Protein AF-A0A1X6MIW6-F1 (afdb_monomer_lite)

pLDDT: mean 73.53, std 21.73, range [23.45, 98.75]

InterPro domains:
  IPR008758 Peptidase S28 [PF05577] (69-134)
  IPR029058 Alpha/Beta hydrolase fold [G3DSA:3.40.50.1820] (57-145)
  IPR029058 Alpha/Beta hydrolase fold [G3DSA:3.40.50.1820] (152-365)
  IPR042269 Serine carboxypeptidase S28, SKS domain [G3DSA:1.20.120.980] (171-355)

Sequence (401 aa):
MAHLWRISGLLLILQFTSVADHANGATLAGQWPMPVVPKRALTFDSPVVDRNGSEIPPYNTTYYFEQLIDHNNPSLGTFSQRYWTTWEFYEPGLEIFLTNQTIVGQIAQQQNGATVMLEHRFYGFSNPYQNFKLWFRYTMGLTLNQASTSSQPDAFWAGYSSSGVVEGIINFWQYFDIPRQYMPQNCSADVQAVIAYIDETFVNGTTEEIDAIETTFGMNLTHLDDFSYALTNPLAAWQNLQPDGGSDQPFFQFCDALEVKDGVNASAEGWGLDYALQAWGSWWQDVYIPGYCGDVDVEWVAYPPSCFGTYDPTNPVWTNITVNNSQRSWGWIVCNYMGFFQGGAPKGDPTIVSRLVDPAYYEVCLPLHAPHAMGLRDSPVPSVGAHTISPRHSRQQLRQT

Structure (mmCIF, N/CA/C/O backbone):
data_AF-A0A1X6MIW6-F1
#
_entry.id   AF-A0A1X6MIW6-F1
#
loop_
_atom_site.group_PDB
_atom_site.id
_atom_site.type_symbol
_atom_site.label_atom_id
_atom_site.label_alt_id
_atom_site.label_comp_id
_atom_site.label_asym_id
_atom_site.label_entity_id
_atom_site.label_seq_id
_atom_site.pdbx_PDB_ins_code
_atom_site.Cartn_x
_atom_site.Cartn_y
_atom_site.Cartn_z
_atom_site.occupancy
_atom_site.B_iso_or_equiv
_atom_site.auth_seq_id
_atom_site.auth_comp_id
_atom_site.auth_asym_id
_atom_site.auth_atom_id
_atom_site.pdbx_PDB_model_num
ATOM 1 N N . MET A 1 1 ? 10.530 0.500 -58.291 1.00 31.20 1 MET A N 1
ATOM 2 C CA . MET A 1 1 ? 9.932 -0.327 -57.224 1.00 31.20 1 MET A CA 1
ATOM 3 C C . MET A 1 1 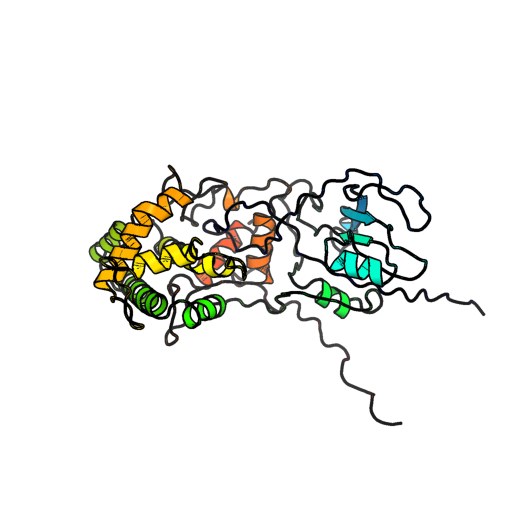? 10.924 -0.360 -56.078 1.00 31.20 1 MET A C 1
ATOM 5 O O . MET A 1 1 ? 12.002 -0.904 -56.264 1.00 31.20 1 MET A O 1
ATOM 9 N N . ALA A 1 2 ? 10.622 0.300 -54.960 1.00 27.19 2 ALA A N 1
ATOM 10 C CA . ALA A 1 2 ? 11.448 0.227 -53.758 1.00 27.19 2 ALA A CA 1
ATOM 11 C C . ALA A 1 2 ? 10.830 -0.823 -52.830 1.00 27.19 2 ALA A C 1
ATOM 13 O O . ALA A 1 2 ? 9.674 -0.681 -52.433 1.00 27.19 2 ALA A O 1
ATOM 14 N N . HIS A 1 3 ? 11.570 -1.888 -52.526 1.00 26.11 3 HIS A N 1
ATOM 15 C CA . HIS A 1 3 ? 11.125 -2.887 -51.561 1.00 26.11 3 HIS A CA 1
ATOM 16 C C . HIS A 1 3 ? 11.291 -2.318 -50.149 1.00 26.11 3 HIS A C 1
ATOM 18 O O . HIS A 1 3 ? 12.394 -2.319 -49.606 1.00 26.11 3 HIS A O 1
ATOM 24 N N . LEU A 1 4 ? 10.194 -1.832 -49.555 1.00 25.75 4 LEU A N 1
ATOM 25 C CA . LEU A 1 4 ? 10.144 -1.644 -48.109 1.00 25.75 4 LEU A CA 1
ATOM 26 C C . LEU A 1 4 ? 10.188 -3.024 -47.451 1.00 25.75 4 LEU A C 1
ATOM 28 O O . LEU A 1 4 ? 9.205 -3.765 -47.483 1.00 25.75 4 LEU A O 1
ATOM 32 N N . TRP A 1 5 ? 11.315 -3.340 -46.822 1.00 25.22 5 TRP A N 1
ATOM 33 C CA . TRP A 1 5 ? 11.387 -4.411 -45.840 1.00 25.22 5 TRP A CA 1
ATOM 34 C C . TRP A 1 5 ? 10.602 -3.976 -44.601 1.00 25.22 5 TRP A C 1
ATOM 36 O O . TRP A 1 5 ? 11.117 -3.263 -43.743 1.00 25.22 5 TRP A O 1
ATOM 46 N N . ARG A 1 6 ? 9.332 -4.385 -44.518 1.00 27.56 6 ARG A N 1
ATOM 47 C CA . ARG A 1 6 ? 8.600 -4.372 -43.250 1.00 27.56 6 ARG A CA 1
ATOM 48 C C . ARG A 1 6 ? 9.174 -5.490 -42.385 1.00 27.56 6 ARG A C 1
ATOM 50 O O . ARG A 1 6 ? 8.862 -6.656 -42.607 1.00 27.56 6 ARG A O 1
ATOM 57 N N . ILE A 1 7 ? 10.031 -5.129 -41.434 1.00 33.62 7 ILE A N 1
ATOM 58 C CA . ILE A 1 7 ? 10.443 -6.032 -40.360 1.00 33.62 7 ILE A CA 1
ATOM 59 C C . ILE A 1 7 ? 9.243 -6.146 -39.418 1.00 33.62 7 ILE A C 1
ATOM 61 O O . ILE A 1 7 ? 8.971 -5.242 -38.634 1.00 33.62 7 ILE A O 1
ATOM 65 N N . SER A 1 8 ? 8.478 -7.225 -39.557 1.00 32.34 8 SER A N 1
ATOM 66 C CA . SER A 1 8 ? 7.380 -7.558 -38.648 1.00 32.34 8 SER A CA 1
ATOM 67 C C . SER A 1 8 ? 7.937 -8.309 -37.439 1.00 32.34 8 SER A C 1
ATOM 69 O O . SER A 1 8 ? 7.852 -9.533 -37.384 1.00 32.34 8 SER A O 1
ATOM 71 N N . GLY A 1 9 ? 8.551 -7.561 -36.518 1.00 40.19 9 GLY A N 1
ATOM 72 C CA . GLY A 1 9 ? 8.994 -8.055 -35.213 1.00 40.19 9 GLY A CA 1
ATOM 73 C C . GLY A 1 9 ? 7.830 -8.184 -34.228 1.00 40.19 9 GLY A C 1
ATOM 74 O O . GLY A 1 9 ? 6.841 -7.450 -34.309 1.00 40.19 9 GLY A O 1
ATOM 75 N N . LEU A 1 10 ? 7.928 -9.155 -33.323 1.00 38.19 10 LEU A N 1
ATOM 76 C CA . LEU A 1 10 ? 6.907 -9.449 -32.321 1.00 38.19 10 LEU A CA 1
ATOM 77 C C . LEU A 1 10 ? 7.293 -8.823 -30.979 1.00 38.19 10 LEU A C 1
ATOM 79 O O . LEU A 1 10 ? 7.744 -9.517 -30.071 1.00 38.19 10 LEU A O 1
ATOM 83 N N . LEU A 1 11 ? 7.107 -7.513 -30.838 1.00 38.72 11 LEU A N 1
ATOM 84 C CA . LEU A 1 11 ? 7.451 -6.828 -29.597 1.00 38.72 11 LEU A CA 1
ATOM 85 C C 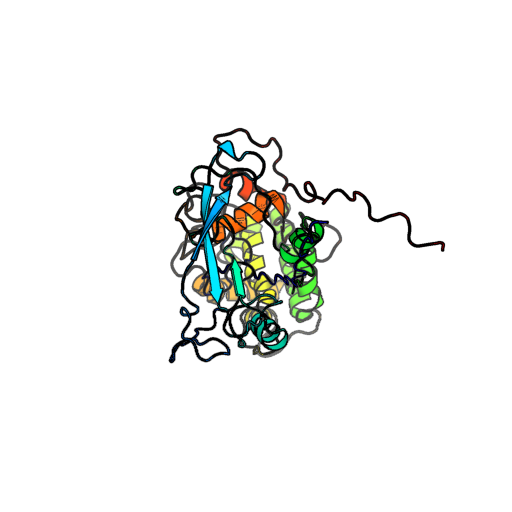. LEU A 1 11 ? 6.403 -7.100 -28.503 1.00 38.72 11 LEU A C 1
ATOM 87 O O . LEU A 1 11 ? 5.382 -6.412 -28.412 1.00 38.72 11 LEU A O 1
ATOM 91 N N . LEU A 1 12 ? 6.659 -8.121 -27.677 1.00 35.41 12 LEU A N 1
ATOM 92 C CA . LEU A 1 12 ? 5.864 -8.455 -26.494 1.00 35.41 12 LEU A CA 1
ATOM 93 C C . LEU A 1 12 ? 6.441 -7.750 -25.259 1.00 35.41 12 LEU A C 1
ATOM 95 O O . LEU A 1 12 ? 7.354 -8.265 -24.612 1.00 35.41 12 LEU A O 1
ATOM 99 N N . ILE A 1 13 ? 5.900 -6.580 -24.905 1.00 39.12 13 ILE A N 1
ATOM 100 C CA . ILE A 1 13 ? 6.301 -5.898 -23.667 1.00 39.12 13 ILE A CA 1
ATOM 101 C C . ILE A 1 13 ? 5.565 -6.484 -22.456 1.00 39.12 13 ILE A C 1
ATOM 103 O O . ILE A 1 13 ? 4.336 -6.582 -22.414 1.00 39.12 13 ILE A O 1
ATOM 107 N N . LEU A 1 14 ? 6.369 -6.835 -21.454 1.00 36.34 14 LEU A N 1
ATOM 108 C CA . LEU A 1 14 ? 5.988 -7.415 -20.174 1.00 36.34 14 LEU A CA 1
ATOM 109 C C . LEU A 1 14 ? 6.638 -6.584 -19.050 1.00 36.34 14 LEU A C 1
ATOM 111 O O . LEU A 1 14 ? 7.507 -7.041 -18.310 1.00 36.34 14 LEU A O 1
ATOM 115 N N . GLN A 1 15 ? 6.247 -5.310 -18.947 1.00 39.09 15 GLN A N 1
ATOM 116 C CA . GLN A 1 15 ? 6.663 -4.476 -17.821 1.00 39.09 15 GLN A CA 1
ATOM 117 C C . GLN A 1 15 ? 6.008 -4.975 -16.534 1.00 39.09 15 GLN A C 1
ATOM 119 O O . GLN A 1 15 ? 4.784 -5.092 -16.454 1.00 39.09 15 GLN A O 1
ATOM 124 N N . PHE A 1 16 ? 6.854 -5.216 -15.537 1.00 36.38 16 PHE A N 1
ATOM 125 C CA . PHE A 1 16 ? 6.495 -5.197 -14.126 1.00 36.38 16 PHE A CA 1
ATOM 126 C C . PHE A 1 16 ? 6.877 -3.827 -13.560 1.00 36.38 16 PHE A C 1
ATOM 128 O O . PHE A 1 16 ? 7.808 -3.183 -14.051 1.00 36.38 16 PHE A O 1
ATOM 135 N N . THR A 1 17 ? 6.153 -3.366 -12.544 1.00 33.34 17 THR A N 1
ATOM 136 C CA . THR A 1 17 ? 6.408 -2.076 -11.898 1.00 33.34 17 THR A CA 1
ATOM 137 C C . THR A 1 17 ? 7.811 -2.010 -11.300 1.00 33.34 17 THR A C 1
ATOM 139 O O . THR A 1 17 ? 8.289 -2.956 -10.674 1.00 33.34 17 THR A O 1
ATOM 142 N N . SER A 1 18 ? 8.479 -0.870 -11.487 1.00 29.44 18 SER A N 1
ATOM 143 C CA . SER A 1 18 ? 9.799 -0.608 -10.914 1.00 29.44 18 SER A CA 1
ATOM 144 C C . SER A 1 18 ? 9.761 -0.654 -9.385 1.00 29.44 18 SER A C 1
ATOM 146 O O . SER A 1 18 ? 8.897 -0.055 -8.750 1.00 29.44 18 SER A O 1
ATOM 148 N N . VAL A 1 19 ? 10.722 -1.382 -8.821 1.00 36.91 19 VAL A N 1
ATOM 149 C CA . VAL A 1 19 ? 10.724 -1.850 -7.430 1.00 36.91 19 VAL A CA 1
ATOM 150 C C . VAL A 1 19 ? 11.077 -0.738 -6.438 1.00 36.91 19 VAL A C 1
ATOM 152 O O . VAL A 1 19 ? 11.934 0.100 -6.712 1.00 36.91 19 VAL A O 1
ATOM 155 N N . ALA A 1 20 ? 10.502 -0.810 -5.239 1.00 32.34 20 ALA A N 1
ATOM 156 C CA . ALA A 1 20 ? 11.019 -0.161 -4.040 1.00 32.34 20 ALA A CA 1
ATOM 157 C C . ALA A 1 20 ? 11.592 -1.212 -3.079 1.00 32.34 20 ALA A C 1
ATOM 159 O O . ALA A 1 20 ? 10.995 -2.276 -2.919 1.00 32.34 20 ALA A O 1
ATOM 160 N N . ASP A 1 21 ? 12.699 -0.911 -2.397 1.00 28.34 21 ASP A N 1
ATOM 161 C CA . ASP A 1 21 ? 13.015 -1.623 -1.154 1.00 28.34 21 ASP A CA 1
ATOM 162 C C . ASP A 1 21 ? 12.155 -1.037 -0.039 1.00 28.34 21 ASP A C 1
ATOM 164 O O . ASP A 1 21 ? 12.481 0.018 0.498 1.00 28.34 21 ASP A O 1
ATOM 168 N N . HIS A 1 22 ? 11.062 -1.714 0.304 1.00 32.22 22 HIS A N 1
ATOM 169 C CA . HIS A 1 22 ? 10.533 -1.708 1.666 1.00 32.22 22 HIS A CA 1
ATOM 170 C C . HIS A 1 22 ? 10.577 -3.153 2.150 1.00 32.22 22 HIS A C 1
ATOM 172 O O . HIS A 1 22 ? 9.798 -4.000 1.712 1.00 32.22 22 HIS A O 1
ATOM 178 N N . ALA A 1 23 ? 11.552 -3.444 3.010 1.00 25.80 23 ALA A N 1
ATOM 179 C CA . ALA A 1 23 ? 11.447 -4.603 3.876 1.00 25.80 23 ALA A CA 1
ATOM 180 C C . ALA A 1 23 ? 10.318 -4.305 4.869 1.00 25.80 23 ALA A C 1
ATOM 182 O O . ALA A 1 23 ? 10.318 -3.235 5.473 1.00 25.80 23 ALA A O 1
ATOM 183 N N . ASN A 1 24 ? 9.400 -5.260 5.017 1.00 31.05 24 ASN A N 1
ATOM 184 C CA . ASN A 1 24 ? 8.139 -5.164 5.758 1.00 31.05 24 ASN A CA 1
ATOM 185 C C . ASN A 1 24 ? 7.063 -4.370 4.992 1.00 31.05 24 ASN A C 1
ATOM 187 O O . ASN A 1 24 ? 7.243 -3.203 4.657 1.00 31.05 24 ASN A O 1
ATOM 191 N N . GLY A 1 25 ? 5.913 -5.010 4.749 1.00 32.88 25 GLY A N 1
ATOM 192 C CA . GLY A 1 25 ? 4.733 -4.425 4.093 1.00 32.88 25 GLY A CA 1
ATOM 193 C C . GLY A 1 25 ? 3.954 -3.442 4.975 1.00 32.88 25 GLY A C 1
ATOM 194 O O . GLY A 1 25 ? 2.729 -3.429 4.937 1.00 32.88 25 GLY A O 1
ATOM 195 N N . ALA A 1 26 ? 4.671 -2.671 5.791 1.00 33.78 26 ALA A N 1
ATOM 196 C CA . ALA A 1 26 ? 4.157 -1.555 6.561 1.00 33.78 26 ALA A CA 1
ATOM 197 C C . ALA A 1 26 ? 3.995 -0.347 5.627 1.00 33.78 26 ALA A C 1
ATOM 199 O O . ALA A 1 26 ? 4.976 0.278 5.217 1.00 33.78 26 ALA A O 1
ATOM 200 N N . THR A 1 27 ? 2.754 -0.024 5.273 1.00 42.53 27 THR A N 1
ATOM 201 C CA . THR A 1 27 ? 2.405 1.289 4.730 1.00 42.53 27 THR A CA 1
ATOM 202 C C . THR A 1 27 ? 2.543 2.319 5.833 1.00 42.53 27 THR A C 1
ATOM 204 O O . THR A 1 27 ? 1.735 2.307 6.754 1.00 42.53 27 THR A O 1
ATOM 207 N N . LEU A 1 28 ? 3.533 3.215 5.738 1.00 45.22 28 LEU A N 1
ATOM 208 C CA . LEU A 1 28 ? 3.582 4.378 6.628 1.00 45.22 28 LEU A CA 1
ATOM 209 C C . LEU A 1 28 ? 2.276 5.176 6.520 1.00 45.22 28 LEU A C 1
ATOM 211 O O . LEU A 1 28 ? 1.619 5.151 5.475 1.00 45.22 28 LEU A O 1
ATOM 215 N N . ALA A 1 29 ? 1.910 5.926 7.558 1.00 40.88 29 ALA A N 1
ATOM 216 C CA . ALA A 1 29 ? 0.794 6.853 7.434 1.00 40.88 29 ALA A CA 1
ATOM 217 C C . ALA A 1 29 ? 1.058 7.851 6.292 1.00 40.88 29 ALA A C 1
ATOM 219 O O . ALA A 1 29 ? 2.166 8.369 6.133 1.00 40.88 29 ALA A O 1
ATOM 220 N N . GLY A 1 30 ? 0.066 8.027 5.416 1.00 40.84 30 GLY A N 1
ATOM 221 C CA . GLY A 1 30 ? 0.222 8.792 4.176 1.00 40.84 30 GLY A CA 1
ATOM 222 C C . GLY A 1 30 ? 1.031 8.111 3.054 1.00 40.84 30 GLY A C 1
ATOM 223 O O . GLY A 1 30 ? 1.173 8.698 1.979 1.00 40.84 30 GLY A O 1
ATOM 224 N N . GLN A 1 31 ? 1.543 6.886 3.242 1.00 51.09 31 GLN A N 1
ATOM 225 C CA . GLN A 1 31 ? 2.142 6.083 2.171 1.00 51.09 31 GLN A CA 1
ATOM 226 C C . GLN A 1 31 ? 1.172 5.049 1.605 1.00 51.09 31 GLN A C 1
ATOM 228 O O . GLN A 1 31 ? 0.518 4.283 2.307 1.00 51.09 31 GLN A O 1
ATOM 233 N N . TRP A 1 32 ? 1.160 4.994 0.280 1.00 55.62 32 TRP A N 1
ATOM 234 C CA . TRP A 1 32 ? 0.296 4.131 -0.506 1.00 55.62 32 TRP A CA 1
ATOM 235 C C . TRP A 1 32 ? 0.895 2.729 -0.652 1.00 55.62 32 TRP A C 1
ATOM 237 O O . TRP A 1 32 ? 2.093 2.635 -0.941 1.00 55.62 32 TRP A O 1
ATOM 247 N N . PRO A 1 33 ? 0.096 1.645 -0.563 1.00 56.09 33 PRO A N 1
ATOM 248 C CA . PRO A 1 33 ? 0.572 0.300 -0.870 1.00 56.09 33 PRO A CA 1
ATOM 249 C C . PRO A 1 33 ? 1.231 0.274 -2.253 1.00 56.09 33 PRO A C 1
ATOM 251 O O . PRO A 1 33 ? 0.591 0.579 -3.263 1.00 56.09 33 PRO A O 1
ATOM 254 N N . MET A 1 34 ? 2.525 -0.043 -2.310 1.00 56.53 34 MET A N 1
ATOM 255 C CA . MET A 1 34 ? 3.236 -0.224 -3.575 1.00 56.53 34 MET A CA 1
ATOM 256 C C . MET A 1 34 ? 3.157 -1.684 -4.018 1.00 56.53 34 MET A C 1
ATOM 258 O O . MET A 1 34 ? 3.364 -2.576 -3.195 1.00 56.53 34 MET A O 1
ATOM 262 N N . PRO A 1 35 ? 2.991 -1.959 -5.323 1.00 52.16 35 PRO A N 1
ATOM 263 C CA . PRO A 1 35 ? 3.229 -3.290 -5.864 1.00 52.16 35 PRO A CA 1
ATOM 264 C C . PRO A 1 35 ? 4.728 -3.630 -5.777 1.00 52.16 35 PRO A C 1
ATOM 266 O O . PRO A 1 35 ? 5.527 -3.241 -6.635 1.00 52.16 35 PRO A O 1
ATOM 269 N N . VAL A 1 36 ? 5.116 -4.356 -4.725 1.00 48.19 36 VAL A N 1
ATOM 270 C CA . VAL A 1 36 ? 6.480 -4.865 -4.527 1.00 48.19 36 VAL A CA 1
ATOM 271 C C . VAL A 1 36 ? 6.636 -6.206 -5.245 1.00 48.19 36 VAL A C 1
ATOM 273 O O . VAL A 1 36 ? 5.871 -7.139 -5.021 1.00 48.19 36 VAL A O 1
ATOM 276 N N . VAL A 1 37 ? 7.666 -6.325 -6.085 1.00 45.78 37 VAL A N 1
ATOM 277 C CA . VAL A 1 37 ? 8.077 -7.606 -6.678 1.00 45.78 37 VAL A CA 1
ATOM 278 C C . VAL A 1 37 ? 9.273 -8.149 -5.887 1.00 45.78 37 VAL A C 1
ATOM 280 O O . VAL A 1 37 ? 10.266 -7.425 -5.754 1.00 45.78 37 VAL A O 1
ATOM 283 N N . PRO A 1 38 ? 9.238 -9.401 -5.386 1.00 43.81 38 PRO A N 1
ATOM 284 C CA . PRO A 1 38 ? 10.366 -9.997 -4.678 1.00 43.81 38 PRO A CA 1
ATOM 285 C C . PRO A 1 38 ? 11.654 -9.984 -5.512 1.00 43.81 38 PRO A C 1
ATOM 287 O O . PRO A 1 38 ? 11.737 -10.587 -6.585 1.00 43.81 38 PRO A O 1
ATOM 290 N N . LYS A 1 39 ? 12.696 -9.320 -5.001 1.00 45.28 39 LYS A N 1
ATOM 291 C CA . LYS A 1 39 ? 14.025 -9.312 -5.624 1.00 45.28 39 LYS A CA 1
ATOM 292 C C . LYS A 1 39 ? 14.720 -10.652 -5.384 1.00 45.28 39 LYS A C 1
ATOM 294 O O . LYS A 1 39 ? 15.322 -10.866 -4.334 1.00 45.28 39 LYS A O 1
ATOM 299 N N . ARG A 1 40 ? 14.694 -11.553 -6.368 1.00 48.62 40 ARG A N 1
ATOM 300 C CA . ARG A 1 40 ? 15.571 -12.732 -6.356 1.00 48.62 40 ARG A CA 1
ATOM 301 C C . ARG A 1 40 ? 17.007 -12.286 -6.638 1.00 48.62 40 ARG A C 1
ATOM 303 O O . ARG A 1 40 ? 17.284 -11.739 -7.703 1.00 48.62 40 ARG A O 1
ATOM 310 N N . ALA A 1 41 ? 17.916 -12.532 -5.696 1.00 50.16 41 ALA A N 1
ATOM 311 C CA . ALA A 1 41 ? 19.344 -12.362 -5.935 1.00 50.16 41 ALA A CA 1
ATOM 312 C C . ALA A 1 41 ? 19.790 -13.337 -7.037 1.00 50.16 41 ALA A C 1
ATOM 314 O O . ALA A 1 41 ? 19.637 -14.551 -6.896 1.00 50.16 41 ALA A O 1
ATOM 315 N N . LEU A 1 42 ? 20.313 -12.798 -8.136 1.00 55.38 42 LEU A N 1
ATOM 316 C CA . LEU A 1 42 ? 20.909 -13.573 -9.218 1.00 55.38 42 LEU A CA 1
ATOM 317 C C . LEU A 1 42 ? 22.425 -13.589 -9.014 1.00 55.38 42 LEU A C 1
ATOM 319 O O . LEU A 1 42 ? 23.052 -12.528 -9.017 1.00 55.38 42 LEU A O 1
ATOM 323 N N . THR A 1 43 ? 23.013 -14.773 -8.837 1.00 56.06 43 THR A N 1
ATOM 324 C CA . THR A 1 43 ? 24.465 -14.945 -8.939 1.00 56.06 43 THR A CA 1
ATOM 325 C C . THR A 1 43 ? 24.827 -15.192 -10.400 1.00 56.06 43 THR A C 1
ATOM 327 O O . THR A 1 43 ? 24.187 -15.981 -11.097 1.00 56.06 43 THR A O 1
ATOM 330 N N . PHE A 1 44 ? 25.828 -14.464 -10.890 1.00 63.78 44 PHE A N 1
ATOM 331 C CA . PHE A 1 44 ? 26.314 -14.564 -12.265 1.00 63.78 44 PHE A CA 1
ATOM 332 C C . PHE A 1 44 ? 27.695 -15.214 -12.244 1.00 63.78 44 PHE A C 1
ATOM 334 O O . PHE A 1 44 ? 28.713 -14.575 -12.493 1.00 63.78 44 PHE A O 1
ATOM 341 N N . ASP A 1 45 ? 27.718 -16.499 -11.892 1.00 63.97 45 ASP A N 1
ATOM 342 C CA . ASP A 1 45 ? 28.946 -17.273 -11.660 1.00 63.97 45 ASP A CA 1
ATOM 343 C C . ASP A 1 45 ? 29.648 -17.704 -12.969 1.00 63.97 45 ASP A C 1
ATOM 345 O O . ASP A 1 45 ? 30.571 -18.519 -12.966 1.00 63.97 45 ASP A O 1
ATOM 349 N N . SER A 1 46 ? 29.198 -17.197 -14.121 1.00 73.38 46 SER A N 1
ATOM 350 C CA . SER A 1 46 ? 29.758 -17.454 -15.453 1.00 73.38 46 SER A CA 1
ATOM 351 C C . SER A 1 46 ? 29.430 -16.304 -16.420 1.00 73.38 46 SER A C 1
ATOM 353 O O . SER A 1 46 ? 28.417 -15.626 -16.219 1.00 73.38 46 SER A O 1
ATOM 355 N N . PRO A 1 47 ? 30.248 -16.077 -17.469 1.00 82.50 47 PRO A N 1
ATOM 356 C CA . PRO A 1 47 ? 29.943 -15.105 -18.517 1.00 82.50 47 PRO A CA 1
ATOM 357 C C . PRO A 1 47 ? 28.618 -15.416 -19.217 1.00 82.50 47 PRO A C 1
ATOM 359 O O . PRO A 1 47 ? 28.273 -16.581 -19.421 1.00 82.50 47 PRO A O 1
ATOM 362 N N . VAL A 1 48 ? 27.894 -14.370 -19.614 1.00 84.19 48 VAL A N 1
ATOM 363 C CA . VAL A 1 48 ? 26.688 -14.511 -20.437 1.00 84.19 48 VAL A CA 1
ATOM 364 C C . VAL A 1 48 ? 27.123 -14.717 -21.885 1.00 84.19 48 VAL A C 1
ATOM 366 O O . VAL A 1 48 ? 28.024 -14.025 -22.357 1.00 84.19 48 VAL A O 1
ATOM 369 N N . VAL A 1 49 ? 26.497 -15.654 -22.595 1.00 87.81 49 VAL A N 1
ATOM 370 C CA . VAL A 1 49 ? 26.823 -15.963 -23.996 1.00 87.81 49 VAL A CA 1
ATOM 371 C C . VAL A 1 49 ? 25.578 -15.934 -24.876 1.00 87.81 49 VAL A C 1
ATOM 373 O O . VAL A 1 49 ? 24.488 -16.260 -24.417 1.00 87.81 49 VAL A O 1
ATOM 376 N N . ASP A 1 50 ? 25.724 -15.549 -26.142 1.00 87.56 50 ASP A N 1
ATOM 377 C CA . ASP A 1 50 ? 24.664 -15.722 -27.140 1.00 87.56 50 ASP A CA 1
ATOM 378 C C . ASP A 1 50 ? 24.550 -17.187 -27.607 1.00 87.56 50 ASP A C 1
ATOM 380 O O . ASP A 1 50 ? 25.392 -18.037 -27.300 1.00 87.56 50 ASP A O 1
ATOM 384 N N . ARG A 1 51 ? 23.527 -17.494 -28.417 1.00 83.62 51 ARG A N 1
ATOM 385 C CA . ARG A 1 51 ? 23.338 -18.831 -29.020 1.00 83.62 51 ARG A CA 1
ATOM 386 C C . ARG A 1 51 ? 24.524 -19.319 -29.865 1.00 83.62 51 ARG A C 1
ATOM 388 O O . ARG A 1 51 ? 24.619 -20.517 -30.122 1.00 83.62 51 ARG A O 1
ATOM 395 N N . ASN A 1 52 ? 25.408 -18.423 -30.312 1.00 87.12 52 ASN A N 1
ATOM 396 C CA . ASN A 1 52 ? 26.610 -18.759 -31.079 1.00 87.12 52 ASN A CA 1
ATOM 397 C C . ASN A 1 52 ? 27.827 -19.042 -30.175 1.00 87.12 52 ASN A C 1
ATOM 399 O O . ASN A 1 52 ? 28.891 -19.394 -30.685 1.00 87.12 52 ASN A O 1
ATOM 403 N N . GLY A 1 53 ? 27.688 -18.895 -28.852 1.00 86.56 53 GLY A N 1
ATOM 404 C CA . GLY A 1 53 ? 28.777 -19.011 -27.882 1.00 86.56 53 GLY A CA 1
ATOM 405 C C . GLY A 1 53 ? 29.656 -17.759 -27.779 1.00 86.56 53 GLY A C 1
ATOM 406 O O . GLY A 1 53 ? 30.744 -17.831 -27.209 1.00 86.56 53 GLY A O 1
ATOM 407 N N . SER A 1 54 ? 29.216 -16.625 -28.328 1.00 91.31 54 SER A N 1
ATOM 408 C CA . SER A 1 54 ? 29.902 -15.336 -28.199 1.00 91.31 54 SER A CA 1
ATOM 409 C C . SER A 1 54 ? 29.610 -14.745 -26.826 1.00 91.31 54 SER A C 1
ATOM 411 O O . SER A 1 54 ? 28.449 -14.684 -26.432 1.00 91.31 54 SER A O 1
ATOM 413 N N . GLU A 1 55 ? 30.626 -14.269 -26.110 1.00 91.62 55 GLU A N 1
ATOM 414 C CA . GLU A 1 55 ? 30.423 -13.554 -24.845 1.00 91.62 55 GLU A CA 1
ATOM 415 C C . GLU A 1 55 ? 29.678 -12.230 -25.080 1.00 91.62 55 GLU A C 1
ATOM 417 O O . GLU A 1 55 ? 30.014 -11.463 -25.988 1.00 91.62 55 GLU A O 1
ATOM 422 N N . ILE A 1 56 ? 28.656 -11.970 -24.263 1.00 90.12 56 ILE A N 1
ATOM 423 C CA . ILE A 1 56 ? 27.819 -10.767 -24.311 1.00 90.12 56 ILE A CA 1
ATOM 424 C C . ILE A 1 56 ? 27.805 -10.072 -22.940 1.00 90.12 56 ILE A C 1
ATOM 426 O O . ILE A 1 56 ? 28.146 -10.694 -21.930 1.00 90.12 56 ILE A O 1
ATOM 430 N N . PRO A 1 57 ? 27.442 -8.777 -22.863 1.00 90.12 57 PRO A N 1
ATOM 431 C CA . PRO A 1 57 ? 27.503 -8.037 -21.607 1.00 90.12 57 PRO A CA 1
ATOM 432 C C . PRO A 1 57 ? 26.657 -8.681 -20.490 1.00 90.12 57 PRO A C 1
ATOM 434 O O . PRO A 1 57 ? 25.546 -9.143 -20.760 1.00 90.12 57 PRO A O 1
ATOM 437 N N . PRO A 1 58 ? 27.129 -8.678 -19.227 1.00 84.25 58 PRO A N 1
ATOM 438 C CA . PRO A 1 58 ? 26.384 -9.228 -18.095 1.00 84.25 58 PRO A CA 1
ATOM 439 C C . PRO A 1 58 ? 24.992 -8.608 -17.924 1.00 84.25 58 PRO A C 1
ATOM 441 O O . PRO A 1 58 ? 24.799 -7.426 -18.205 1.00 84.25 58 PRO A O 1
ATOM 444 N N . TYR A 1 59 ? 24.036 -9.354 -17.361 1.00 77.94 59 TYR A N 1
ATOM 445 C CA . TYR A 1 59 ? 22.645 -8.896 -17.187 1.00 77.94 59 TYR A CA 1
ATOM 446 C C . TYR A 1 59 ? 22.476 -7.627 -16.330 1.00 77.94 59 TYR A C 1
ATOM 448 O O . TYR A 1 59 ? 21.450 -6.956 -16.421 1.00 77.94 59 TYR A O 1
ATOM 456 N N . ASN A 1 60 ? 23.463 -7.283 -15.494 1.00 76.12 60 ASN A N 1
ATOM 457 C CA . ASN A 1 60 ? 23.475 -6.046 -14.704 1.00 76.12 60 ASN A CA 1
ATOM 458 C C . ASN A 1 60 ? 24.067 -4.832 -15.458 1.00 76.12 60 ASN A C 1
ATOM 460 O O . ASN A 1 60 ? 24.103 -3.727 -14.906 1.00 76.12 60 ASN A O 1
ATOM 464 N N . THR A 1 61 ? 24.495 -5.005 -16.716 1.00 84.06 61 THR A N 1
ATOM 465 C CA . THR A 1 61 ? 24.972 -3.916 -17.580 1.00 84.06 61 THR A CA 1
ATOM 466 C C . THR A 1 61 ? 23.857 -2.896 -17.771 1.00 84.06 61 THR A C 1
ATOM 468 O O . THR A 1 61 ? 22.796 -3.201 -18.312 1.00 84.06 61 THR A O 1
ATOM 471 N N . THR A 1 62 ? 24.098 -1.675 -17.301 1.00 84.81 62 THR A N 1
ATOM 472 C CA . THR A 1 62 ? 23.124 -0.585 -17.357 1.00 84.81 62 THR A CA 1
ATOM 473 C C . THR A 1 62 ? 23.374 0.254 -18.602 1.00 84.81 62 THR A C 1
ATOM 475 O O . THR A 1 62 ? 24.451 0.831 -18.754 1.00 84.81 62 THR A O 1
ATOM 478 N N . TYR A 1 63 ? 22.369 0.338 -19.465 1.00 90.25 63 TYR A N 1
ATOM 479 C CA . TYR A 1 63 ? 22.388 1.124 -20.691 1.00 90.25 63 TYR A CA 1
ATOM 480 C C . TYR A 1 63 ? 21.532 2.383 -20.535 1.00 90.25 63 TYR A C 1
ATOM 482 O O . TYR A 1 63 ? 20.691 2.479 -19.639 1.00 90.25 63 TYR A O 1
ATOM 490 N N . TYR A 1 64 ? 21.751 3.351 -21.423 1.00 92.62 64 TYR A N 1
ATOM 491 C CA . TYR A 1 64 ? 21.113 4.665 -21.391 1.00 92.62 64 TYR A CA 1
ATOM 492 C C . TYR A 1 64 ? 20.643 5.061 -22.789 1.00 92.62 64 TYR A C 1
ATOM 494 O O . TYR A 1 64 ? 21.295 4.731 -23.782 1.00 92.62 64 TYR A O 1
ATOM 502 N N . PHE A 1 65 ? 19.534 5.789 -22.867 1.00 92.25 65 PHE A N 1
ATOM 503 C CA . PHE A 1 65 ? 19.126 6.519 -24.065 1.00 92.25 65 PHE A CA 1
ATOM 504 C C . PHE A 1 65 ? 18.531 7.874 -23.682 1.00 92.25 65 PHE A C 1
ATOM 506 O O . PHE A 1 65 ? 17.994 8.046 -22.588 1.00 92.25 65 PHE A O 1
ATOM 513 N N . GLU A 1 66 ? 18.619 8.833 -24.598 1.00 95.00 66 GLU A N 1
ATOM 514 C CA . GLU A 1 66 ? 18.078 10.173 -24.392 1.00 95.00 66 GLU A CA 1
ATOM 515 C C . GLU A 1 66 ? 16.578 10.195 -24.699 1.00 95.00 66 GLU A C 1
ATOM 517 O O . GLU A 1 66 ? 16.151 10.081 -25.848 1.00 95.00 66 GLU A O 1
ATOM 522 N N . GLN A 1 67 ? 15.777 10.330 -23.645 1.00 88.88 67 GLN A N 1
ATOM 523 C CA . GLN A 1 67 ? 14.323 10.399 -23.687 1.00 88.88 67 GLN A CA 1
ATOM 524 C C . GLN A 1 67 ? 13.855 11.856 -23.641 1.00 88.88 67 GLN A C 1
ATOM 526 O O . GLN A 1 67 ? 14.409 12.658 -22.893 1.00 88.88 67 GLN A O 1
ATOM 531 N N . LEU A 1 68 ? 12.785 12.203 -24.365 1.00 85.69 68 LEU A N 1
ATOM 532 C CA . LEU A 1 68 ? 12.163 13.525 -24.240 1.00 85.69 68 LEU A CA 1
ATOM 533 C C . LEU A 1 68 ? 11.591 13.734 -22.832 1.00 85.69 68 LEU A C 1
ATOM 535 O O . LEU A 1 68 ? 10.819 12.909 -22.325 1.00 85.69 68 LEU A O 1
ATOM 539 N N . ILE A 1 69 ? 11.917 14.882 -22.234 1.00 82.50 69 ILE A N 1
ATOM 540 C CA . ILE A 1 69 ? 11.327 15.320 -20.966 1.00 82.50 69 ILE A CA 1
ATOM 541 C C . ILE A 1 69 ? 9.803 15.423 -21.132 1.00 82.50 69 ILE A C 1
ATOM 543 O O . ILE A 1 69 ? 9.069 14.723 -20.432 1.00 82.50 69 ILE A O 1
ATOM 547 N N . ASP A 1 70 ? 9.350 16.187 -22.131 1.00 78.44 70 ASP A N 1
ATOM 548 C CA . ASP A 1 70 ? 7.950 16.271 -22.559 1.00 78.44 70 ASP A CA 1
ATOM 549 C C . ASP A 1 70 ? 7.805 15.817 -24.019 1.00 78.44 70 ASP A C 1
ATOM 551 O O . ASP A 1 70 ? 8.411 16.388 -24.928 1.00 78.44 70 ASP A O 1
ATOM 555 N N . HIS A 1 71 ? 6.961 14.812 -24.256 1.00 81.56 71 HIS A N 1
ATOM 556 C CA . HIS A 1 71 ? 6.637 14.338 -25.604 1.00 81.56 71 HIS A CA 1
ATOM 557 C C . HIS A 1 71 ? 5.792 15.344 -26.406 1.00 81.56 71 HIS A C 1
ATOM 559 O O . HIS A 1 71 ? 5.841 15.331 -27.633 1.00 81.56 71 HIS A O 1
ATOM 565 N N . ASN A 1 72 ? 5.043 16.225 -25.734 1.00 81.81 72 ASN A N 1
ATOM 566 C CA . ASN A 1 72 ? 4.238 17.274 -26.368 1.00 81.81 72 ASN A CA 1
ATOM 567 C C . ASN A 1 72 ? 5.018 18.583 -26.560 1.00 81.81 72 ASN A C 1
ATOM 569 O O . ASN A 1 72 ? 4.605 19.429 -27.353 1.00 81.81 72 ASN A O 1
ATOM 573 N N . ASN A 1 73 ? 6.145 18.755 -25.861 1.00 81.38 73 ASN A N 1
ATOM 574 C CA . ASN A 1 73 ? 7.007 19.928 -25.981 1.00 81.38 73 ASN A CA 1
ATOM 575 C C . ASN A 1 73 ? 8.506 19.554 -26.020 1.00 81.38 73 ASN A C 1
ATOM 577 O O . ASN A 1 73 ? 9.227 19.750 -25.036 1.00 81.38 73 ASN A O 1
ATOM 581 N N . PRO A 1 74 ? 9.019 19.098 -27.182 1.00 88.31 74 PRO A N 1
ATOM 582 C CA . PRO A 1 74 ? 10.422 18.703 -27.331 1.00 88.31 74 PRO A CA 1
ATOM 583 C C . PRO A 1 74 ? 11.444 19.819 -27.052 1.00 88.31 74 PRO A C 1
ATOM 585 O O . PRO A 1 74 ? 12.618 19.525 -26.841 1.00 88.31 74 PRO A O 1
ATOM 588 N N . SER A 1 75 ? 11.029 21.095 -27.022 1.00 88.56 75 SER A N 1
ATOM 589 C CA . SER A 1 75 ? 11.927 22.220 -26.706 1.00 88.56 75 SER A CA 1
ATOM 590 C C . SER A 1 75 ? 12.434 22.223 -25.258 1.00 88.56 75 SER A C 1
ATOM 592 O O . SER A 1 75 ? 13.412 22.907 -24.963 1.00 88.56 75 SER A O 1
ATOM 594 N N . LEU A 1 76 ? 11.815 21.435 -24.368 1.00 84.12 76 LEU A N 1
ATOM 595 C CA . LEU A 1 76 ? 12.282 21.242 -22.993 1.00 84.12 76 LEU A CA 1
ATOM 596 C C . LEU A 1 76 ? 13.523 20.335 -22.891 1.00 84.12 76 LEU A C 1
ATOM 598 O O . LEU A 1 76 ? 14.148 20.302 -21.835 1.00 84.12 76 LEU A O 1
ATOM 602 N N . GLY A 1 77 ? 13.906 19.646 -23.973 1.00 89.12 77 GLY A N 1
ATOM 603 C CA . GLY A 1 77 ? 15.116 18.823 -24.049 1.00 89.12 77 GLY A CA 1
ATOM 604 C C . GLY A 1 77 ? 14.928 17.360 -23.632 1.00 89.12 77 GLY A C 1
ATOM 605 O O . GLY A 1 77 ? 13.807 16.841 -23.570 1.00 89.12 77 GLY A O 1
ATOM 606 N N . THR A 1 78 ? 16.052 16.683 -23.384 1.00 90.88 78 THR A N 1
ATOM 607 C CA . THR A 1 78 ? 16.114 15.249 -23.056 1.00 90.88 78 THR A CA 1
ATOM 608 C C . THR A 1 78 ? 16.667 14.976 -21.664 1.00 90.88 78 THR A C 1
ATOM 610 O O . THR A 1 78 ? 17.297 15.831 -21.042 1.00 90.88 78 THR A O 1
ATOM 613 N N . PHE A 1 79 ? 16.426 13.759 -21.186 1.00 90.12 79 PHE A N 1
ATOM 614 C CA . PHE A 1 79 ? 17.089 13.181 -20.027 1.00 90.12 79 PHE A CA 1
ATOM 615 C C . PHE A 1 79 ? 17.532 11.749 -20.330 1.00 90.12 79 PHE A C 1
ATOM 617 O O . PHE A 1 79 ? 16.893 11.040 -21.110 1.00 90.12 79 PHE A O 1
ATOM 624 N N . SER A 1 80 ? 18.595 11.308 -19.663 1.00 93.06 80 SER A N 1
ATOM 625 C CA . SER A 1 80 ? 19.094 9.942 -19.800 1.00 93.06 80 SER A CA 1
ATOM 626 C C . SER A 1 80 ? 18.204 8.964 -19.030 1.00 93.06 80 SER A C 1
ATOM 628 O O . SER A 1 80 ? 18.144 8.995 -17.799 1.00 93.06 80 SER A O 1
ATOM 630 N N . GLN A 1 81 ? 17.500 8.095 -19.757 1.00 88.31 81 GLN A N 1
ATOM 631 C CA . GLN A 1 81 ? 16.640 7.048 -19.209 1.00 88.31 81 GLN A CA 1
ATOM 632 C C . GLN A 1 81 ? 17.365 5.696 -19.260 1.00 88.31 81 GLN A C 1
ATOM 634 O O . GLN A 1 81 ? 17.967 5.338 -20.276 1.00 88.31 81 GLN A O 1
ATOM 639 N N . ARG A 1 82 ? 17.321 4.945 -18.154 1.00 86.69 82 ARG A N 1
ATOM 640 C CA . ARG A 1 82 ? 18.021 3.664 -18.006 1.00 86.69 82 ARG A CA 1
ATOM 641 C C . ARG A 1 82 ? 17.230 2.505 -18.600 1.00 86.69 82 ARG A C 1
ATOM 643 O O . ARG A 1 82 ? 16.005 2.451 -18.496 1.00 86.69 82 ARG A O 1
ATOM 650 N N . TYR A 1 83 ? 17.948 1.537 -19.153 1.00 83.50 83 TYR A N 1
ATOM 651 C CA . TYR A 1 83 ? 17.402 0.236 -19.522 1.00 83.50 83 TYR A CA 1
ATOM 652 C C . TYR A 1 83 ? 18.453 -0.870 -19.375 1.00 83.50 83 TYR A C 1
ATOM 654 O O . TYR A 1 83 ? 19.655 -0.610 -19.296 1.00 83.50 83 TYR A O 1
ATOM 662 N N . TRP A 1 84 ? 17.988 -2.116 -19.354 1.00 83.38 84 TRP A N 1
ATOM 663 C CA . TRP A 1 84 ? 18.817 -3.321 -19.329 1.00 83.38 84 TRP A CA 1
ATOM 664 C C . TRP A 1 84 ? 18.449 -4.212 -20.511 1.00 83.38 84 TRP A C 1
ATOM 666 O O . TRP A 1 84 ? 17.273 -4.349 -20.843 1.00 83.38 84 TRP A O 1
ATOM 676 N N . THR A 1 85 ? 19.446 -4.812 -21.156 1.00 85.00 85 THR A N 1
ATOM 677 C CA . THR A 1 85 ? 19.270 -5.661 -22.341 1.00 85.00 85 THR A CA 1
ATOM 678 C C . THR A 1 85 ? 20.208 -6.869 -22.292 1.00 85.00 85 THR A C 1
ATOM 680 O O . THR A 1 85 ? 21.272 -6.815 -21.682 1.00 85.00 85 THR A O 1
ATOM 683 N N . THR A 1 86 ? 19.788 -7.958 -22.930 1.00 81.62 86 THR A N 1
ATOM 684 C CA . THR A 1 86 ? 20.587 -9.134 -23.299 1.00 81.62 86 THR A CA 1
ATOM 685 C C . THR A 1 86 ? 20.083 -9.638 -24.653 1.00 81.62 86 THR A C 1
ATOM 687 O O . THR A 1 86 ? 18.994 -9.274 -25.093 1.00 81.62 86 THR A O 1
ATOM 690 N N . TRP A 1 87 ? 20.842 -10.485 -25.330 1.00 85.31 87 TRP A N 1
ATOM 691 C CA . TRP A 1 87 ? 20.391 -11.193 -26.530 1.00 85.31 87 TRP A CA 1
ATOM 692 C C . TRP A 1 87 ? 20.806 -12.669 -26.511 1.00 85.31 87 TRP A C 1
ATOM 694 O O . TRP A 1 87 ? 20.936 -13.289 -27.562 1.00 85.31 87 TRP A O 1
ATOM 704 N N . GLU A 1 88 ? 20.949 -13.229 -25.302 1.00 83.12 88 GLU A N 1
ATOM 705 C CA . GLU A 1 88 ? 21.267 -14.639 -25.013 1.00 83.12 88 GLU A CA 1
ATOM 706 C C . GLU A 1 88 ? 20.514 -15.616 -25.936 1.00 83.12 88 GLU A C 1
ATOM 708 O O . GLU A 1 88 ? 21.124 -16.470 -26.578 1.00 83.12 88 GLU A O 1
ATOM 713 N N . PHE A 1 89 ? 19.193 -15.446 -26.067 1.00 79.06 89 PHE A N 1
ATOM 714 C CA . PHE A 1 89 ? 18.321 -16.344 -26.831 1.00 79.06 89 PHE A CA 1
ATOM 715 C C . PHE A 1 89 ? 17.974 -15.869 -28.248 1.00 79.06 89 PHE A C 1
ATOM 717 O O . PHE A 1 89 ? 17.182 -16.540 -28.912 1.00 79.06 89 PHE A O 1
ATOM 724 N N . TYR A 1 90 ? 18.538 -14.756 -28.720 1.00 71.88 90 TYR A N 1
ATOM 725 C CA . TYR A 1 90 ? 18.096 -14.092 -29.948 1.00 71.88 90 TYR A CA 1
ATOM 726 C C . TYR A 1 90 ? 18.467 -14.846 -31.232 1.00 71.88 90 TYR A C 1
ATOM 728 O O . TYR A 1 90 ? 19.608 -15.266 -31.423 1.00 71.88 90 TYR A O 1
ATOM 736 N N . GLU A 1 91 ? 17.517 -14.918 -32.162 1.00 61.34 91 GLU A N 1
ATOM 737 C CA . GLU A 1 91 ? 17.755 -15.170 -33.586 1.00 61.34 91 GLU A CA 1
ATOM 738 C C . GLU A 1 91 ? 17.079 -14.050 -34.407 1.00 61.34 91 GLU A C 1
ATOM 740 O O . GLU A 1 91 ? 16.071 -13.505 -33.952 1.00 61.34 91 GLU A O 1
ATOM 745 N N . PRO A 1 92 ? 17.583 -13.678 -35.604 1.00 49.16 92 PRO A N 1
ATOM 746 C CA . PRO A 1 92 ? 17.030 -12.573 -36.393 1.00 49.16 92 PRO A CA 1
ATOM 747 C C . PRO A 1 92 ? 15.515 -12.679 -36.659 1.00 49.16 92 PRO A C 1
ATOM 749 O O . PRO A 1 92 ? 15.089 -13.360 -37.592 1.00 49.16 92 PRO A O 1
ATOM 752 N N . GLY A 1 93 ? 14.709 -11.961 -35.865 1.00 36.91 93 GLY A N 1
ATOM 753 C CA . GLY A 1 93 ? 13.256 -11.874 -36.042 1.00 36.91 93 GLY A CA 1
ATOM 754 C C . GLY A 1 93 ? 12.383 -11.519 -34.822 1.00 36.91 93 GLY A C 1
ATOM 755 O O . GLY A 1 93 ? 11.268 -11.062 -35.065 1.00 36.91 93 GLY A O 1
ATOM 756 N N . LEU A 1 94 ? 12.804 -11.731 -33.557 1.00 36.00 94 LEU A N 1
ATOM 757 C CA . LEU A 1 94 ? 11.881 -11.718 -32.385 1.00 36.00 94 LEU A CA 1
ATOM 758 C C . LEU A 1 94 ? 12.433 -11.131 -31.049 1.00 36.00 94 LEU A C 1
ATOM 760 O O . LEU A 1 94 ? 13.624 -10.835 -30.926 1.00 36.00 94 LEU A O 1
ATOM 764 N N . GLU A 1 95 ? 11.536 -10.913 -30.056 1.00 40.00 95 GLU A N 1
ATOM 765 C CA . GLU A 1 95 ? 11.654 -9.896 -28.974 1.00 40.00 95 GLU A CA 1
ATOM 766 C C . GLU A 1 95 ? 10.840 -10.204 -27.652 1.00 40.00 95 GLU A C 1
ATOM 768 O O . GLU A 1 95 ? 9.793 -10.834 -27.756 1.00 40.00 95 GLU A O 1
ATOM 773 N N . ILE A 1 96 ? 11.136 -9.781 -26.386 1.00 46.88 96 ILE A N 1
ATOM 774 C CA . ILE A 1 96 ? 12.420 -9.396 -25.728 1.00 46.88 96 ILE A CA 1
ATOM 775 C C . ILE A 1 96 ? 12.526 -9.414 -24.116 1.00 46.88 96 ILE A C 1
ATOM 777 O O . ILE A 1 96 ? 12.392 -8.329 -23.558 1.00 46.88 96 ILE A O 1
ATOM 781 N N . PHE A 1 97 ? 12.968 -10.447 -23.315 1.00 57.44 97 PHE A N 1
ATOM 782 C CA . PHE A 1 97 ? 13.288 -10.309 -21.816 1.00 57.44 97 PHE A CA 1
ATOM 783 C C . PHE A 1 97 ? 14.345 -11.220 -21.049 1.00 57.44 97 PHE A C 1
ATOM 785 O O . PHE A 1 97 ? 14.619 -12.348 -21.444 1.00 57.44 97 PHE A O 1
ATOM 792 N N . LEU A 1 98 ? 14.891 -10.725 -19.897 1.00 58.03 98 LEU A N 1
ATOM 793 C CA . LEU A 1 98 ? 16.282 -10.907 -19.349 1.00 58.03 98 LEU A CA 1
ATOM 794 C C . LEU A 1 98 ? 16.842 -12.291 -18.967 1.00 58.03 98 LEU A C 1
ATOM 796 O O . LEU A 1 98 ? 18.007 -12.519 -19.261 1.00 58.03 98 LEU A O 1
ATOM 800 N N . THR A 1 99 ? 16.138 -13.159 -18.238 1.00 63.22 99 THR A N 1
ATOM 801 C CA . THR A 1 99 ? 16.650 -14.509 -17.899 1.00 63.22 99 THR A CA 1
ATOM 802 C C . THR A 1 99 ? 15.497 -15.494 -17.794 1.00 63.22 99 THR A C 1
ATOM 804 O O . THR A 1 99 ? 14.387 -15.127 -17.386 1.00 63.22 99 THR A O 1
ATOM 807 N N . ASN A 1 100 ? 15.751 -16.769 -18.085 1.00 69.06 100 ASN A N 1
ATOM 808 C CA . ASN A 1 100 ? 14.733 -17.817 -17.994 1.00 69.06 100 ASN A CA 1
ATOM 809 C C . ASN A 1 100 ? 14.317 -18.190 -16.550 1.00 69.06 100 ASN A C 1
ATOM 811 O O . ASN A 1 100 ? 13.459 -19.049 -16.366 1.00 69.06 100 ASN A O 1
ATOM 815 N N . GLN A 1 101 ? 14.844 -17.518 -15.517 1.00 70.56 101 GLN A N 1
ATOM 816 C CA . GLN A 1 101 ? 14.259 -17.571 -14.167 1.00 70.56 101 GLN A CA 1
ATOM 817 C C . GLN A 1 101 ? 12.981 -16.724 -14.044 1.00 70.56 101 GLN A C 1
ATOM 819 O O . GLN A 1 101 ? 12.253 -16.835 -13.060 1.00 70.56 101 GLN A O 1
ATOM 824 N N . THR A 1 102 ? 12.696 -15.878 -15.035 1.00 69.88 102 THR A N 1
ATOM 825 C CA . THR A 1 102 ? 11.464 -15.089 -15.125 1.00 69.88 102 THR A CA 1
ATOM 826 C C . THR A 1 102 ? 10.536 -15.681 -16.187 1.00 69.88 102 THR A C 1
ATOM 828 O O . THR A 1 102 ? 11.012 -16.192 -17.202 1.00 69.88 102 THR A O 1
ATOM 831 N N . ILE A 1 103 ? 9.211 -15.539 -16.018 1.00 72.62 103 ILE A N 1
ATOM 832 C CA . ILE A 1 103 ? 8.205 -15.843 -17.069 1.00 72.62 103 ILE A CA 1
ATOM 833 C C . ILE A 1 103 ? 8.618 -15.215 -18.405 1.00 72.62 103 ILE A C 1
ATOM 835 O O . ILE A 1 103 ? 8.433 -15.774 -19.481 1.00 72.62 103 ILE A O 1
ATOM 839 N N . VAL A 1 104 ? 9.207 -14.032 -18.315 1.00 72.50 104 VAL A N 1
ATOM 840 C CA . VAL A 1 104 ? 9.495 -13.179 -19.447 1.00 72.50 104 VAL A CA 1
ATOM 841 C C . VAL A 1 104 ? 10.699 -13.662 -20.256 1.00 72.50 104 VAL A C 1
ATOM 843 O O . VAL A 1 104 ? 10.632 -13.709 -21.481 1.00 72.50 104 VAL A O 1
ATOM 846 N N . GLY A 1 105 ? 11.765 -14.110 -19.590 1.00 76.25 105 GLY A N 1
ATOM 847 C CA . GLY A 1 105 ? 12.881 -14.773 -20.265 1.00 76.25 105 GLY A CA 1
ATOM 848 C C . GLY A 1 105 ? 12.598 -16.226 -20.649 1.00 76.25 105 GLY A C 1
ATOM 849 O O . GLY A 1 105 ? 13.202 -16.713 -21.595 1.00 76.25 105 GLY A O 1
ATOM 850 N N . GLN A 1 106 ? 11.636 -16.907 -20.010 1.00 82.25 106 GLN A N 1
ATOM 851 C CA . GLN A 1 106 ? 11.088 -18.171 -20.532 1.00 82.25 106 GLN A CA 1
ATOM 852 C C . GLN A 1 106 ? 10.413 -17.951 -21.896 1.00 82.25 106 GLN A C 1
ATOM 854 O O . GLN A 1 106 ? 10.660 -18.704 -22.836 1.00 82.25 106 GLN A O 1
ATOM 859 N N . ILE A 1 107 ? 9.625 -16.876 -22.039 1.00 78.25 107 ILE A N 1
ATOM 860 C CA . ILE A 1 107 ? 9.049 -16.481 -23.333 1.00 78.25 107 ILE A CA 1
ATOM 861 C C . ILE A 1 107 ? 10.161 -16.117 -24.327 1.00 78.25 107 ILE A C 1
ATOM 863 O O . ILE A 1 107 ? 10.147 -16.626 -25.444 1.00 78.25 107 ILE A O 1
ATOM 867 N N . ALA A 1 108 ? 11.153 -15.310 -23.937 1.00 76.38 108 ALA A N 1
ATOM 868 C CA . ALA A 1 108 ? 12.273 -14.965 -24.820 1.00 76.38 108 ALA A CA 1
ATOM 869 C C . ALA A 1 108 ? 13.052 -16.210 -25.291 1.00 76.38 108 ALA A C 1
ATOM 871 O O . ALA A 1 108 ? 13.345 -16.334 -26.479 1.00 76.38 108 ALA A O 1
ATOM 872 N N . GLN A 1 109 ? 13.305 -17.173 -24.397 1.00 82.19 109 GLN A N 1
ATOM 873 C CA . GLN A 1 109 ? 13.940 -18.450 -24.724 1.00 82.19 109 GLN A CA 1
ATOM 874 C C . GLN A 1 109 ? 13.102 -19.286 -25.703 1.00 82.19 109 GLN A C 1
ATOM 876 O O . GLN A 1 109 ? 13.652 -19.854 -26.645 1.00 82.19 109 GLN A O 1
ATOM 881 N N . GLN A 1 110 ? 11.781 -19.352 -25.507 1.00 85.69 110 GLN A N 1
ATOM 882 C CA . GLN A 1 110 ? 10.872 -20.105 -26.376 1.00 85.69 110 GLN A CA 1
ATOM 883 C C . GLN A 1 110 ? 10.700 -19.460 -27.762 1.00 85.69 110 GLN A C 1
ATOM 885 O O . GLN A 1 110 ? 10.562 -20.171 -28.754 1.00 85.69 110 GLN A O 1
ATOM 890 N N . GLN A 1 111 ? 10.677 -18.127 -27.824 1.00 82.44 111 GLN A N 1
ATOM 891 C CA . GLN A 1 111 ? 10.398 -17.348 -29.036 1.00 82.44 111 GLN A CA 1
ATOM 892 C C . GLN A 1 111 ? 11.674 -16.837 -29.731 1.00 82.44 111 GLN A C 1
ATOM 894 O O . GLN A 1 111 ? 11.585 -15.984 -30.606 1.00 82.44 111 GLN A O 1
ATOM 899 N N . ASN A 1 112 ? 12.861 -17.322 -29.348 1.00 83.00 112 ASN A N 1
ATOM 900 C CA . ASN A 1 112 ? 14.166 -16.877 -29.858 1.00 83.00 112 ASN A CA 1
ATOM 901 C C . ASN A 1 112 ? 14.360 -15.338 -29.834 1.00 83.00 112 ASN A C 1
ATOM 903 O O . ASN A 1 112 ? 14.869 -14.741 -30.786 1.00 83.00 112 ASN A O 1
ATOM 907 N N . GLY A 1 113 ? 13.921 -14.683 -28.754 1.00 74.06 113 GLY A N 1
ATOM 908 C CA . GLY A 1 113 ? 13.950 -13.227 -28.603 1.00 74.06 113 GLY A CA 1
ATOM 909 C C . GLY A 1 113 ? 15.183 -12.682 -27.873 1.00 74.06 113 GLY A C 1
ATOM 910 O O . GLY A 1 113 ? 15.729 -13.333 -26.984 1.00 74.06 113 GLY A O 1
ATOM 911 N N . ALA A 1 114 ? 15.589 -11.450 -28.213 1.00 78.50 114 ALA A N 1
ATOM 912 C CA . ALA A 1 114 ? 16.549 -10.652 -27.427 1.00 78.50 114 ALA A CA 1
ATOM 913 C C . ALA A 1 114 ? 15.918 -10.138 -26.109 1.00 78.50 114 ALA A C 1
ATOM 915 O O . ALA A 1 114 ? 15.048 -10.797 -25.570 1.00 78.50 114 ALA A O 1
ATOM 916 N N . THR A 1 115 ? 16.318 -9.002 -25.523 1.00 74.25 115 THR A N 1
ATOM 917 C CA . THR A 1 115 ? 15.757 -8.446 -24.265 1.00 74.25 115 THR A CA 1
ATOM 918 C C . THR A 1 115 ? 15.785 -6.927 -24.146 1.00 74.25 115 THR A C 1
ATOM 920 O O . THR A 1 115 ? 16.842 -6.362 -24.380 1.00 74.25 115 THR A O 1
ATOM 923 N N . VAL A 1 116 ? 14.724 -6.279 -23.628 1.00 78.25 116 VAL A N 1
ATOM 924 C CA . VAL A 1 116 ? 14.786 -4.917 -23.048 1.00 78.25 116 VAL A CA 1
ATOM 925 C C . VAL A 1 116 ? 13.871 -4.771 -21.822 1.00 78.25 116 VAL A C 1
ATOM 927 O O . VAL A 1 116 ? 12.653 -4.862 -21.927 1.00 78.25 116 VAL A O 1
ATOM 930 N N . MET A 1 117 ? 14.456 -4.428 -20.672 1.00 74.69 117 MET A N 1
ATOM 931 C CA . MET A 1 117 ? 13.760 -3.931 -19.479 1.00 74.69 117 MET A CA 1
ATOM 932 C C . MET A 1 117 ? 13.984 -2.418 -19.359 1.00 74.69 117 MET A C 1
ATOM 934 O O . MET A 1 117 ? 15.123 -1.981 -19.208 1.00 74.69 117 MET A O 1
ATOM 938 N N . LEU A 1 118 ? 12.917 -1.620 -19.416 1.00 79.38 118 LEU A N 1
ATOM 939 C CA . LEU A 1 118 ? 12.971 -0.154 -19.356 1.00 79.38 118 LEU A CA 1
ATOM 940 C C . LEU A 1 118 ? 12.696 0.347 -17.930 1.00 79.38 118 LEU A C 1
ATOM 942 O O . LEU A 1 118 ? 11.660 0.011 -17.360 1.00 79.38 118 LEU A O 1
ATOM 946 N N . GLU A 1 119 ? 13.571 1.183 -17.363 1.00 78.69 119 GLU A N 1
ATOM 947 C CA . GLU A 1 119 ? 13.275 1.849 -16.089 1.00 78.69 119 GLU A CA 1
ATOM 948 C C . GLU A 1 119 ? 12.204 2.925 -16.283 1.00 78.69 119 GLU A C 1
ATOM 950 O O . GLU A 1 119 ? 12.289 3.745 -17.200 1.00 78.69 119 GLU A O 1
ATOM 955 N N . HIS A 1 120 ? 11.198 2.956 -15.408 1.00 78.88 120 HIS A N 1
ATOM 956 C CA . HIS A 1 120 ? 10.158 3.972 -15.485 1.00 78.88 120 HIS A CA 1
ATOM 957 C C . HIS A 1 120 ? 10.725 5.371 -15.188 1.00 78.88 120 HIS A C 1
ATOM 959 O O . HIS A 1 120 ? 11.491 5.555 -14.242 1.00 78.88 120 HIS A O 1
ATOM 965 N N . ARG A 1 121 ? 10.310 6.388 -15.959 1.00 82.75 121 ARG A N 1
ATOM 966 C CA . ARG A 1 121 ? 10.625 7.794 -15.642 1.00 82.75 121 ARG A CA 1
ATOM 967 C C . ARG A 1 121 ? 10.181 8.127 -14.212 1.00 82.75 121 ARG A C 1
ATOM 969 O O . ARG A 1 121 ? 9.101 7.706 -13.805 1.00 82.75 121 ARG A O 1
ATOM 976 N N . PHE A 1 122 ? 10.991 8.883 -13.476 1.00 79.00 122 PHE A N 1
ATOM 977 C CA . PHE A 1 122 ? 10.794 9.206 -12.052 1.00 79.00 122 PHE A CA 1
ATOM 978 C C . PHE A 1 122 ? 10.979 8.045 -11.053 1.00 79.00 122 PHE A C 1
ATOM 980 O O . PHE A 1 122 ? 10.766 8.237 -9.857 1.00 79.00 122 PHE A O 1
ATOM 987 N N . TYR A 1 123 ? 11.409 6.863 -11.499 1.00 78.56 123 TYR A N 1
ATOM 988 C CA . TYR A 1 123 ? 11.867 5.779 -10.626 1.00 78.56 123 TYR A CA 1
ATOM 989 C C . TYR A 1 123 ? 13.367 5.546 -10.818 1.00 78.56 123 TYR A C 1
ATOM 991 O O . TYR A 1 123 ? 13.931 5.851 -11.873 1.00 78.56 123 TYR A O 1
ATOM 999 N N . GLY A 1 124 ? 14.032 5.009 -9.791 1.00 80.31 124 GLY A N 1
ATOM 1000 C CA . GLY A 1 124 ? 15.464 4.747 -9.867 1.00 80.31 124 GLY A CA 1
ATOM 1001 C C . GLY A 1 124 ? 16.266 6.020 -10.113 1.00 80.31 124 GLY A C 1
ATOM 1002 O O . GLY A 1 124 ? 16.090 7.042 -9.442 1.00 80.31 124 GLY A O 1
ATOM 1003 N N . PHE A 1 125 ? 17.130 5.958 -11.124 1.00 83.50 125 PHE A N 1
ATOM 1004 C CA . PHE A 1 125 ? 17.957 7.086 -11.552 1.00 83.50 125 PHE A CA 1
ATOM 1005 C C . PHE A 1 125 ? 17.464 7.726 -12.865 1.00 83.50 125 PHE A C 1
ATOM 1007 O O . PHE A 1 125 ? 18.012 8.746 -13.277 1.00 83.50 125 PHE A O 1
ATOM 1014 N N . SER A 1 126 ? 16.387 7.211 -13.471 1.00 84.62 126 SER A N 1
ATOM 1015 C CA . SER A 1 126 ? 15.753 7.737 -14.692 1.00 84.62 126 SER A CA 1
ATOM 1016 C C . SER A 1 126 ? 14.880 8.969 -14.426 1.00 84.62 126 SER A C 1
ATOM 1018 O O . SER A 1 126 ? 13.657 8.946 -14.584 1.00 84.62 126 SER A O 1
ATOM 1020 N N . ASN A 1 127 ? 15.508 10.066 -14.006 1.00 82.56 127 ASN A N 1
ATOM 1021 C CA . ASN A 1 127 ? 14.818 11.272 -13.553 1.00 82.56 127 ASN A CA 1
ATOM 1022 C C . ASN A 1 127 ? 15.029 12.445 -14.531 1.00 82.56 127 ASN A C 1
ATOM 1024 O O . ASN A 1 127 ? 16.171 12.865 -14.719 1.00 82.56 127 ASN A O 1
ATOM 1028 N N . PRO A 1 128 ? 13.953 13.028 -15.103 1.00 80.44 128 PRO A N 1
ATOM 1029 C CA . PRO A 1 128 ? 14.026 14.203 -15.980 1.00 80.44 128 PRO A CA 1
ATOM 1030 C C . PRO A 1 128 ? 14.707 15.440 -15.384 1.00 80.44 128 PRO A C 1
ATOM 1032 O O . PRO A 1 128 ? 15.201 16.288 -16.122 1.00 80.44 128 PRO A O 1
ATOM 1035 N N . TYR A 1 129 ? 14.738 15.551 -14.054 1.00 71.38 129 TYR A N 1
ATOM 1036 C CA . TYR A 1 129 ? 15.367 16.651 -13.333 1.00 71.38 129 TYR A CA 1
ATOM 1037 C C . TYR A 1 129 ? 16.270 16.099 -12.234 1.00 71.38 129 TYR A C 1
ATOM 1039 O O . TYR A 1 129 ? 15.864 15.224 -11.473 1.00 71.38 129 TYR A O 1
ATOM 1047 N N . GLN A 1 130 ? 17.478 16.656 -12.112 1.00 58.22 130 GLN A N 1
ATOM 1048 C CA . GLN A 1 130 ? 18.446 16.260 -11.078 1.00 58.22 130 GLN A CA 1
ATOM 1049 C C . GLN A 1 130 ? 17.981 16.613 -9.654 1.00 58.22 130 GLN A C 1
ATOM 1051 O O . GLN A 1 130 ? 18.433 16.003 -8.694 1.00 58.22 130 GLN A O 1
ATOM 1056 N N . ASN A 1 131 ? 17.057 17.573 -9.527 1.00 54.41 131 ASN A N 1
ATOM 1057 C CA . ASN A 1 131 ? 16.435 17.981 -8.271 1.00 54.41 131 ASN A CA 1
ATOM 1058 C C . ASN A 1 131 ? 14.908 17.953 -8.436 1.00 54.41 131 ASN A C 1
ATOM 1060 O O . ASN A 1 131 ? 14.376 18.670 -9.285 1.00 54.41 131 ASN A O 1
ATOM 1064 N N . PHE A 1 132 ? 14.190 17.227 -7.577 1.00 50.78 132 PHE A N 1
ATOM 1065 C CA . PHE A 1 132 ? 12.723 17.076 -7.611 1.00 50.78 132 PHE A CA 1
ATOM 1066 C C . PHE A 1 132 ? 11.915 18.337 -7.215 1.00 50.78 132 PHE A C 1
ATOM 1068 O O . PHE A 1 132 ? 10.791 18.235 -6.727 1.00 50.78 132 PHE A O 1
ATOM 1075 N N . LYS A 1 133 ? 12.460 19.544 -7.421 1.00 44.31 133 LYS A N 1
ATOM 1076 C CA . LYS A 1 133 ? 11.749 20.816 -7.187 1.00 44.31 133 LYS A CA 1
ATOM 1077 C C . LYS A 1 133 ? 10.786 21.195 -8.318 1.00 44.31 133 LYS A C 1
ATOM 1079 O O . LYS A 1 133 ? 9.920 22.037 -8.102 1.00 44.31 133 LYS A O 1
ATOM 1084 N N . LEU A 1 134 ? 10.925 20.594 -9.503 1.00 38.69 134 LEU A N 1
ATOM 1085 C CA . LEU A 1 134 ? 9.970 20.726 -10.604 1.00 38.69 134 LEU A CA 1
ATOM 1086 C C . LEU A 1 134 ? 9.390 19.352 -10.946 1.00 38.69 134 LEU A C 1
ATOM 1088 O O . LEU A 1 134 ? 10.118 18.445 -11.343 1.00 38.69 134 LEU A O 1
ATOM 1092 N N . TRP A 1 135 ? 8.067 19.241 -10.840 1.00 45.28 135 TRP A N 1
ATOM 1093 C CA . TRP A 1 135 ? 7.280 18.137 -11.381 1.00 45.28 135 TRP A CA 1
ATOM 1094 C C . TRP A 1 135 ? 6.271 18.719 -12.363 1.00 45.28 135 TRP A C 1
ATOM 1096 O O . TRP A 1 135 ? 5.530 19.640 -12.020 1.00 45.28 135 TRP A O 1
ATOM 1106 N N . PHE A 1 136 ? 6.256 18.191 -13.584 1.00 37.94 136 PHE A N 1
ATOM 1107 C CA . PHE A 1 136 ? 5.280 18.546 -14.611 1.00 37.94 136 PHE A CA 1
ATOM 1108 C C . PHE A 1 136 ? 4.236 17.434 -14.756 1.00 37.94 136 PHE A C 1
ATOM 1110 O O . PHE A 1 136 ? 4.461 16.292 -14.354 1.00 37.94 136 PHE A O 1
ATOM 1117 N N . ARG A 1 137 ? 3.083 17.785 -15.333 1.00 32.88 137 ARG A N 1
ATOM 1118 C CA . ARG A 1 137 ? 1.953 16.879 -15.574 1.00 32.88 137 ARG A CA 1
ATOM 1119 C C . ARG A 1 137 ? 2.351 15.728 -16.508 1.00 32.88 137 ARG A C 1
ATOM 1121 O O . ARG A 1 137 ? 2.385 15.921 -17.720 1.00 32.88 137 ARG A O 1
ATOM 1128 N N . TYR A 1 138 ? 2.554 14.532 -15.964 1.00 41.59 138 TYR A N 1
ATOM 1129 C CA . TYR A 1 138 ? 2.704 13.302 -16.740 1.00 41.59 138 TYR A CA 1
ATOM 1130 C C . TYR A 1 138 ? 1.842 12.188 -16.162 1.00 41.59 138 TYR A C 1
ATOM 1132 O O . TYR A 1 138 ? 2.008 11.786 -15.013 1.00 41.59 138 TYR A O 1
ATOM 1140 N N . THR A 1 139 ? 0.944 11.668 -16.993 1.00 35.81 139 THR A N 1
ATOM 1141 C CA . THR A 1 139 ? 0.159 10.471 -16.705 1.00 35.81 139 THR A CA 1
ATOM 1142 C C . THR A 1 139 ? 1.100 9.270 -16.602 1.00 35.81 139 THR A C 1
ATOM 1144 O O . THR A 1 139 ? 1.928 9.043 -17.483 1.00 35.81 139 THR A O 1
ATOM 1147 N N . MET A 1 140 ? 0.981 8.501 -15.526 1.00 44.34 140 MET A N 1
ATOM 1148 C CA . MET A 1 140 ? 1.848 7.368 -15.207 1.00 44.34 140 MET A CA 1
ATOM 1149 C C . MET A 1 140 ? 0.956 6.266 -14.629 1.00 44.34 140 MET A C 1
ATOM 1151 O O . MET A 1 140 ? 0.075 6.565 -13.826 1.00 44.34 140 MET A O 1
ATOM 1155 N N . GLY A 1 141 ? 1.094 5.025 -15.109 1.00 40.22 141 GLY A N 1
ATOM 1156 C CA . GLY A 1 141 ? 0.070 3.999 -14.892 1.00 40.22 141 GLY A CA 1
ATOM 1157 C C . GLY A 1 141 ? 0.591 2.587 -14.662 1.00 40.22 141 GLY A C 1
ATOM 1158 O O . GLY A 1 141 ? 1.634 2.210 -15.179 1.00 40.22 141 GLY A O 1
ATOM 1159 N N . LEU A 1 142 ? -0.175 1.788 -13.913 1.00 45.44 142 LEU A N 1
ATOM 1160 C CA . LEU A 1 142 ? 0.142 0.385 -13.610 1.00 45.44 142 LEU A CA 1
ATOM 1161 C C . LEU A 1 142 ? -0.033 -0.566 -14.810 1.00 45.44 142 LEU A C 1
ATOM 1163 O O . LEU A 1 142 ? 0.373 -1.722 -14.757 1.00 45.44 142 LEU A O 1
ATOM 1167 N N . THR A 1 143 ? -0.645 -0.097 -15.899 1.00 51.84 143 THR A N 1
ATOM 1168 C CA . THR A 1 143 ? -1.096 -0.914 -17.039 1.00 51.84 143 THR A CA 1
ATOM 1169 C C . THR A 1 143 ? -0.432 -0.518 -18.352 1.00 51.84 143 THR A C 1
ATOM 1171 O O . THR A 1 143 ? -1.019 -0.609 -19.431 1.00 51.84 143 THR A O 1
ATOM 1174 N N . LEU A 1 144 ? 0.837 -0.109 -18.272 1.00 55.97 144 LEU A N 1
ATOM 1175 C CA . LEU A 1 144 ? 1.628 0.361 -19.411 1.00 55.97 144 LEU A CA 1
ATOM 1176 C C . LEU A 1 144 ? 1.658 -0.619 -20.587 1.00 55.97 144 LEU A C 1
ATOM 1178 O O . LEU A 1 144 ? 1.595 -0.157 -21.720 1.00 55.97 144 LEU A O 1
ATOM 1182 N N . ASN A 1 145 ? 1.672 -1.940 -20.373 1.00 54.28 145 ASN A N 1
ATOM 1183 C CA . ASN A 1 145 ? 1.649 -2.912 -21.482 1.00 54.28 145 ASN A CA 1
ATOM 1184 C C . ASN A 1 145 ? 0.353 -2.800 -22.311 1.00 54.28 145 ASN A C 1
ATOM 1186 O O . ASN A 1 145 ? 0.393 -2.808 -23.541 1.00 54.28 145 ASN A O 1
ATOM 1190 N N . GLN A 1 146 ? -0.797 -2.642 -21.649 1.00 52.81 146 GLN A N 1
ATOM 1191 C CA . GLN A 1 146 ? -2.103 -2.470 -22.293 1.00 52.81 146 GLN A CA 1
ATOM 1192 C C . GLN A 1 146 ? -2.293 -1.050 -22.853 1.00 52.81 146 GLN A C 1
ATOM 1194 O O . GLN A 1 146 ? -2.817 -0.881 -23.955 1.00 52.81 146 GLN A O 1
ATOM 1199 N N . ALA A 1 147 ? -1.838 -0.020 -22.135 1.00 55.66 147 ALA A N 1
ATOM 1200 C CA . ALA A 1 147 ? -1.899 1.366 -22.596 1.00 55.66 147 ALA A CA 1
ATOM 1201 C C . ALA A 1 147 ? -0.984 1.608 -23.811 1.00 55.66 147 ALA A C 1
ATOM 1203 O O . ALA A 1 147 ? -1.386 2.261 -24.771 1.00 55.66 147 ALA A O 1
ATOM 1204 N N . SER A 1 148 ? 0.222 1.038 -23.815 1.00 60.69 148 SER A N 1
ATOM 1205 C CA . SER A 1 148 ? 1.177 1.153 -24.924 1.00 60.69 148 SER A CA 1
ATOM 1206 C C . SER A 1 148 ? 0.682 0.407 -26.159 1.00 60.69 148 SER A C 1
ATOM 1208 O O . SER A 1 148 ? 0.652 0.984 -27.238 1.00 60.69 148 SER A O 1
ATOM 1210 N N . THR A 1 149 ? 0.201 -0.833 -26.022 1.00 58.88 149 THR A N 1
ATOM 1211 C CA . THR A 1 149 ? -0.310 -1.606 -27.175 1.00 58.88 149 THR A CA 1
ATOM 1212 C C . THR A 1 149 ? -1.577 -1.019 -27.792 1.00 58.88 149 THR A C 1
ATOM 1214 O O . THR A 1 149 ? -1.747 -1.082 -29.006 1.00 58.88 149 THR A O 1
ATOM 1217 N N . SER A 1 150 ? -2.438 -0.382 -26.995 1.00 62.72 150 SER A N 1
ATOM 1218 C CA . SER A 1 150 ? -3.618 0.321 -27.516 1.00 62.72 150 SER A CA 1
ATOM 1219 C C . SER A 1 150 ? -3.312 1.703 -28.108 1.00 62.72 150 SER A C 1
ATOM 1221 O O . SER A 1 150 ? -4.017 2.128 -29.021 1.00 62.72 150 SER A O 1
ATOM 1223 N N . SER A 1 151 ? -2.274 2.403 -27.633 1.00 69.19 151 SER A N 1
ATOM 1224 C CA . SER A 1 151 ? -1.899 3.741 -28.130 1.00 69.19 151 SER A CA 1
ATOM 1225 C C . SER A 1 151 ? -0.841 3.744 -29.239 1.00 69.19 151 SER A C 1
ATOM 1227 O O . SER A 1 151 ? -0.767 4.714 -29.989 1.00 69.19 151 SER A O 1
ATOM 1229 N N . GLN A 1 152 ? -0.046 2.679 -29.366 1.00 73.62 152 GLN A N 1
ATOM 1230 C CA . GLN A 1 152 ? 1.031 2.523 -30.350 1.00 73.62 152 GLN A CA 1
ATOM 1231 C C . GLN A 1 152 ? 0.966 1.136 -31.035 1.00 73.62 152 GLN A C 1
ATOM 1233 O O . GLN A 1 152 ? 1.915 0.351 -30.943 1.00 73.62 152 GLN A O 1
ATOM 1238 N N . PRO A 1 153 ? -0.140 0.799 -31.731 1.00 72.44 153 PRO A N 1
ATOM 1239 C CA . PRO A 1 153 ? -0.335 -0.522 -32.343 1.00 72.44 153 PRO A CA 1
ATOM 1240 C C . PRO A 1 153 ? 0.641 -0.825 -33.495 1.00 72.44 153 PRO A C 1
ATOM 1242 O O . PRO A 1 153 ? 0.846 -1.986 -33.833 1.00 72.44 153 PRO A O 1
ATOM 1245 N N . ASP A 1 154 ? 1.266 0.201 -34.085 1.00 74.31 154 ASP A N 1
ATOM 1246 C CA . ASP A 1 154 ? 2.331 0.035 -35.086 1.00 74.31 154 ASP A CA 1
ATOM 1247 C C . ASP A 1 154 ? 3.692 -0.335 -34.456 1.00 74.31 154 ASP A C 1
ATOM 1249 O O . ASP A 1 154 ? 4.587 -0.792 -35.166 1.00 74.31 154 ASP A O 1
ATOM 1253 N N . ALA A 1 155 ? 3.861 -0.133 -33.142 1.00 70.25 155 ALA A N 1
ATOM 1254 C CA . ALA A 1 155 ? 5.091 -0.433 -32.404 1.00 70.25 155 ALA A CA 1
ATOM 1255 C C . ALA A 1 155 ? 4.999 -1.722 -31.572 1.00 70.25 155 ALA A C 1
ATOM 1257 O O . ALA A 1 155 ? 6.015 -2.380 -31.364 1.00 70.25 155 ALA A O 1
ATOM 1258 N N . PHE A 1 156 ? 3.806 -2.096 -31.095 1.00 70.38 156 PHE A N 1
ATOM 1259 C CA . PHE A 1 156 ? 3.612 -3.256 -30.221 1.00 70.38 156 PHE A CA 1
ATOM 1260 C C . PHE A 1 156 ? 2.554 -4.206 -30.776 1.00 70.38 156 PHE A C 1
ATOM 1262 O O . PHE A 1 156 ? 1.402 -3.823 -30.970 1.00 70.38 156 PHE A O 1
ATOM 1269 N N . TRP A 1 157 ? 2.930 -5.471 -30.970 1.00 69.00 157 TRP A N 1
ATOM 1270 C CA . TRP A 1 157 ? 2.031 -6.486 -31.528 1.00 69.00 157 TRP A CA 1
ATOM 1271 C C . TRP A 1 157 ? 1.064 -7.071 -30.491 1.00 69.00 157 TRP A C 1
ATOM 1273 O O . TRP A 1 157 ? -0.084 -7.377 -30.808 1.00 69.00 157 TRP A O 1
ATOM 1283 N N . ALA A 1 158 ? 1.520 -7.227 -29.245 1.00 70.38 158 ALA A N 1
ATOM 1284 C CA . ALA A 1 158 ? 0.721 -7.763 -28.150 1.00 70.38 158 ALA A CA 1
ATOM 1285 C C . ALA A 1 158 ? 1.202 -7.229 -26.795 1.00 70.38 158 ALA A C 1
ATOM 1287 O O . ALA A 1 158 ? 2.377 -6.913 -26.611 1.00 70.38 158 ALA A O 1
ATOM 1288 N N . GLY A 1 159 ? 0.283 -7.160 -25.832 1.00 71.12 159 GLY A N 1
ATOM 1289 C CA . GLY A 1 159 ? 0.567 -6.774 -24.452 1.00 71.12 159 GLY A CA 1
ATOM 1290 C C . GLY A 1 159 ? 0.079 -7.845 -23.498 1.00 71.12 159 GLY A C 1
ATOM 1291 O O . GLY A 1 159 ? -1.071 -8.269 -23.581 1.00 71.12 159 GLY A O 1
ATOM 1292 N N . TYR A 1 160 ? 0.941 -8.257 -22.575 1.00 69.56 160 TYR A N 1
ATOM 1293 C CA . TYR A 1 160 ? 0.567 -9.138 -21.477 1.00 69.56 160 TYR A CA 1
ATOM 1294 C C . TYR A 1 160 ? 0.638 -8.347 -20.170 1.00 69.56 160 TYR A C 1
ATOM 1296 O O . TYR A 1 160 ? 1.659 -7.737 -19.855 1.00 69.56 160 TYR A O 1
ATOM 1304 N N . SER A 1 161 ? -0.456 -8.322 -19.411 1.00 69.50 161 SER A N 1
ATOM 1305 C CA . SER A 1 161 ? -0.563 -7.559 -18.165 1.00 69.50 161 SER A CA 1
ATOM 1306 C C . SER A 1 161 ? -1.038 -8.484 -17.047 1.00 69.50 161 SER A C 1
ATOM 1308 O O . SER A 1 161 ? -2.233 -8.709 -16.874 1.00 69.50 161 SER A O 1
ATOM 1310 N N . SER A 1 162 ? -0.086 -9.062 -16.309 1.00 65.81 162 SER A N 1
ATOM 1311 C CA . SER A 1 162 ? -0.393 -9.825 -15.094 1.00 65.81 162 SER A CA 1
ATOM 1312 C C . SER A 1 162 ? -0.799 -8.858 -13.990 1.00 65.81 162 SER A C 1
ATOM 1314 O O . SER A 1 162 ? -0.055 -7.922 -13.709 1.00 65.81 162 SER A O 1
ATOM 1316 N N . SER A 1 163 ? -1.960 -9.084 -13.373 1.00 70.44 163 SER A N 1
ATOM 1317 C CA . SER A 1 163 ? -2.484 -8.263 -12.267 1.00 70.44 163 SER A CA 1
ATOM 1318 C C . SER A 1 163 ? -2.576 -6.756 -12.575 1.00 70.44 163 SER A C 1
ATOM 1320 O O . SER A 1 163 ? -2.477 -5.920 -11.679 1.00 70.44 163 SER A O 1
ATOM 1322 N N . GLY A 1 164 ? -2.755 -6.392 -13.849 1.00 67.50 164 GLY A N 1
ATOM 1323 C CA . GLY A 1 164 ? -2.831 -5.000 -14.286 1.00 67.50 164 GLY A CA 1
ATOM 1324 C C . GLY A 1 164 ? -4.144 -4.327 -13.886 1.00 67.50 164 GLY A C 1
ATOM 1325 O O . GLY A 1 164 ? -5.174 -4.562 -14.514 1.00 67.50 164 GLY A O 1
ATOM 1326 N N . VAL A 1 165 ? -4.104 -3.445 -12.885 1.00 70.94 165 VAL A N 1
ATOM 1327 C CA . VAL A 1 165 ? -5.266 -2.643 -12.466 1.00 70.94 165 VAL A CA 1
ATOM 1328 C C . VAL A 1 165 ? -5.512 -1.520 -13.482 1.00 70.94 165 VAL A C 1
ATOM 1330 O O . VAL A 1 165 ? -4.809 -0.509 -13.503 1.00 70.94 165 VAL A O 1
ATOM 1333 N N . VAL A 1 166 ? -6.478 -1.734 -14.382 1.00 70.19 166 VAL A N 1
ATOM 1334 C CA . VAL A 1 166 ? -6.803 -0.833 -15.513 1.00 70.19 166 VAL A CA 1
ATOM 1335 C C . VAL A 1 166 ? -7.696 0.348 -15.145 1.00 70.19 166 VAL A C 1
ATOM 1337 O O . VAL A 1 166 ? -7.746 1.326 -15.889 1.00 70.19 166 VAL A O 1
ATOM 1340 N N . GLU A 1 167 ? -8.408 0.251 -14.029 1.00 76.62 167 GLU A N 1
ATOM 1341 C CA . GLU A 1 167 ? -9.402 1.223 -13.590 1.00 76.62 167 GLU A CA 1
ATOM 1342 C C . GLU A 1 167 ? -8.885 1.934 -12.341 1.00 76.62 167 GLU A C 1
ATOM 1344 O O . GLU A 1 167 ? -8.689 1.302 -11.307 1.00 76.62 167 GLU A O 1
ATOM 1349 N N . GLY A 1 168 ? -8.635 3.241 -12.448 1.00 79.81 168 GLY A N 1
ATOM 1350 C CA . GLY A 1 168 ? -8.464 4.097 -11.277 1.00 79.81 168 GLY A CA 1
ATOM 1351 C C . GLY A 1 168 ? -9.822 4.294 -10.611 1.00 79.81 168 GLY A C 1
ATOM 1352 O O . GLY A 1 168 ? -10.798 4.590 -11.298 1.00 79.81 168 GLY A O 1
ATOM 1353 N N . ILE A 1 169 ? -9.893 4.122 -9.296 1.00 82.62 169 ILE A N 1
ATOM 1354 C CA . ILE A 1 169 ? -11.124 4.241 -8.513 1.00 82.62 169 ILE A CA 1
ATOM 1355 C C . ILE A 1 169 ? -10.808 5.182 -7.363 1.00 82.62 169 ILE A C 1
ATOM 1357 O O . ILE A 1 169 ? -9.896 4.883 -6.601 1.00 82.62 169 ILE A O 1
ATOM 1361 N N . ILE A 1 170 ? -11.549 6.295 -7.262 1.00 84.56 170 ILE A N 1
ATOM 1362 C CA . ILE A 1 170 ? -11.363 7.284 -6.191 1.00 84.56 170 ILE A CA 1
ATOM 1363 C C . ILE A 1 170 ? -11.801 6.669 -4.862 1.00 84.56 170 ILE A C 1
ATOM 1365 O O . ILE A 1 170 ? -10.977 6.232 -4.080 1.00 84.56 170 ILE A O 1
ATOM 1369 N N . ASN A 1 171 ? -13.106 6.536 -4.627 1.00 87.50 171 ASN A N 1
ATOM 1370 C CA . ASN A 1 171 ? -13.596 5.831 -3.445 1.00 87.50 171 ASN A CA 1
ATOM 1371 C C . ASN A 1 171 ? -13.514 4.308 -3.666 1.00 87.50 171 ASN A C 1
ATOM 1373 O O . ASN A 1 171 ? -14.450 3.723 -4.215 1.00 87.50 171 ASN A O 1
ATOM 1377 N N . PHE A 1 172 ? -12.392 3.688 -3.283 1.00 90.69 172 PHE A N 1
ATOM 1378 C CA . PHE A 1 172 ? -12.085 2.276 -3.539 1.00 90.69 172 PHE A CA 1
ATOM 1379 C C . PHE A 1 172 ? -12.285 1.379 -2.304 1.00 90.69 172 PHE A C 1
ATOM 1381 O O . PHE A 1 172 ? -11.500 0.469 -2.033 1.00 90.69 172 PHE A O 1
ATOM 1388 N N . TRP A 1 173 ? -13.370 1.600 -1.562 1.00 93.50 173 TRP A N 1
ATOM 1389 C CA . TRP A 1 173 ? -13.750 0.782 -0.402 1.00 93.50 173 TRP A CA 1
ATOM 1390 C C . TRP A 1 173 ? -13.908 -0.717 -0.713 1.00 93.50 173 TRP A C 1
ATOM 1392 O O . TRP A 1 173 ? -13.705 -1.565 0.157 1.00 93.50 173 TRP A O 1
ATOM 1402 N N . GLN A 1 174 ? -14.219 -1.073 -1.967 1.00 92.94 174 GLN A N 1
ATOM 1403 C CA . GLN A 1 174 ? -14.348 -2.467 -2.407 1.00 92.94 174 GLN A CA 1
ATOM 1404 C C . GLN A 1 174 ? -13.039 -3.254 -2.247 1.00 92.94 174 GLN A C 1
ATOM 1406 O O . GLN A 1 174 ? -13.073 -4.481 -2.183 1.00 92.94 174 GLN A O 1
ATOM 1411 N N . TYR A 1 175 ? -11.895 -2.567 -2.147 1.00 90.69 175 TYR A N 1
ATOM 1412 C CA . TYR A 1 175 ? -10.615 -3.186 -1.819 1.00 90.69 175 TYR A CA 1
ATOM 1413 C C . TYR A 1 175 ? -10.667 -3.936 -0.479 1.00 90.69 175 TYR A C 1
ATOM 1415 O O . TYR A 1 175 ? -10.226 -5.081 -0.410 1.00 90.69 175 TYR A O 1
ATOM 1423 N N . PHE A 1 176 ? -11.264 -3.330 0.556 1.00 94.50 176 PHE A N 1
ATOM 1424 C CA . PHE A 1 176 ? -11.420 -3.930 1.887 1.00 94.50 176 PHE A CA 1
ATOM 1425 C C . PHE A 1 176 ? -12.683 -4.791 2.035 1.00 94.50 176 PHE A C 1
ATOM 1427 O O . PHE A 1 176 ? -12.746 -5.647 2.920 1.00 94.50 176 PHE A O 1
ATOM 1434 N N . ASP A 1 177 ? -13.658 -4.651 1.134 1.00 95.56 177 ASP A N 1
ATOM 1435 C CA . ASP A 1 177 ? -14.816 -5.549 1.088 1.00 95.56 177 ASP A CA 1
ATOM 1436 C C . ASP A 1 177 ? -14.432 -7.001 0.741 1.00 95.56 177 ASP A C 1
ATOM 1438 O O . ASP A 1 177 ? -15.059 -7.942 1.226 1.00 95.56 177 ASP A O 1
ATOM 1442 N N . ILE A 1 178 ? -13.358 -7.206 -0.033 1.00 94.19 178 ILE A N 1
ATOM 1443 C CA . ILE A 1 178 ? -12.834 -8.548 -0.328 1.00 94.19 178 ILE A CA 1
ATOM 1444 C C . ILE A 1 178 ? -12.264 -9.227 0.938 1.00 94.19 178 ILE A C 1
ATOM 1446 O O . ILE A 1 178 ? -12.778 -10.290 1.288 1.00 94.19 178 ILE A O 1
ATOM 1450 N N . PRO A 1 179 ? -11.291 -8.659 1.686 1.00 93.94 179 PRO A N 1
ATOM 1451 C CA . PRO A 1 179 ? -10.904 -9.175 2.999 1.00 93.94 179 PRO A CA 1
ATOM 1452 C C . PRO A 1 179 ? -12.104 -9.413 3.922 1.00 93.94 179 PRO A C 1
ATOM 1454 O O . PRO A 1 179 ? -12.239 -10.521 4.428 1.00 93.94 179 PRO A O 1
ATOM 1457 N N . ARG A 1 180 ? -13.039 -8.455 4.052 1.00 96.94 180 ARG A N 1
ATOM 1458 C CA . ARG A 1 180 ? -14.248 -8.605 4.890 1.00 96.94 180 ARG A CA 1
ATOM 1459 C C . ARG A 1 180 ? -15.041 -9.876 4.573 1.00 96.94 180 ARG A C 1
ATOM 1461 O O . ARG A 1 180 ? -15.523 -10.538 5.490 1.00 96.94 180 ARG A O 1
ATOM 1468 N N . GLN A 1 181 ? -15.203 -10.210 3.293 1.00 96.44 181 GLN A N 1
ATOM 1469 C CA . GLN A 1 181 ? -15.946 -11.398 2.869 1.00 96.44 181 GLN A CA 1
ATOM 1470 C C . GLN A 1 181 ? -15.176 -12.711 3.085 1.00 96.44 181 GLN A C 1
ATOM 1472 O O . GLN A 1 181 ? -15.807 -13.725 3.381 1.00 96.44 181 GLN A O 1
ATOM 1477 N N . TYR A 1 182 ? -13.846 -12.713 2.931 1.00 95.38 182 TYR A N 1
ATOM 1478 C CA . TYR A 1 182 ? -13.046 -13.946 2.825 1.00 95.38 182 TYR A CA 1
ATOM 1479 C C . TYR A 1 182 ? -12.076 -14.216 3.989 1.00 95.38 182 TYR A C 1
ATOM 1481 O O . TYR A 1 182 ? -11.529 -15.316 4.067 1.00 95.38 182 TYR A O 1
ATOM 1489 N N . MET A 1 183 ? -11.895 -13.270 4.914 1.00 94.75 183 MET A N 1
ATOM 1490 C CA . MET A 1 183 ? -11.233 -13.498 6.204 1.00 94.75 183 MET A CA 1
ATOM 1491 C C . MET A 1 183 ? -12.055 -14.450 7.101 1.00 94.75 183 MET A C 1
ATOM 1493 O O . MET A 1 183 ? -13.229 -14.719 6.804 1.00 94.75 183 MET A O 1
ATOM 1497 N N . PRO A 1 184 ? -11.483 -14.982 8.203 1.00 95.94 184 PRO A N 1
ATOM 1498 C CA . PRO A 1 184 ? -12.251 -15.731 9.196 1.00 95.94 184 PRO A CA 1
ATOM 1499 C C . PRO A 1 184 ? -13.499 -14.941 9.612 1.00 95.94 184 PRO A C 1
ATOM 1501 O O . PRO A 1 184 ? -13.411 -13.763 9.949 1.00 95.94 184 PRO A O 1
ATOM 1504 N N . GLN A 1 185 ? -14.678 -15.559 9.502 1.00 97.31 185 GLN A N 1
ATOM 1505 C CA . GLN A 1 185 ? -15.956 -14.830 9.580 1.00 97.31 185 GLN A CA 1
ATOM 1506 C C . GLN A 1 185 ? -16.196 -14.207 10.957 1.00 97.31 185 GLN A C 1
ATOM 1508 O O . GLN A 1 185 ? -16.771 -13.130 11.050 1.00 97.31 185 GLN A O 1
A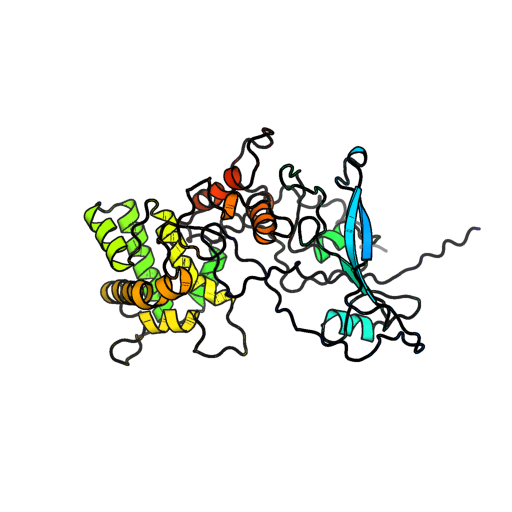TOM 1513 N N . ASN A 1 186 ? -15.671 -14.859 11.989 1.00 97.75 186 ASN A N 1
ATOM 1514 C CA . ASN A 1 186 ? -15.640 -14.394 13.363 1.00 97.75 186 ASN A CA 1
ATOM 1515 C C . ASN A 1 186 ? -14.807 -13.105 13.507 1.00 97.75 186 ASN A C 1
ATOM 1517 O O . ASN A 1 186 ? -15.358 -12.071 13.871 1.00 97.75 186 ASN A O 1
ATOM 1521 N N . CYS A 1 187 ? -13.564 -13.117 13.005 1.00 97.94 187 CYS A N 1
ATOM 1522 C CA . CYS A 1 187 ? -12.709 -11.927 12.902 1.00 97.94 187 CYS A CA 1
ATOM 1523 C C . CYS A 1 187 ? -13.383 -10.808 12.090 1.00 97.94 187 CYS A C 1
ATOM 1525 O O . CYS A 1 187 ? -13.289 -9.632 12.429 1.00 97.94 187 CYS A O 1
ATOM 1527 N N . SER A 1 188 ? -14.110 -11.155 11.022 1.00 98.06 188 SER A N 1
ATOM 1528 C CA . SER A 1 188 ? -14.869 -10.176 10.232 1.00 98.06 188 SER A CA 1
ATOM 1529 C C . SER A 1 188 ? -16.010 -9.552 11.039 1.00 98.06 188 SER A C 1
ATOM 1531 O O . SER A 1 188 ? -16.230 -8.344 10.955 1.00 98.06 188 SER A O 1
ATOM 1533 N N . ALA A 1 189 ? -16.749 -10.347 11.818 1.00 98.38 189 ALA A N 1
ATOM 1534 C CA . ALA A 1 189 ? -17.850 -9.878 12.655 1.00 98.38 189 ALA A CA 1
ATOM 1535 C C . ALA A 1 189 ? -17.360 -8.931 13.762 1.00 98.38 189 ALA A C 1
ATOM 1537 O O . ALA A 1 189 ? -17.897 -7.830 13.902 1.00 98.38 189 ALA A O 1
ATOM 1538 N N . ASP A 1 190 ? -16.297 -9.310 14.471 1.00 98.62 190 ASP A N 1
ATOM 1539 C CA . ASP A 1 190 ? -15.747 -8.529 15.580 1.00 98.62 190 ASP A CA 1
ATOM 1540 C C . ASP A 1 190 ? -15.043 -7.248 15.108 1.00 98.62 190 ASP A C 1
ATOM 1542 O O . ASP A 1 190 ? -15.280 -6.181 15.678 1.00 98.62 190 ASP A O 1
ATOM 1546 N N . VAL A 1 191 ? -14.292 -7.282 13.998 1.00 98.62 191 VAL A N 1
ATOM 1547 C CA . VAL A 1 191 ? -13.737 -6.058 13.386 1.00 98.62 191 VAL A CA 1
ATOM 1548 C C . VAL A 1 191 ? -14.851 -5.112 12.923 1.00 98.62 191 VAL A C 1
ATOM 1550 O O . VAL A 1 191 ? -14.768 -3.912 13.180 1.00 98.62 191 VAL A O 1
ATOM 1553 N N . GLN A 1 192 ? -15.923 -5.618 12.296 1.00 98.56 192 GLN A N 1
ATOM 1554 C CA . GLN A 1 192 ? -17.081 -4.789 11.923 1.00 98.56 192 GLN A CA 1
ATOM 1555 C C . GLN A 1 192 ? -17.755 -4.158 13.154 1.00 98.56 192 GLN A C 1
ATOM 1557 O O . GLN A 1 192 ? -18.161 -2.997 13.090 1.00 98.56 192 GLN A O 1
ATOM 1562 N N . ALA A 1 193 ? -17.865 -4.889 14.268 1.00 98.62 193 ALA A N 1
ATOM 1563 C CA . ALA A 1 193 ? -18.446 -4.378 15.508 1.00 98.62 193 ALA A CA 1
ATOM 1564 C C . ALA A 1 193 ? -17.582 -3.274 16.143 1.00 98.62 193 ALA A C 1
ATOM 1566 O O . ALA A 1 193 ? -18.109 -2.218 16.494 1.00 98.62 193 ALA A O 1
ATOM 1567 N N . VAL A 1 194 ? -16.264 -3.487 16.236 1.00 98.75 194 VAL A N 1
ATOM 1568 C CA . VAL A 1 194 ? -15.306 -2.503 16.770 1.00 98.75 194 VAL A CA 1
ATOM 1569 C C . VAL A 1 194 ? -15.274 -1.238 15.913 1.00 98.75 194 VAL A C 1
ATOM 1571 O O . VAL A 1 194 ? -15.415 -0.140 16.444 1.00 98.75 194 VAL A O 1
ATOM 1574 N N . ILE A 1 195 ? -15.171 -1.371 14.588 1.00 98.56 195 ILE A N 1
ATOM 1575 C CA . ILE A 1 195 ? -15.140 -0.224 13.669 1.00 98.56 195 ILE A CA 1
ATOM 1576 C C . ILE A 1 195 ? -16.457 0.560 13.700 1.00 98.56 195 ILE A C 1
ATOM 1578 O O . ILE A 1 195 ? -16.428 1.787 13.698 1.00 98.56 195 ILE A O 1
ATOM 1582 N N . ALA A 1 196 ? -17.611 -0.111 13.785 1.00 98.12 196 ALA A N 1
ATOM 1583 C CA . ALA A 1 196 ? -18.900 0.571 13.907 1.00 98.12 196 ALA A CA 1
ATOM 1584 C C . ALA A 1 196 ? -19.047 1.343 15.232 1.00 98.12 196 ALA A C 1
ATOM 1586 O O . ALA A 1 196 ? -19.655 2.411 15.242 1.00 98.12 196 ALA A O 1
ATOM 1587 N N . TYR A 1 197 ? -18.492 0.820 16.330 1.00 98.56 197 TYR A N 1
ATOM 1588 C CA . TYR A 1 197 ? -18.456 1.515 17.618 1.00 98.56 197 TYR A CA 1
ATOM 1589 C C . TYR A 1 197 ? -17.540 2.745 17.575 1.00 98.56 197 TYR A C 1
ATOM 1591 O O . TYR A 1 197 ? -17.967 3.827 17.965 1.00 98.56 197 TYR A O 1
ATOM 1599 N N . ILE A 1 198 ? -16.327 2.605 17.028 1.00 98.38 198 ILE A N 1
ATOM 1600 C CA . ILE A 1 198 ? -15.368 3.711 16.884 1.00 98.38 198 ILE A CA 1
ATOM 1601 C C . ILE A 1 198 ? -15.932 4.813 15.971 1.00 98.38 198 ILE A C 1
ATOM 1603 O O . ILE A 1 198 ? -15.925 5.974 16.370 1.00 98.38 198 ILE A O 1
ATOM 1607 N N . ASP A 1 199 ? -16.496 4.461 14.804 1.00 97.75 199 ASP A N 1
ATOM 1608 C CA . ASP A 1 199 ? -17.168 5.405 13.890 1.00 97.75 199 ASP A CA 1
ATOM 1609 C C . ASP A 1 199 ? -18.254 6.225 14.619 1.00 97.75 199 ASP A C 1
ATOM 1611 O O . ASP A 1 199 ? -18.333 7.443 14.459 1.00 97.75 199 ASP A O 1
ATOM 1615 N N . GLU A 1 200 ? -19.113 5.572 15.409 1.00 97.69 200 GLU A N 1
ATOM 1616 C CA . GLU A 1 200 ? -20.216 6.239 16.112 1.00 97.69 200 GLU A CA 1
ATOM 1617 C C . GLU A 1 200 ? -19.705 7.125 17.261 1.00 97.69 200 GLU A C 1
ATOM 1619 O O . GLU A 1 200 ? -20.144 8.271 17.390 1.00 97.69 200 GLU A O 1
ATOM 1624 N N . THR A 1 201 ? -18.743 6.648 18.059 1.00 98.31 201 THR A N 1
ATOM 1625 C CA . THR A 1 201 ? -18.165 7.415 19.175 1.00 98.31 201 THR A CA 1
ATOM 1626 C C . THR A 1 201 ? -17.357 8.617 18.690 1.00 98.31 201 THR A C 1
ATOM 1628 O O . THR A 1 201 ? -17.501 9.701 19.247 1.00 98.31 201 THR A O 1
ATOM 1631 N N . PHE A 1 202 ? -16.559 8.485 17.629 1.00 96.88 202 PHE A N 1
ATOM 1632 C CA . PHE A 1 202 ? -15.758 9.596 17.101 1.00 96.88 202 PHE A CA 1
ATOM 1633 C C . PHE A 1 202 ? -16.609 10.682 16.417 1.00 96.88 202 PHE A C 1
ATOM 1635 O O . PHE A 1 202 ? -16.175 11.829 16.320 1.00 96.88 202 PHE A O 1
ATOM 1642 N N . VAL A 1 203 ? -17.825 10.353 15.960 1.00 95.62 203 VAL A N 1
ATOM 1643 C CA . VAL A 1 203 ? -18.746 11.318 15.332 1.00 95.62 203 VAL A CA 1
ATOM 1644 C C . VAL A 1 203 ? -19.730 11.940 16.332 1.00 95.62 203 VAL A C 1
ATOM 1646 O O . VAL A 1 203 ? -20.046 13.124 16.201 1.00 95.62 203 VAL A O 1
ATOM 1649 N N . ASN A 1 204 ? -20.231 11.172 17.309 1.00 97.31 204 ASN A N 1
ATOM 1650 C CA . ASN A 1 204 ? -21.341 11.580 18.186 1.00 97.31 204 ASN A CA 1
ATOM 1651 C C . ASN A 1 204 ? -21.044 11.519 19.700 1.00 97.31 204 ASN A C 1
ATOM 1653 O O . ASN A 1 204 ? -21.884 11.974 20.482 1.00 97.31 204 ASN A O 1
ATOM 1657 N N . GLY A 1 205 ? -19.914 10.945 20.120 1.00 96.75 205 GLY A N 1
ATOM 1658 C CA . GLY A 1 205 ? -19.563 10.724 21.528 1.00 96.75 205 GLY A CA 1
ATOM 1659 C C . GLY A 1 205 ? -19.015 11.955 22.256 1.00 96.75 205 GLY A C 1
ATOM 1660 O O . GLY A 1 205 ? -18.818 13.026 21.673 1.00 96.75 205 GLY A O 1
ATOM 1661 N N . THR A 1 206 ? -18.773 11.812 23.560 1.00 97.94 206 THR A N 1
ATOM 1662 C CA . THR A 1 206 ? -18.098 12.837 24.374 1.00 97.94 206 THR A CA 1
ATOM 1663 C C . THR A 1 206 ? -16.575 12.702 24.309 1.00 97.94 206 THR A C 1
ATOM 1665 O O . THR A 1 206 ? -16.043 11.665 23.916 1.00 97.94 206 THR A O 1
ATOM 1668 N N . THR A 1 207 ? -15.853 13.742 24.738 1.00 96.38 207 THR A N 1
ATOM 1669 C CA . THR A 1 207 ? -14.386 13.695 24.856 1.00 96.38 207 THR A CA 1
ATOM 1670 C C . THR A 1 207 ? -13.937 12.529 25.734 1.00 96.38 207 THR A C 1
ATOM 1672 O O . THR A 1 207 ? -13.049 11.793 25.344 1.00 96.38 207 THR A O 1
ATOM 1675 N N . GLU A 1 208 ? -14.612 12.271 26.856 1.00 97.75 208 GLU A N 1
ATOM 1676 C CA . GLU A 1 208 ? -14.278 11.157 27.750 1.00 97.75 208 GLU A CA 1
ATOM 1677 C C . GLU A 1 208 ? -14.482 9.770 27.108 1.00 97.75 208 GLU A C 1
ATOM 1679 O O . GLU A 1 208 ? -13.796 8.817 27.476 1.00 97.75 208 GLU A O 1
ATOM 1684 N N . GLU A 1 209 ? -15.418 9.636 26.162 1.00 97.81 209 GLU A N 1
ATOM 1685 C CA . GLU A 1 209 ? -15.641 8.393 25.409 1.00 97.81 209 GLU A CA 1
ATOM 1686 C C . GLU A 1 209 ? -14.576 8.197 24.317 1.00 97.81 209 GLU A C 1
ATOM 1688 O O . GLU A 1 209 ? -14.114 7.076 24.103 1.00 97.81 209 GLU A O 1
ATOM 1693 N N . ILE A 1 210 ? -14.141 9.286 23.674 1.00 97.69 210 ILE A N 1
ATOM 1694 C CA . ILE A 1 210 ? -13.042 9.295 22.697 1.00 97.69 210 ILE A CA 1
ATOM 1695 C C . ILE A 1 210 ? -11.707 8.990 23.398 1.00 97.69 210 ILE A C 1
ATOM 1697 O O . ILE A 1 210 ? -11.035 8.033 23.017 1.00 97.69 210 ILE A O 1
ATOM 1701 N N . ASP A 1 211 ? -11.385 9.701 24.485 1.00 97.06 211 ASP A N 1
ATOM 1702 C CA . ASP A 1 211 ? -10.189 9.495 25.318 1.00 97.06 211 ASP A CA 1
ATOM 1703 C C . ASP A 1 211 ? -10.077 8.034 25.805 1.00 97.06 211 ASP A C 1
ATOM 1705 O O . ASP A 1 211 ? -8.980 7.476 25.920 1.00 97.06 211 ASP A O 1
ATOM 1709 N N . ALA A 1 212 ? -11.210 7.382 26.099 1.00 97.50 212 ALA A N 1
ATOM 1710 C CA . ALA A 1 212 ? -11.256 5.981 26.516 1.00 97.50 212 ALA A CA 1
ATOM 1711 C C . ALA A 1 212 ? -10.912 5.006 25.374 1.00 97.50 212 ALA A C 1
ATOM 1713 O O . ALA A 1 212 ? -10.244 3.994 25.615 1.00 97.50 212 ALA A O 1
ATOM 1714 N N . ILE A 1 213 ? -11.319 5.306 24.135 1.00 98.25 213 ILE A N 1
ATOM 1715 C CA . ILE A 1 213 ? -10.908 4.553 22.942 1.00 98.25 213 ILE A CA 1
ATOM 1716 C C . ILE A 1 213 ? -9.415 4.777 22.679 1.00 98.25 213 ILE A C 1
ATOM 1718 O O . ILE A 1 213 ? -8.670 3.803 22.572 1.00 98.25 213 ILE A O 1
ATOM 1722 N N . GLU A 1 214 ? -8.947 6.026 22.673 1.00 96.25 214 GLU A N 1
ATOM 1723 C CA . GLU A 1 214 ? -7.527 6.357 22.494 1.00 96.25 214 GLU A CA 1
ATOM 1724 C C . GLU A 1 214 ? -6.631 5.653 23.521 1.00 96.25 214 GLU A C 1
ATOM 1726 O O . GLU A 1 214 ? -5.631 5.026 23.163 1.00 96.25 214 GLU A O 1
ATOM 1731 N N . THR A 1 215 ? -7.049 5.644 24.790 1.00 96.88 215 THR A N 1
ATOM 1732 C CA . THR A 1 215 ? -6.380 4.911 25.877 1.00 96.88 215 THR A CA 1
ATOM 1733 C C . THR A 1 215 ? -6.405 3.392 25.663 1.00 96.88 215 THR A C 1
ATOM 1735 O O . THR A 1 215 ? -5.416 2.719 25.951 1.00 96.88 215 THR A O 1
ATOM 1738 N N . THR A 1 216 ? -7.502 2.834 25.138 1.00 97.81 216 THR A N 1
ATOM 1739 C CA . THR A 1 216 ? -7.626 1.389 24.860 1.00 97.81 216 THR A CA 1
ATOM 1740 C C . THR A 1 216 ? -6.637 0.930 23.784 1.00 97.81 216 THR A C 1
ATOM 1742 O O . THR A 1 216 ? -6.119 -0.182 23.869 1.00 97.81 216 THR A O 1
ATOM 1745 N N . PHE A 1 217 ? -6.317 1.785 22.811 1.00 97.06 217 PHE A N 1
ATOM 1746 C CA . PHE A 1 217 ? -5.342 1.487 21.757 1.00 97.06 217 PHE A CA 1
ATOM 1747 C C . PHE A 1 217 ? -3.946 2.078 22.014 1.00 97.06 217 PHE A C 1
ATOM 1749 O O . PHE A 1 217 ? -3.028 1.805 21.251 1.00 97.06 217 PHE A O 1
ATOM 1756 N N . GLY A 1 218 ? -3.740 2.883 23.059 1.00 94.00 218 GLY A N 1
ATOM 1757 C CA . GLY A 1 218 ? -2.473 3.597 23.268 1.00 94.00 218 GLY A CA 1
ATOM 1758 C C . GLY A 1 218 ? -2.137 4.588 22.142 1.00 94.00 218 GLY A C 1
ATOM 1759 O O . GLY A 1 218 ? -0.968 4.881 21.905 1.00 94.00 218 GLY A O 1
ATOM 1760 N N . MET A 1 219 ? -3.156 5.085 21.435 1.00 90.38 219 MET A N 1
ATOM 1761 C CA . MET A 1 219 ? -3.041 6.041 20.334 1.00 90.38 219 MET A CA 1
ATOM 1762 C C . MET A 1 219 ? -3.761 7.329 20.732 1.00 90.38 219 MET A C 1
ATOM 1764 O O . MET A 1 219 ? -4.956 7.443 20.505 1.00 90.38 219 MET A O 1
ATOM 1768 N N . ASN A 1 220 ? -3.030 8.259 21.347 1.00 86.62 220 ASN A N 1
ATOM 1769 C CA . ASN A 1 220 ? -3.472 9.633 21.596 1.00 86.62 220 ASN A CA 1
ATOM 1770 C C . ASN A 1 220 ? -2.987 10.484 20.416 1.00 86.62 220 ASN A C 1
ATOM 1772 O O . ASN A 1 220 ? -1.805 10.830 20.363 1.00 86.62 220 ASN A O 1
ATOM 1776 N N . LEU A 1 221 ? -3.852 10.702 19.427 1.00 86.00 221 LEU A N 1
ATOM 1777 C CA . LEU A 1 221 ? -3.518 11.356 18.163 1.00 86.00 221 LEU A CA 1
ATOM 1778 C C . LEU A 1 221 ? -4.367 12.618 18.012 1.00 86.00 221 LEU A C 1
ATOM 1780 O O . LEU A 1 221 ? -5.580 12.586 18.189 1.00 86.00 221 LEU A O 1
ATOM 1784 N N . THR A 1 222 ? -3.766 13.732 17.581 1.00 87.06 222 THR A N 1
ATOM 1785 C CA . THR A 1 222 ? -4.510 14.996 17.391 1.00 87.06 222 THR A CA 1
ATOM 1786 C C . THR A 1 222 ? -5.649 14.859 16.363 1.00 87.06 222 THR A C 1
ATOM 1788 O O . THR A 1 222 ? -6.584 15.664 16.339 1.00 87.06 222 THR A O 1
ATOM 1791 N N . HIS A 1 223 ? -5.565 13.842 15.503 1.00 87.25 223 HIS A N 1
ATOM 1792 C CA . HIS A 1 223 ? -6.409 13.615 14.341 1.00 87.25 223 HIS A CA 1
ATOM 1793 C C . HIS A 1 223 ? -7.039 12.208 14.387 1.00 87.25 223 HIS A C 1
ATOM 1795 O O . HIS A 1 223 ? -6.372 11.190 14.199 1.00 87.25 223 HIS A O 1
ATOM 1801 N N . LEU A 1 224 ? -8.352 12.145 14.642 1.00 92.19 224 LEU A N 1
ATOM 1802 C CA . LEU A 1 224 ? -9.104 10.887 14.798 1.00 92.19 224 LEU A CA 1
ATOM 1803 C C . LEU A 1 224 ? -9.227 10.073 13.497 1.00 92.19 224 LEU A C 1
ATOM 1805 O O . LEU A 1 224 ? -9.498 8.872 13.525 1.00 92.19 224 LEU A O 1
ATOM 1809 N N . ASP A 1 225 ? -9.024 10.705 12.347 1.00 88.00 225 ASP A N 1
ATOM 1810 C CA . ASP A 1 225 ? -8.922 10.057 11.044 1.00 88.00 225 ASP A CA 1
ATOM 1811 C C . ASP A 1 225 ? -7.552 9.391 10.821 1.00 88.00 225 ASP A C 1
ATOM 1813 O O . ASP A 1 225 ? -7.514 8.309 10.238 1.00 88.00 225 ASP A O 1
ATOM 1817 N N . ASP A 1 226 ? -6.459 9.916 11.391 1.00 86.81 226 ASP A N 1
ATOM 1818 C CA . ASP A 1 226 ? -5.170 9.202 11.465 1.00 86.81 226 ASP A CA 1
ATOM 1819 C C . ASP A 1 226 ? -5.256 7.960 12.369 1.00 86.81 226 ASP A C 1
ATOM 1821 O O . ASP A 1 226 ? -4.790 6.885 11.980 1.00 86.81 226 ASP A O 1
ATOM 1825 N N . PHE A 1 227 ? -5.927 8.058 13.526 1.00 93.31 227 PHE A N 1
ATOM 1826 C CA . PHE A 1 227 ? -6.268 6.892 14.361 1.00 93.31 227 PHE A CA 1
ATOM 1827 C C . PHE A 1 227 ? -7.047 5.850 13.544 1.00 93.31 227 PHE A C 1
ATOM 1829 O O . PHE A 1 227 ? -6.723 4.661 13.526 1.00 93.31 227 PHE A O 1
ATOM 1836 N N . SER A 1 228 ? -8.072 6.311 12.827 1.00 94.75 228 SER A N 1
ATOM 1837 C CA . SER A 1 228 ? -8.960 5.462 12.033 1.00 94.75 228 SER A CA 1
ATOM 1838 C C . SER A 1 228 ? -8.246 4.807 10.846 1.00 94.75 228 SER A C 1
ATOM 1840 O O . SER A 1 228 ? -8.519 3.648 10.523 1.00 94.75 228 SER A O 1
ATOM 1842 N N . TYR A 1 229 ? -7.299 5.513 10.221 1.00 89.19 229 TYR A N 1
ATOM 1843 C CA . TYR A 1 229 ? -6.439 4.978 9.168 1.00 89.19 229 TYR A CA 1
ATOM 1844 C C . TYR A 1 229 ? -5.433 3.963 9.714 1.00 89.19 229 TYR A C 1
ATOM 1846 O O . TYR A 1 229 ? -5.215 2.927 9.083 1.00 89.19 229 TYR A O 1
ATOM 1854 N N . ALA A 1 230 ? -4.861 4.197 10.899 1.00 89.81 230 ALA A N 1
ATOM 1855 C CA . ALA A 1 230 ? -3.913 3.277 11.522 1.00 89.81 230 ALA A CA 1
ATOM 1856 C C . ALA A 1 230 ? -4.500 1.861 11.663 1.00 89.81 230 ALA A C 1
ATOM 1858 O O . ALA A 1 230 ? -3.841 0.886 11.294 1.00 89.81 230 ALA A O 1
ATOM 1859 N N . LEU A 1 231 ? -5.770 1.746 12.074 1.00 94.31 231 LEU A N 1
ATOM 1860 C CA . LEU A 1 231 ? -6.488 0.468 12.199 1.00 94.31 231 LEU A CA 1
ATOM 1861 C C . LEU A 1 231 ? -6.654 -0.304 10.874 1.00 94.31 231 LEU A C 1
ATOM 1863 O O . LEU A 1 231 ? -6.928 -1.505 10.900 1.00 94.31 231 LEU A O 1
ATOM 1867 N N . THR A 1 232 ? -6.437 0.325 9.714 1.00 90.88 232 THR A N 1
ATOM 1868 C CA . THR A 1 232 ? -6.438 -0.378 8.417 1.00 90.88 232 THR A CA 1
ATOM 1869 C C . THR A 1 232 ? -5.196 -1.242 8.206 1.00 90.88 232 THR A C 1
ATOM 1871 O O . THR A 1 232 ? -5.261 -2.229 7.476 1.00 90.88 232 THR A O 1
ATOM 1874 N N . ASN A 1 233 ? -4.072 -0.933 8.859 1.00 86.56 233 ASN A N 1
ATOM 1875 C CA . ASN A 1 233 ? -2.797 -1.611 8.625 1.00 86.56 233 ASN A CA 1
ATOM 1876 C C . ASN A 1 233 ? -2.805 -3.143 8.866 1.00 86.56 233 ASN A C 1
ATOM 1878 O O . ASN A 1 233 ? -2.290 -3.864 8.004 1.00 86.56 233 ASN A O 1
ATOM 1882 N N . PRO A 1 234 ? -3.369 -3.702 9.963 1.00 88.81 234 PRO A N 1
ATOM 1883 C CA . PRO A 1 234 ? -3.470 -5.158 10.125 1.00 88.81 234 PRO A CA 1
ATOM 1884 C C . PRO A 1 234 ? -4.357 -5.798 9.051 1.00 88.81 234 PRO A C 1
ATOM 1886 O O . PRO A 1 234 ? -4.058 -6.891 8.577 1.00 88.81 234 PRO A O 1
ATOM 1889 N N . LEU A 1 235 ? -5.405 -5.101 8.603 1.00 91.62 235 LEU A N 1
ATOM 1890 C CA . LEU A 1 235 ? -6.306 -5.569 7.548 1.00 91.62 235 LEU A CA 1
ATOM 1891 C C . LEU A 1 235 ? -5.602 -5.560 6.185 1.00 91.62 235 LEU A C 1
ATOM 1893 O O . LEU A 1 235 ? -5.714 -6.512 5.412 1.00 91.62 235 LEU A O 1
ATOM 1897 N N . ALA A 1 236 ? -4.803 -4.525 5.915 1.00 85.50 236 ALA A N 1
ATOM 1898 C CA . ALA A 1 236 ? -3.976 -4.400 4.720 1.00 85.50 236 ALA A CA 1
ATOM 1899 C C . ALA A 1 236 ? -2.904 -5.501 4.628 1.00 85.50 236 ALA A C 1
ATOM 1901 O O . ALA A 1 236 ? -2.449 -5.814 3.524 1.00 85.50 236 ALA A O 1
ATOM 1902 N N . ALA A 1 237 ? -2.538 -6.150 5.742 1.00 85.25 237 ALA A N 1
ATOM 1903 C CA . ALA A 1 237 ? -1.655 -7.314 5.726 1.00 85.25 237 ALA A CA 1
ATOM 1904 C C . ALA A 1 237 ? -2.261 -8.526 4.987 1.00 85.25 237 ALA A C 1
ATOM 1906 O O . ALA A 1 237 ? -1.497 -9.365 4.507 1.00 85.25 237 ALA A O 1
ATOM 1907 N N . TRP A 1 238 ? -3.590 -8.591 4.801 1.00 86.81 238 TRP A N 1
ATOM 1908 C CA . TRP A 1 238 ? -4.257 -9.616 3.981 1.00 86.81 238 TRP A CA 1
ATOM 1909 C C . TRP A 1 238 ? -3.701 -9.680 2.552 1.00 86.81 238 TRP A C 1
ATOM 1911 O O . TRP A 1 238 ? -3.550 -10.763 1.990 1.00 86.81 238 TRP A O 1
ATOM 1921 N N . GLN A 1 239 ? -3.332 -8.534 1.965 1.00 82.31 239 GLN A N 1
ATOM 1922 C CA . GLN A 1 239 ? -2.800 -8.478 0.596 1.00 82.31 239 GLN A CA 1
ATOM 1923 C C . GLN A 1 239 ? -1.452 -9.203 0.440 1.00 82.31 239 GLN A C 1
ATOM 1925 O O . GLN A 1 239 ? -1.064 -9.556 -0.672 1.00 82.31 239 GLN A O 1
ATOM 1930 N N . ASN A 1 240 ? -0.730 -9.396 1.549 1.00 78.50 240 ASN A N 1
ATOM 1931 C CA . ASN A 1 240 ? 0.593 -10.011 1.566 1.00 78.50 240 ASN A CA 1
ATOM 1932 C C . ASN A 1 240 ? 0.527 -11.543 1.677 1.00 78.50 240 ASN A C 1
ATOM 1934 O O . ASN A 1 240 ? 1.544 -12.196 1.433 1.00 78.50 240 ASN A O 1
ATOM 1938 N N . LEU A 1 241 ? -0.643 -12.118 1.997 1.00 82.25 241 LEU A N 1
ATOM 1939 C CA . LEU A 1 241 ? -0.836 -13.566 2.089 1.00 82.25 241 LEU A CA 1
ATOM 1940 C C . LEU A 1 241 ? -0.458 -14.247 0.765 1.00 82.25 241 LEU A C 1
ATOM 1942 O O . LEU A 1 241 ? -0.943 -13.873 -0.303 1.00 82.25 241 LEU A O 1
ATOM 1946 N N . GLN A 1 242 ? 0.398 -15.267 0.839 1.00 80.88 242 GLN A N 1
ATOM 1947 C CA . GLN A 1 242 ? 0.810 -16.076 -0.313 1.00 80.88 242 GLN A CA 1
ATOM 1948 C C . GLN A 1 242 ? 0.258 -17.507 -0.202 1.00 80.88 242 GLN A C 1
ATOM 1950 O O . GLN A 1 242 ? 0.071 -17.990 0.915 1.00 80.88 242 GLN A O 1
ATOM 1955 N N . PRO A 1 243 ? 0.031 -18.227 -1.322 1.00 79.06 243 PRO A N 1
ATOM 1956 C CA . PRO A 1 243 ? -0.467 -19.609 -1.295 1.00 79.06 243 PRO A CA 1
ATOM 1957 C C . PRO A 1 243 ? 0.444 -20.624 -0.582 1.00 79.06 243 PRO A C 1
ATOM 1959 O O . PRO A 1 243 ? -0.014 -21.711 -0.240 1.00 79.06 243 PRO A O 1
ATOM 1962 N N . ASP A 1 244 ? 1.722 -20.293 -0.391 1.00 81.81 244 ASP A N 1
ATOM 1963 C CA . ASP A 1 244 ? 2.729 -21.055 0.357 1.00 81.81 244 ASP A CA 1
ATOM 1964 C C . ASP A 1 244 ? 2.997 -20.492 1.772 1.00 81.81 244 ASP A C 1
ATOM 1966 O O . ASP A 1 244 ? 3.917 -20.941 2.457 1.00 81.81 244 ASP A O 1
ATOM 1970 N N . GLY A 1 245 ? 2.191 -19.524 2.223 1.00 78.75 245 GLY A N 1
ATOM 1971 C CA . GLY A 1 245 ? 2.273 -18.916 3.549 1.00 78.75 245 GLY A CA 1
ATOM 1972 C C . GLY A 1 245 ? 1.767 -19.811 4.688 1.00 78.75 245 GLY A C 1
ATOM 1973 O O . GLY A 1 245 ? 0.839 -20.601 4.519 1.00 78.75 245 GLY A O 1
ATOM 1974 N N . GLY A 1 246 ? 2.375 -19.663 5.868 1.00 82.12 246 GLY A N 1
ATOM 1975 C CA . GLY A 1 246 ? 1.939 -20.304 7.110 1.00 82.12 246 GLY A CA 1
ATOM 1976 C C . GLY A 1 246 ? 0.888 -19.499 7.885 1.00 82.12 246 GLY A C 1
ATOM 1977 O O . GLY A 1 246 ? 0.537 -18.373 7.529 1.00 82.12 246 GLY A O 1
ATOM 1978 N N . SER A 1 247 ? 0.404 -20.075 8.988 1.00 82.38 247 SER A N 1
ATOM 1979 C CA . SER A 1 247 ? -0.491 -19.402 9.946 1.00 82.38 247 SER A CA 1
ATOM 1980 C C . SER A 1 247 ? 0.228 -18.387 10.844 1.00 82.38 247 SER A C 1
ATOM 1982 O O . SER A 1 247 ? -0.408 -17.694 11.623 1.00 82.38 247 SER A O 1
ATOM 1984 N N . ASP A 1 248 ? 1.554 -18.295 10.754 1.00 84.00 248 ASP A N 1
ATOM 1985 C CA . ASP A 1 248 ? 2.401 -17.362 11.494 1.00 84.00 248 ASP A CA 1
ATOM 1986 C C . ASP A 1 248 ? 2.456 -15.958 10.867 1.00 84.00 248 ASP A C 1
ATOM 1988 O O . ASP A 1 248 ? 3.147 -15.083 11.387 1.00 84.00 248 ASP A O 1
ATOM 1992 N N . GLN A 1 249 ? 1.738 -15.707 9.768 1.00 85.69 249 GLN A N 1
ATOM 1993 C CA . GLN A 1 249 ? 1.736 -14.398 9.111 1.00 85.69 249 GLN A CA 1
ATOM 1994 C C . GLN A 1 249 ? 0.960 -13.328 9.909 1.00 85.69 249 GLN A C 1
ATOM 1996 O O . GLN A 1 249 ? -0.050 -13.654 10.538 1.00 85.69 249 GLN A O 1
ATOM 2001 N N . PRO A 1 250 ? 1.363 -12.037 9.852 1.00 86.12 250 PRO A N 1
ATOM 2002 C CA . PRO A 1 250 ? 0.810 -10.978 10.708 1.00 86.12 250 PRO A CA 1
ATOM 2003 C C . PRO A 1 250 ? -0.714 -10.825 10.669 1.00 86.12 250 PRO A C 1
ATOM 2005 O O . PRO A 1 250 ? -1.318 -10.519 11.692 1.00 86.12 250 PRO A O 1
ATOM 2008 N N . PHE A 1 251 ? -1.349 -11.075 9.517 1.00 90.00 251 PHE A N 1
ATOM 2009 C CA . PHE A 1 251 ? -2.809 -11.038 9.409 1.00 90.00 251 PHE A CA 1
ATOM 2010 C C . PHE A 1 251 ? -3.487 -12.096 10.301 1.00 90.00 251 PHE A C 1
ATOM 2012 O O . PHE A 1 251 ? -4.473 -11.805 10.974 1.00 90.00 251 PHE A O 1
ATOM 2019 N N . PHE A 1 252 ? -2.965 -13.326 10.318 1.00 92.00 252 PHE A N 1
ATOM 2020 C CA . PHE A 1 252 ? -3.532 -14.393 11.143 1.00 92.00 252 PHE A CA 1
ATOM 2021 C C . PHE A 1 252 ? -3.258 -14.149 12.625 1.00 92.00 252 PHE A C 1
ATOM 2023 O O . PHE A 1 252 ? -4.169 -14.320 13.421 1.00 92.00 252 PHE A O 1
ATOM 2030 N N . GLN A 1 253 ? -2.075 -13.634 12.982 1.00 92.25 253 GLN A N 1
ATOM 2031 C CA . GLN A 1 253 ? -1.776 -13.221 14.360 1.00 92.25 253 GLN A CA 1
ATOM 2032 C C . GLN A 1 253 ? -2.743 -12.142 14.876 1.00 92.25 253 GLN A C 1
ATOM 2034 O O . GLN A 1 253 ? -3.135 -12.182 16.039 1.00 92.25 253 GLN A O 1
ATOM 2039 N N . PHE A 1 254 ? -3.136 -11.193 14.017 1.00 95.06 254 PHE A N 1
ATOM 2040 C CA . PHE A 1 254 ? -4.155 -10.194 14.338 1.00 95.06 254 PHE A CA 1
ATOM 2041 C C . PHE A 1 254 ? -5.521 -10.844 14.603 1.00 95.06 254 PHE A C 1
ATOM 2043 O O . PHE A 1 254 ? -6.099 -10.622 15.663 1.00 95.06 254 PHE A O 1
ATOM 2050 N N . CYS A 1 255 ? -6.021 -11.687 13.692 1.00 96.69 255 CYS A N 1
ATOM 2051 C CA . CYS A 1 255 ? -7.297 -12.367 13.927 1.00 96.69 255 CYS A CA 1
ATOM 2052 C C . CYS A 1 255 ? -7.247 -13.299 15.148 1.00 96.69 255 CYS A C 1
ATOM 2054 O O . CYS A 1 255 ? -8.173 -13.282 15.947 1.00 96.69 255 CYS A O 1
ATOM 2056 N N . ASP A 1 256 ? -6.177 -14.067 15.357 1.00 95.38 256 ASP A N 1
ATOM 2057 C CA . ASP A 1 256 ? -6.051 -14.945 16.527 1.00 95.38 256 ASP A CA 1
ATOM 2058 C C . ASP A 1 256 ? -6.106 -14.157 17.849 1.00 95.38 256 ASP A C 1
ATOM 2060 O O . ASP A 1 256 ? -6.656 -14.657 18.831 1.00 95.38 256 ASP A O 1
ATOM 2064 N N . ALA A 1 257 ? -5.608 -12.914 17.875 1.00 95.88 257 ALA A N 1
ATOM 2065 C CA . ALA A 1 257 ? -5.695 -12.045 19.047 1.00 95.88 257 ALA A CA 1
ATOM 2066 C C . ALA A 1 257 ? -7.132 -11.608 19.377 1.00 95.88 257 ALA A C 1
ATOM 2068 O O . ALA A 1 257 ? -7.475 -11.523 20.554 1.00 95.88 257 ALA A O 1
ATOM 2069 N N . LEU A 1 258 ? -7.974 -11.357 18.367 1.00 97.25 258 LEU A N 1
ATOM 2070 C CA . LEU A 1 258 ? -9.395 -11.030 18.560 1.00 97.25 258 LEU A CA 1
ATOM 2071 C C . LEU A 1 258 ? -10.241 -12.281 18.846 1.00 97.25 258 LEU A C 1
ATOM 2073 O O . LEU A 1 258 ? -11.231 -12.204 19.565 1.00 97.25 258 LEU A O 1
ATOM 2077 N N . GLU A 1 259 ? -9.850 -13.438 18.308 1.00 97.19 259 GLU A N 1
ATOM 2078 C CA . GLU A 1 259 ? -10.730 -14.605 18.200 1.00 97.19 259 GLU A CA 1
ATOM 2079 C C . GLU A 1 259 ? -10.447 -15.744 19.185 1.00 97.19 259 GLU A C 1
ATOM 2081 O O . GLU A 1 259 ? -11.306 -16.616 19.367 1.00 97.19 259 GLU A O 1
ATOM 2086 N N . VAL A 1 260 ? -9.282 -15.764 19.838 1.00 94.56 260 VAL A N 1
ATOM 2087 C CA . VAL A 1 260 ? -8.908 -16.815 20.797 1.00 94.56 260 VAL A CA 1
ATOM 2088 C C . VAL A 1 260 ? -9.007 -16.308 22.233 1.00 94.56 260 VAL A C 1
ATOM 2090 O O . VAL A 1 260 ? -8.171 -15.544 22.709 1.00 94.56 260 VAL A O 1
ATOM 2093 N N . LYS A 1 261 ? -9.982 -16.838 22.975 1.00 93.38 261 LYS A N 1
ATOM 2094 C CA . LYS A 1 261 ? -10.219 -16.526 24.387 1.00 93.38 261 LYS A CA 1
ATOM 2095 C C . LYS A 1 261 ? -10.049 -17.769 25.247 1.00 93.38 261 LYS A C 1
ATOM 2097 O O . LYS A 1 261 ? -10.704 -18.778 25.009 1.00 93.38 261 LYS A O 1
ATOM 2102 N N . ASP A 1 262 ? -9.160 -17.716 26.239 1.00 92.44 262 ASP A N 1
ATOM 2103 C CA . ASP A 1 262 ? -8.869 -18.839 27.151 1.00 92.44 262 ASP A CA 1
ATOM 2104 C C . ASP A 1 262 ? -8.525 -20.168 26.427 1.00 92.44 262 ASP A C 1
ATOM 2106 O O . ASP A 1 262 ? -8.777 -21.263 26.931 1.00 92.44 262 ASP A O 1
ATOM 2110 N N . GLY A 1 263 ? -7.942 -20.078 25.222 1.00 92.06 263 GLY A N 1
ATOM 2111 C CA . GLY A 1 263 ? -7.629 -21.229 24.362 1.00 92.06 263 GLY A CA 1
ATOM 2112 C C . GLY A 1 263 ? -8.817 -21.787 23.563 1.00 92.06 263 GLY A C 1
ATOM 2113 O O . GLY A 1 263 ? -8.721 -22.891 23.029 1.00 92.06 263 GLY A O 1
ATOM 2114 N N . VAL A 1 264 ? -9.927 -21.049 23.486 1.00 95.12 264 VAL A N 1
ATOM 2115 C CA . VAL A 1 264 ? -11.136 -21.383 22.723 1.00 95.12 264 VAL A CA 1
ATOM 2116 C C . VAL A 1 264 ? -11.336 -20.353 21.610 1.00 95.12 264 VAL A C 1
ATOM 2118 O O . VAL A 1 264 ? -11.292 -19.151 21.860 1.00 95.12 264 VAL A O 1
ATOM 2121 N N . ASN A 1 265 ? -11.583 -20.819 20.387 1.00 95.75 265 ASN A N 1
ATOM 2122 C CA . ASN A 1 265 ? -11.935 -19.959 19.256 1.00 95.75 265 ASN A CA 1
ATOM 2123 C C . ASN A 1 265 ? -13.413 -19.541 19.338 1.00 95.75 265 ASN A C 1
ATOM 2125 O O . ASN A 1 265 ? -14.260 -20.352 19.727 1.00 95.75 265 ASN A O 1
ATOM 2129 N N . ALA A 1 266 ? -13.730 -18.316 18.916 1.00 97.19 266 ALA A N 1
ATOM 2130 C CA . ALA A 1 266 ? -15.109 -17.848 18.781 1.00 97.19 266 ALA A CA 1
ATOM 2131 C C . ALA A 1 266 ? -15.945 -18.687 17.789 1.00 97.19 266 ALA A C 1
ATOM 2133 O O . ALA A 1 266 ? -15.419 -19.429 16.950 1.00 97.19 266 ALA A O 1
ATOM 2134 N N . SER A 1 267 ? -17.272 -18.532 17.847 1.00 97.12 267 SER A N 1
ATOM 2135 C CA . SER A 1 267 ? -18.158 -18.950 16.753 1.00 97.12 267 SER A CA 1
ATOM 2136 C C . SER A 1 267 ? -18.093 -17.947 15.593 1.00 97.12 267 SER A C 1
ATOM 2138 O O . SER A 1 267 ? -17.445 -16.914 15.705 1.00 97.12 267 SER A O 1
ATOM 2140 N N . ALA A 1 268 ? -18.758 -18.229 14.466 1.00 96.69 268 ALA A N 1
ATOM 2141 C CA . ALA A 1 268 ? -18.710 -17.379 13.265 1.00 96.69 268 ALA A CA 1
ATOM 2142 C C . ALA A 1 268 ? -19.214 -15.935 13.485 1.00 96.69 268 ALA A C 1
ATOM 2144 O O . ALA A 1 268 ? -18.985 -15.075 12.641 1.00 96.69 268 ALA A O 1
ATOM 2145 N N . GLU A 1 269 ? -19.900 -15.691 14.599 1.00 96.50 269 GLU A N 1
ATOM 2146 C CA . GLU A 1 269 ? -20.415 -14.404 15.056 1.00 96.50 269 GLU A CA 1
ATOM 2147 C C . GLU A 1 269 ? -19.394 -13.556 15.843 1.00 96.50 269 GLU A C 1
ATOM 2149 O O . GLU A 1 269 ? -19.715 -12.414 16.160 1.00 96.50 269 GLU A O 1
ATOM 2154 N N . GLY A 1 270 ? -18.202 -14.090 16.149 1.00 97.50 270 GLY A N 1
ATOM 2155 C CA . GLY A 1 270 ? -17.191 -13.431 16.987 1.00 97.50 270 GLY A CA 1
ATOM 2156 C C . GLY A 1 270 ? -17.462 -13.560 18.493 1.00 97.50 270 GLY A C 1
ATOM 2157 O O . GLY A 1 270 ? -18.390 -14.250 18.928 1.00 97.50 270 GLY A O 1
ATOM 2158 N N . TRP A 1 271 ? -16.633 -12.914 19.314 1.00 97.56 271 TRP A N 1
ATOM 2159 C CA . TRP A 1 271 ? -16.851 -12.755 20.757 1.00 97.56 271 TRP A CA 1
ATOM 2160 C C . TRP A 1 271 ? -17.684 -11.513 21.107 1.00 97.56 271 TRP A C 1
ATOM 2162 O O . TRP A 1 271 ? -18.201 -11.423 22.226 1.00 97.56 271 TRP A O 1
ATOM 2172 N N . GLY A 1 272 ? -17.841 -10.584 20.166 1.00 97.38 272 GLY A N 1
ATOM 2173 C CA . GLY A 1 272 ? -18.584 -9.340 20.302 1.00 97.38 272 GLY A CA 1
ATOM 2174 C C . GLY A 1 272 ? -17.737 -8.163 20.794 1.00 97.38 272 GLY A C 1
ATOM 2175 O O . GLY A 1 272 ? -16.673 -8.323 21.396 1.00 97.38 272 GLY A O 1
ATOM 2176 N N . LEU A 1 273 ? -18.275 -6.956 20.569 1.00 98.12 273 LEU A N 1
ATOM 2177 C CA . LEU A 1 273 ? -17.631 -5.656 20.801 1.00 98.12 273 LEU A CA 1
ATOM 2178 C C . LEU A 1 273 ? -16.833 -5.565 22.112 1.00 98.12 273 LEU A C 1
ATOM 2180 O O . LEU A 1 273 ? -15.656 -5.217 22.074 1.00 98.12 273 LEU A O 1
ATOM 2184 N N . ASP A 1 274 ? -17.451 -5.889 23.253 1.00 96.69 274 ASP A N 1
ATOM 2185 C CA . ASP A 1 274 ? -16.842 -5.725 24.583 1.00 96.69 274 ASP A CA 1
ATOM 2186 C C . ASP A 1 274 ? -15.523 -6.500 24.738 1.00 96.69 274 ASP A C 1
ATOM 2188 O O . ASP A 1 274 ? -14.618 -6.055 25.446 1.00 96.69 274 ASP A O 1
ATOM 2192 N N . TYR A 1 275 ? -15.406 -7.665 24.089 1.00 97.75 275 TYR A N 1
ATOM 2193 C CA . TYR A 1 275 ? -14.168 -8.440 24.073 1.00 97.75 275 TYR A CA 1
ATOM 2194 C C . TYR A 1 275 ? -13.235 -7.961 22.963 1.00 97.75 275 TYR A C 1
ATOM 2196 O O . TYR A 1 275 ? -12.083 -7.638 23.244 1.00 97.75 275 TYR A O 1
ATOM 2204 N N . ALA A 1 276 ? -13.741 -7.866 21.732 1.00 98.25 276 ALA A N 1
ATOM 2205 C CA . ALA A 1 276 ? -12.957 -7.528 20.548 1.00 98.25 276 ALA A CA 1
ATOM 2206 C C . ALA A 1 276 ? -12.232 -6.179 20.667 1.00 98.25 276 ALA A C 1
ATOM 2208 O O . ALA A 1 276 ? -11.066 -6.074 20.297 1.00 98.25 276 ALA A O 1
ATOM 2209 N N . LEU A 1 277 ? -12.888 -5.162 21.239 1.00 98.50 277 LEU A N 1
ATOM 2210 C CA . LEU A 1 277 ? -12.311 -3.833 21.451 1.00 98.50 277 LEU A CA 1
ATOM 2211 C C . LEU A 1 277 ? -11.091 -3.888 22.384 1.00 98.50 277 LEU A C 1
ATOM 2213 O O . LEU A 1 277 ? -10.060 -3.283 22.103 1.00 98.50 277 LEU A O 1
ATOM 2217 N N . GLN A 1 278 ? -11.198 -4.641 23.482 1.00 98.19 278 GLN A N 1
ATOM 2218 C CA . GLN A 1 278 ? -10.131 -4.783 24.476 1.00 98.19 278 GLN A CA 1
ATOM 2219 C C . GLN A 1 278 ? -9.016 -5.722 23.991 1.00 98.19 278 GLN A C 1
ATOM 2221 O O . GLN A 1 278 ? -7.839 -5.463 24.238 1.00 98.19 278 GLN A O 1
ATOM 2226 N N . ALA A 1 279 ? -9.373 -6.787 23.270 1.00 98.19 279 ALA A N 1
ATOM 2227 C CA . ALA A 1 279 ? -8.433 -7.734 22.680 1.00 98.19 279 ALA A CA 1
ATOM 2228 C C . ALA A 1 279 ? -7.587 -7.081 21.574 1.00 98.19 279 ALA A C 1
ATOM 2230 O O . ALA A 1 279 ? -6.360 -7.193 21.592 1.00 98.19 279 ALA A O 1
ATOM 2231 N N . TRP A 1 280 ? -8.223 -6.321 20.671 1.00 97.94 280 TRP A N 1
ATOM 2232 C CA . TRP A 1 280 ? -7.519 -5.505 19.680 1.00 97.94 280 TRP A CA 1
ATOM 2233 C C . TRP A 1 280 ? -6.656 -4.451 20.379 1.00 97.94 280 TRP A C 1
ATOM 2235 O O . TRP A 1 280 ? -5.468 -4.377 20.087 1.00 97.94 280 TRP A O 1
ATOM 2245 N N . GLY A 1 281 ? -7.196 -3.703 21.348 1.00 97.69 281 GLY A N 1
ATOM 2246 C CA . GLY A 1 281 ? -6.447 -2.688 22.098 1.00 97.69 281 GLY A CA 1
ATOM 2247 C C . GLY A 1 281 ? -5.167 -3.213 22.764 1.00 97.69 281 GLY A C 1
ATOM 2248 O O . GLY A 1 281 ? -4.096 -2.637 22.576 1.00 97.69 281 GLY A O 1
ATOM 2249 N N . SER A 1 282 ? -5.242 -4.349 23.471 1.00 97.19 282 SER A N 1
ATOM 2250 C CA . SER A 1 282 ? -4.065 -5.004 24.072 1.00 97.19 282 SER A CA 1
ATOM 2251 C C . SER A 1 282 ? -3.076 -5.474 23.007 1.00 97.19 282 SER A C 1
ATOM 2253 O O . SER A 1 282 ? -1.911 -5.098 23.066 1.00 97.19 282 SER A O 1
ATOM 2255 N N . TRP A 1 283 ? -3.516 -6.197 21.970 1.00 96.12 283 TRP A N 1
ATOM 2256 C CA . TRP A 1 283 ? -2.623 -6.603 20.876 1.00 96.12 283 TRP A CA 1
ATOM 2257 C C . TRP A 1 283 ? -1.962 -5.404 20.178 1.00 96.12 283 TRP A C 1
ATOM 2259 O O . TRP A 1 283 ? -0.793 -5.459 19.792 1.00 96.12 283 TRP A O 1
ATOM 2269 N N . TRP A 1 284 ? -2.687 -4.293 20.053 1.00 94.00 284 TRP A N 1
ATOM 2270 C CA . TRP A 1 284 ? -2.183 -3.070 19.448 1.00 94.00 284 TRP A CA 1
ATOM 2271 C C . TRP A 1 284 ? -1.044 -2.455 20.265 1.00 94.00 284 TRP A C 1
ATOM 2273 O O . TRP A 1 284 ? 0.005 -2.137 19.706 1.00 94.00 284 TRP A O 1
ATOM 2283 N N . GLN A 1 285 ? -1.219 -2.346 21.584 1.00 94.12 285 GLN A N 1
ATOM 2284 C CA . GLN A 1 285 ? -0.211 -1.797 22.495 1.00 94.12 285 GLN A CA 1
ATOM 2285 C C . GLN A 1 285 ? 0.969 -2.752 22.731 1.00 94.12 285 GLN A C 1
ATOM 2287 O O . GLN A 1 285 ? 2.116 -2.313 22.753 1.00 94.12 285 GLN A O 1
ATOM 2292 N N . ASP A 1 286 ? 0.704 -4.051 22.884 1.00 93.81 286 ASP A N 1
ATOM 2293 C CA . ASP A 1 286 ? 1.705 -5.050 23.275 1.00 93.81 286 ASP A CA 1
ATOM 2294 C C . ASP A 1 286 ? 2.515 -5.594 22.083 1.00 93.81 286 ASP A C 1
ATOM 2296 O O . ASP A 1 286 ? 3.659 -6.025 22.253 1.00 93.81 286 ASP A O 1
ATOM 2300 N N . VAL A 1 287 ? 1.937 -5.594 20.873 1.00 90.50 287 VAL A N 1
ATOM 2301 C CA . VAL A 1 287 ? 2.535 -6.202 19.668 1.00 90.50 287 VAL A CA 1
ATOM 2302 C C . VAL A 1 287 ? 2.676 -5.196 18.529 1.00 90.50 287 VAL A C 1
ATOM 2304 O O . VAL A 1 287 ? 3.769 -5.053 17.977 1.00 90.50 287 VAL A O 1
ATOM 2307 N N . TYR A 1 288 ? 1.593 -4.505 18.157 1.00 88.75 288 TYR A N 1
ATOM 2308 C CA . TYR A 1 288 ? 1.579 -3.730 16.915 1.00 88.75 288 TYR A CA 1
ATOM 2309 C C . TYR A 1 288 ? 2.423 -2.452 16.989 1.00 88.75 288 TYR A C 1
ATOM 2311 O O . TYR A 1 288 ? 3.353 -2.296 16.197 1.00 88.75 288 TYR A O 1
ATOM 2319 N N . ILE A 1 289 ? 2.153 -1.564 17.953 1.00 88.19 289 ILE A N 1
ATOM 2320 C CA . ILE A 1 289 ? 2.904 -0.313 18.138 1.00 88.19 289 ILE A CA 1
ATOM 2321 C C . ILE A 1 289 ? 4.405 -0.600 18.335 1.00 88.19 289 ILE A C 1
ATOM 2323 O O . ILE A 1 289 ? 5.190 -0.071 17.546 1.00 88.19 289 ILE A O 1
ATOM 2327 N N . PRO A 1 290 ? 4.852 -1.475 19.261 1.00 87.12 290 PRO A N 1
ATOM 2328 C CA . PRO A 1 290 ? 6.282 -1.734 19.451 1.00 87.12 290 PRO A CA 1
ATOM 2329 C C . PRO A 1 290 ? 6.965 -2.320 18.207 1.00 87.12 290 PRO A C 1
ATOM 2331 O O . PRO A 1 290 ? 8.121 -2.002 17.933 1.00 87.12 290 PRO A O 1
ATOM 2334 N N . GLY A 1 291 ? 6.261 -3.157 17.435 1.00 83.88 291 GLY A N 1
ATOM 2335 C CA . GLY A 1 291 ? 6.786 -3.751 16.202 1.00 83.88 291 GLY A CA 1
ATOM 2336 C C . GLY A 1 291 ? 6.835 -2.796 15.002 1.00 83.88 291 GLY A C 1
ATOM 2337 O O . GLY A 1 291 ? 7.656 -2.993 14.106 1.00 83.88 291 GLY A O 1
ATOM 2338 N N . TYR A 1 292 ? 5.971 -1.779 14.976 1.00 81.06 292 TYR A N 1
ATOM 2339 C CA . TYR A 1 292 ? 5.813 -0.843 13.860 1.00 81.06 292 TYR A CA 1
ATOM 2340 C C . TYR A 1 292 ? 6.531 0.494 14.107 1.00 81.06 292 TYR A C 1
ATOM 2342 O O . TYR A 1 292 ? 7.371 0.910 13.308 1.00 81.06 292 TYR A O 1
ATOM 2350 N N . CYS A 1 293 ? 6.235 1.139 15.237 1.00 81.38 293 CYS A N 1
ATOM 2351 C CA . CYS A 1 293 ? 6.823 2.408 15.661 1.00 81.38 293 CYS A CA 1
ATOM 2352 C C . CYS A 1 293 ? 8.241 2.245 16.223 1.00 81.38 293 CYS A C 1
ATOM 2354 O O . CYS A 1 293 ? 9.102 3.105 16.019 1.00 81.38 293 CYS A O 1
ATOM 2356 N N . GLY A 1 294 ? 8.499 1.154 16.949 1.00 82.88 294 GLY A N 1
ATOM 2357 C CA . GLY A 1 294 ? 9.654 1.076 17.842 1.00 82.88 294 GLY A CA 1
ATOM 2358 C C . GLY A 1 294 ? 9.543 2.112 18.968 1.00 82.88 294 GLY A C 1
ATOM 2359 O O . GLY A 1 294 ? 8.468 2.304 19.527 1.00 82.88 294 GLY A O 1
ATOM 2360 N N . ASP A 1 295 ? 10.644 2.800 19.276 1.00 80.94 295 ASP A N 1
ATOM 2361 C CA . ASP A 1 295 ? 10.735 3.761 20.392 1.00 80.94 295 ASP A CA 1
ATOM 2362 C C . ASP A 1 295 ? 10.285 5.202 20.040 1.00 80.94 295 ASP A C 1
ATOM 2364 O O . ASP A 1 295 ? 10.620 6.143 20.765 1.00 80.94 295 ASP A O 1
ATOM 2368 N N . VAL A 1 296 ? 9.607 5.419 18.906 1.00 76.38 296 VAL A N 1
ATOM 2369 C CA . VAL A 1 296 ? 9.182 6.765 18.466 1.00 76.38 296 VAL A CA 1
ATOM 2370 C C . VAL A 1 296 ? 7.744 7.075 18.879 1.00 76.38 296 VAL A C 1
ATOM 2372 O O . VAL A 1 296 ? 6.943 6.175 19.117 1.00 76.38 296 VAL A O 1
ATOM 2375 N N . ASP A 1 297 ? 7.432 8.365 18.977 1.00 79.88 297 ASP A N 1
ATOM 2376 C CA . ASP A 1 297 ? 6.102 8.852 19.345 1.00 79.88 297 ASP A CA 1
ATOM 2377 C C . ASP A 1 297 ? 5.034 8.447 18.308 1.00 79.88 297 ASP A C 1
ATOM 2379 O O . ASP A 1 297 ? 5.306 8.464 17.107 1.00 79.88 297 ASP A O 1
ATOM 2383 N N . VAL A 1 298 ? 3.822 8.107 18.763 1.00 76.44 298 VAL A N 1
ATOM 2384 C CA . VAL A 1 298 ? 2.730 7.587 17.915 1.00 76.44 298 VAL A CA 1
ATOM 2385 C C . VAL A 1 298 ? 2.236 8.577 16.852 1.00 76.44 298 VAL A C 1
ATOM 2387 O O . VAL A 1 298 ? 1.729 8.152 15.811 1.00 76.44 298 VAL A O 1
ATOM 2390 N N . GLU A 1 299 ? 2.436 9.879 17.051 1.00 76.88 299 GLU A N 1
ATOM 2391 C CA . GLU A 1 299 ? 2.140 10.913 16.055 1.00 76.88 299 GLU A CA 1
ATOM 2392 C C . GLU A 1 299 ? 3.351 11.199 15.140 1.00 76.88 299 GLU A C 1
ATOM 2394 O O . GLU A 1 299 ? 3.205 11.757 14.051 1.00 76.88 299 GLU A O 1
ATOM 2399 N N . TRP A 1 300 ? 4.563 10.769 15.518 1.00 67.12 300 TRP A N 1
ATOM 2400 C CA . TRP A 1 300 ? 5.779 11.033 14.749 1.00 67.12 300 TRP A CA 1
ATOM 2401 C C . TRP A 1 300 ? 5.916 10.125 13.526 1.00 67.12 300 TRP A C 1
ATOM 2403 O O . TRP A 1 300 ? 6.067 8.907 13.618 1.00 67.12 300 TRP A O 1
ATOM 2413 N N . VAL A 1 301 ? 5.963 10.744 12.350 1.00 62.84 301 VAL A N 1
ATOM 2414 C CA . VAL A 1 301 ? 6.178 10.064 11.068 1.00 62.84 301 VAL A CA 1
ATOM 2415 C C . VAL A 1 301 ? 7.517 10.493 10.465 1.00 62.84 301 VAL A C 1
ATOM 2417 O O . VAL A 1 301 ? 7.926 11.648 10.581 1.00 62.84 301 VAL A O 1
ATOM 2420 N N . ALA A 1 302 ? 8.234 9.564 9.839 1.00 57.25 302 ALA A N 1
ATOM 2421 C CA . ALA A 1 302 ? 9.479 9.837 9.123 1.00 57.25 302 ALA A CA 1
ATOM 2422 C C . ALA A 1 302 ? 9.825 8.677 8.176 1.00 57.25 302 ALA A C 1
ATOM 2424 O O . ALA A 1 302 ? 9.011 7.807 7.899 1.00 57.25 302 ALA A O 1
ATOM 2425 N N . TYR A 1 303 ? 11.049 8.660 7.649 1.00 55.47 303 TYR A N 1
ATOM 2426 C CA . TYR A 1 303 ? 11.592 7.501 6.944 1.00 55.47 303 TYR A CA 1
ATOM 2427 C C . TYR A 1 303 ? 12.649 6.839 7.842 1.00 55.47 303 TYR A C 1
ATOM 2429 O O . TYR A 1 303 ? 13.499 7.562 8.364 1.00 55.47 303 TYR A O 1
ATOM 2437 N N . PRO A 1 304 ? 12.604 5.508 8.037 1.00 57.06 304 PRO A N 1
ATOM 2438 C CA . PRO A 1 304 ? 12.113 4.907 9.285 1.00 57.06 304 PRO A CA 1
ATOM 2439 C C . PRO A 1 304 ? 12.977 5.165 10.539 1.00 57.06 304 PRO A C 1
ATOM 2441 O O . PRO A 1 304 ? 14.190 5.347 10.403 1.00 57.06 304 PRO A O 1
ATOM 2444 N N . PRO A 1 305 ? 12.397 5.103 11.762 1.00 54.03 305 PRO A N 1
ATOM 2445 C CA . PRO A 1 305 ? 11.033 4.640 12.091 1.00 54.03 305 PRO A CA 1
ATOM 2446 C C . PRO A 1 305 ? 9.916 5.637 11.735 1.00 54.03 305 PRO A C 1
ATOM 2448 O O . PRO A 1 305 ? 10.195 6.693 11.170 1.00 54.03 305 PRO A O 1
ATOM 2451 N N . SER A 1 306 ? 8.657 5.284 12.010 1.00 65.12 306 SER A N 1
ATOM 2452 C CA . SER A 1 306 ? 7.476 6.120 11.745 1.00 65.12 306 SER A CA 1
ATOM 2453 C C . SER A 1 306 ? 6.213 5.515 12.362 1.00 65.12 306 SER A C 1
ATOM 2455 O O . SER A 1 306 ? 6.077 4.296 12.371 1.00 65.12 306 SER A O 1
ATOM 2457 N N . CYS A 1 307 ? 5.262 6.360 12.759 1.00 80.69 307 CYS A N 1
ATOM 2458 C CA . CYS A 1 307 ? 3.952 5.979 13.287 1.00 80.69 307 CYS A CA 1
ATOM 2459 C C . CYS A 1 307 ? 2.791 6.504 12.416 1.00 80.69 307 CYS A C 1
ATOM 2461 O O . CYS A 1 307 ? 2.793 6.240 11.207 1.00 80.69 307 CYS A O 1
ATOM 2463 N N . PHE A 1 308 ? 1.792 7.174 13.012 1.00 84.81 308 PHE A N 1
ATOM 2464 C CA . PHE A 1 308 ? 0.449 7.314 12.436 1.00 84.81 308 PHE A CA 1
ATOM 2465 C C . PHE A 1 308 ? 0.050 8.730 11.977 1.00 84.81 308 PHE A C 1
ATOM 2467 O O . PHE A 1 308 ? -0.878 8.844 11.184 1.00 84.81 308 PHE A O 1
ATOM 2474 N N . GLY A 1 309 ? 0.739 9.791 12.409 1.00 78.75 309 GLY A N 1
ATOM 2475 C CA . GLY A 1 309 ? 0.358 11.178 12.095 1.00 78.75 309 GLY A CA 1
ATOM 2476 C C . GLY A 1 309 ? 0.667 11.631 10.656 1.00 78.75 309 GLY A C 1
ATOM 2477 O O . GLY A 1 309 ? 1.820 11.628 10.226 1.00 78.75 309 GLY A O 1
ATOM 2478 N N . THR A 1 310 ? -0.333 12.104 9.909 1.00 75.81 310 THR A N 1
ATOM 2479 C CA . THR A 1 310 ? -0.168 12.589 8.521 1.00 75.81 310 THR A CA 1
ATOM 2480 C C . THR A 1 310 ? -0.106 14.111 8.385 1.00 75.81 310 THR A C 1
ATOM 2482 O O . THR A 1 310 ? 0.460 14.618 7.409 1.00 75.81 310 THR A O 1
ATOM 2485 N N . TYR A 1 311 ? -0.633 14.849 9.365 1.00 76.75 311 TYR A N 1
ATOM 2486 C CA . TYR A 1 311 ? -0.935 16.281 9.248 1.00 76.75 311 TYR A CA 1
ATOM 2487 C C . TYR A 1 311 ? 0.261 17.248 9.320 1.00 76.75 311 TYR A C 1
ATOM 2489 O O . TYR A 1 311 ? 0.115 18.399 8.903 1.00 76.75 311 TYR A O 1
ATOM 2497 N N . ASP A 1 312 ? 1.443 16.837 9.798 1.00 76.44 312 ASP A N 1
ATOM 2498 C CA . ASP A 1 312 ? 2.632 17.708 9.819 1.00 76.44 312 ASP A CA 1
ATOM 2499 C C . ASP A 1 312 ? 3.204 17.902 8.395 1.00 76.44 312 ASP A C 1
ATOM 2501 O O . ASP A 1 312 ? 3.804 16.978 7.842 1.00 76.44 312 ASP A O 1
ATOM 2505 N N . PRO A 1 313 ? 3.125 19.102 7.781 1.00 73.75 313 PRO A N 1
ATOM 2506 C CA . PRO A 1 313 ? 3.632 19.327 6.428 1.00 73.75 313 PRO A CA 1
ATOM 2507 C C . PRO A 1 313 ? 5.168 19.357 6.345 1.00 73.75 313 PRO A C 1
ATOM 2509 O O . PRO A 1 313 ? 5.723 19.364 5.244 1.00 73.75 313 PRO A O 1
ATOM 2512 N N . THR A 1 314 ? 5.874 19.411 7.479 1.00 74.56 314 THR A N 1
ATOM 2513 C CA . THR A 1 314 ? 7.345 19.401 7.532 1.00 74.56 314 THR A CA 1
ATOM 2514 C C . THR A 1 314 ? 7.932 17.989 7.468 1.00 74.56 314 THR A C 1
ATOM 2516 O O . THR A 1 314 ? 9.133 17.827 7.234 1.00 74.56 314 THR A O 1
ATOM 2519 N N . ASN A 1 315 ? 7.077 16.971 7.588 1.00 72.06 315 ASN A N 1
ATOM 2520 C CA . ASN A 1 315 ? 7.447 15.569 7.672 1.00 72.06 315 ASN A CA 1
ATOM 2521 C C . ASN A 1 315 ? 8.366 15.085 6.527 1.00 72.06 315 ASN A C 1
ATOM 2523 O O . ASN A 1 315 ? 8.118 15.416 5.359 1.00 72.06 315 ASN A O 1
ATOM 2527 N N . PRO A 1 316 ? 9.384 14.240 6.794 1.00 72.19 316 PRO A N 1
ATOM 2528 C CA . PRO A 1 316 ? 10.175 13.586 5.752 1.00 72.19 316 PRO A CA 1
ATOM 2529 C C . PRO A 1 316 ? 9.360 12.801 4.709 1.00 72.19 316 PRO A C 1
ATOM 2531 O O . PRO A 1 316 ? 9.779 12.760 3.554 1.00 72.19 316 PRO A O 1
ATOM 2534 N N . VAL A 1 317 ? 8.201 12.222 5.050 1.00 70.56 317 VAL A N 1
ATOM 2535 C CA . VAL A 1 317 ? 7.313 11.544 4.078 1.00 70.56 317 VAL A CA 1
ATOM 2536 C C . VAL A 1 317 ? 6.871 12.493 2.955 1.00 70.56 317 VAL A C 1
ATOM 2538 O O . VAL A 1 317 ? 6.871 12.111 1.781 1.00 70.56 317 VAL A O 1
ATOM 2541 N N . TRP A 1 318 ? 6.594 13.757 3.282 1.00 71.75 318 TRP A N 1
ATOM 2542 C CA . TRP A 1 318 ? 6.185 14.785 2.320 1.00 71.75 318 TRP A CA 1
ATOM 2543 C C . TRP A 1 318 ? 7.382 15.512 1.687 1.00 71.75 318 TRP A C 1
ATOM 2545 O O . TRP A 1 318 ? 7.391 15.796 0.484 1.00 71.75 318 TRP A O 1
ATOM 2555 N N . THR A 1 319 ? 8.420 15.794 2.482 1.00 73.94 319 THR A N 1
ATOM 2556 C CA . THR A 1 319 ? 9.526 16.691 2.104 1.00 73.94 319 THR A CA 1
ATOM 2557 C C . THR A 1 319 ? 10.751 15.997 1.495 1.00 73.94 319 THR A C 1
ATOM 2559 O O . THR A 1 319 ? 11.584 16.673 0.881 1.00 73.94 319 THR A O 1
ATOM 2562 N N . ASN A 1 320 ? 10.887 14.667 1.595 1.00 73.81 320 ASN A N 1
ATOM 2563 C CA . ASN A 1 320 ? 12.065 13.941 1.105 1.00 73.81 320 ASN A CA 1
ATOM 2564 C C . ASN A 1 320 ? 12.152 13.907 -0.435 1.00 73.81 320 ASN A C 1
ATOM 2566 O O . ASN A 1 320 ? 11.609 13.033 -1.114 1.00 73.81 320 ASN A O 1
ATOM 2570 N N . ILE A 1 321 ? 12.928 14.844 -0.981 1.00 76.12 321 ILE A N 1
ATOM 2571 C CA . ILE A 1 321 ? 13.238 14.991 -2.411 1.00 76.12 321 ILE A CA 1
ATOM 2572 C C . ILE A 1 321 ? 14.530 14.274 -2.853 1.00 76.12 321 ILE A C 1
ATOM 2574 O O . ILE A 1 321 ? 15.139 14.667 -3.851 1.00 76.12 321 ILE A O 1
ATOM 2578 N N . THR A 1 322 ? 14.970 13.239 -2.134 1.00 77.06 322 THR A N 1
ATOM 2579 C CA . THR A 1 322 ? 16.135 12.428 -2.533 1.00 77.06 322 THR A CA 1
ATOM 2580 C C . THR A 1 322 ? 15.838 11.650 -3.818 1.00 77.06 322 THR A C 1
ATOM 2582 O O . THR A 1 322 ? 14.774 11.048 -3.953 1.00 77.06 322 THR A O 1
ATOM 2585 N N . VAL A 1 323 ? 16.782 11.643 -4.767 1.00 76.19 323 VAL A N 1
ATOM 2586 C CA . VAL A 1 323 ? 16.717 10.822 -5.993 1.00 76.19 323 VAL A CA 1
ATOM 2587 C C . VAL A 1 323 ? 16.537 9.341 -5.630 1.00 76.19 323 VAL A C 1
ATOM 2589 O O . VAL A 1 323 ? 17.071 8.890 -4.622 1.00 76.19 323 VAL A O 1
ATOM 2592 N N . ASN A 1 324 ? 15.802 8.582 -6.451 1.00 73.56 324 ASN A N 1
ATOM 2593 C CA . ASN A 1 324 ? 15.391 7.197 -6.171 1.00 73.56 324 ASN A CA 1
ATOM 2594 C C . ASN A 1 324 ? 14.405 7.041 -4.981 1.00 73.56 324 ASN A C 1
ATOM 2596 O O . ASN A 1 324 ? 14.289 5.965 -4.400 1.00 73.56 324 ASN A O 1
ATOM 2600 N N . ASN A 1 325 ? 13.644 8.086 -4.634 1.00 74.25 325 ASN A N 1
ATOM 2601 C CA . ASN A 1 325 ? 12.493 7.966 -3.731 1.00 74.25 325 ASN A CA 1
ATOM 2602 C C . ASN A 1 325 ? 11.248 7.454 -4.490 1.00 74.25 325 ASN A C 1
ATOM 2604 O O . ASN A 1 325 ? 10.406 8.230 -4.946 1.00 74.25 325 ASN A O 1
ATOM 2608 N N . SER A 1 326 ? 11.145 6.130 -4.631 1.00 74.19 326 SER A N 1
ATOM 2609 C CA . SER A 1 326 ? 10.025 5.446 -5.295 1.00 74.19 326 SER A CA 1
ATOM 2610 C C . SER A 1 326 ? 8.673 5.671 -4.610 1.00 74.19 326 SER A C 1
ATOM 2612 O O . SER A 1 326 ? 7.678 5.817 -5.317 1.00 74.19 326 SER A O 1
ATOM 2614 N N . GLN A 1 327 ? 8.636 5.763 -3.274 1.00 73.75 327 GLN A N 1
ATOM 2615 C CA . GLN A 1 327 ? 7.417 6.062 -2.509 1.00 73.75 327 GLN A CA 1
ATOM 2616 C C . GLN A 1 327 ? 6.828 7.416 -2.906 1.00 73.75 327 GLN A C 1
ATOM 2618 O O . GLN A 1 327 ? 5.641 7.520 -3.204 1.00 73.75 327 GLN A O 1
ATOM 2623 N N . ARG A 1 328 ? 7.667 8.456 -2.997 1.00 76.00 328 ARG A N 1
ATOM 2624 C CA . ARG A 1 328 ? 7.220 9.794 -3.406 1.00 76.00 328 ARG A CA 1
ATOM 2625 C C . ARG A 1 328 ? 6.687 9.806 -4.842 1.00 76.00 328 ARG A C 1
ATOM 2627 O O . ARG A 1 328 ? 5.693 10.474 -5.122 1.00 76.00 328 ARG A O 1
ATOM 2634 N N . SER A 1 329 ? 7.336 9.081 -5.752 1.00 76.56 329 SER A N 1
ATOM 2635 C CA . SER A 1 329 ? 6.856 8.936 -7.133 1.00 76.56 329 SER A CA 1
ATOM 2636 C C . SER A 1 329 ? 5.539 8.160 -7.199 1.00 76.56 329 SER A C 1
ATOM 2638 O O . SER A 1 329 ? 4.650 8.555 -7.951 1.00 76.56 329 SER A O 1
ATOM 2640 N N . TRP A 1 330 ? 5.379 7.118 -6.376 1.00 75.81 330 TRP A N 1
ATOM 2641 C CA . TRP A 1 330 ? 4.143 6.344 -6.267 1.00 75.81 330 TRP A CA 1
ATOM 2642 C C . TRP A 1 330 ? 2.983 7.171 -5.709 1.00 75.81 330 TRP A C 1
ATOM 2644 O O . TRP A 1 330 ? 1.963 7.312 -6.381 1.00 75.81 330 TRP A O 1
ATOM 2654 N N . GLY A 1 331 ? 3.161 7.806 -4.548 1.00 74.94 331 GLY A N 1
ATOM 2655 C CA . GLY A 1 331 ? 2.134 8.657 -3.947 1.00 74.94 331 GLY A CA 1
ATOM 2656 C C . GLY A 1 331 ? 1.708 9.797 -4.865 1.00 74.94 331 GLY A C 1
ATOM 2657 O O . GLY A 1 331 ? 0.516 10.051 -5.026 1.00 74.94 331 GLY A O 1
ATOM 2658 N N . TRP A 1 332 ? 2.645 10.409 -5.595 1.00 76.12 332 TRP A N 1
ATOM 2659 C CA . TRP A 1 332 ? 2.292 11.417 -6.593 1.00 76.12 332 TRP A CA 1
ATOM 2660 C C . TRP A 1 332 ? 1.392 10.866 -7.720 1.00 76.12 332 TRP A C 1
ATOM 2662 O O . TRP A 1 332 ? 0.457 11.563 -8.120 1.00 76.12 332 TRP A O 1
ATOM 2672 N N . ILE A 1 333 ? 1.593 9.626 -8.197 1.00 75.88 333 ILE A N 1
ATOM 2673 C CA . ILE A 1 333 ? 0.677 8.976 -9.161 1.00 75.88 333 ILE A CA 1
ATOM 2674 C C . ILE A 1 333 ? -0.705 8.785 -8.548 1.00 75.88 333 ILE A C 1
ATOM 2676 O O . ILE A 1 333 ? -1.707 9.128 -9.183 1.00 75.88 333 ILE A O 1
ATOM 2680 N N . VAL A 1 334 ? -0.759 8.212 -7.342 1.00 76.44 334 VAL A N 1
ATOM 2681 C CA . VAL A 1 334 ? -2.024 7.847 -6.703 1.00 76.44 334 VAL A CA 1
ATOM 2682 C C . VAL A 1 334 ? -2.864 9.095 -6.472 1.00 76.44 334 VAL A C 1
ATOM 2684 O O . VAL A 1 334 ? -3.975 9.173 -6.992 1.00 76.44 334 VAL A O 1
ATOM 2687 N N . CYS A 1 335 ? -2.287 10.119 -5.847 1.00 75.56 335 CYS A N 1
ATOM 2688 C CA . CYS A 1 335 ? -2.955 11.387 -5.577 1.00 75.56 335 CYS A CA 1
ATOM 2689 C C . CYS A 1 335 ? -3.409 12.119 -6.859 1.00 75.56 335 CYS A C 1
ATOM 2691 O O . CYS A 1 335 ? -4.488 12.704 -6.883 1.00 75.56 335 CYS A O 1
ATOM 2693 N N . ASN A 1 336 ? -2.634 12.095 -7.954 1.00 73.62 336 ASN A N 1
ATOM 2694 C CA . ASN A 1 336 ? -2.967 12.892 -9.147 1.00 73.62 336 ASN A CA 1
ATOM 2695 C C . ASN A 1 336 ? -3.833 12.163 -10.192 1.00 73.62 336 ASN A C 1
ATOM 2697 O O . ASN A 1 336 ? -4.625 12.825 -10.872 1.00 73.62 336 ASN A O 1
ATOM 2701 N N . TYR A 1 337 ? -3.696 10.841 -10.352 1.00 73.81 337 TYR A N 1
ATOM 2702 C CA . TYR A 1 337 ? -4.223 10.119 -11.524 1.00 73.81 337 TYR A CA 1
ATOM 2703 C C . TYR A 1 337 ? -5.038 8.860 -11.231 1.00 73.81 337 TYR A C 1
ATOM 2705 O O . TYR A 1 337 ? -5.978 8.595 -11.979 1.00 73.81 337 TYR A O 1
ATOM 2713 N N . MET A 1 338 ? -4.686 8.080 -10.205 1.00 77.19 338 MET A N 1
ATOM 2714 C CA . MET A 1 338 ? -5.376 6.808 -9.923 1.00 77.19 338 MET A CA 1
ATOM 2715 C C . MET A 1 338 ? -6.482 6.947 -8.891 1.00 77.19 338 MET A C 1
ATOM 2717 O O . MET A 1 338 ? -7.527 6.319 -9.025 1.00 77.19 338 MET A O 1
ATOM 2721 N N . GLY A 1 339 ? -6.223 7.754 -7.866 1.00 77.19 339 GLY A N 1
ATOM 2722 C CA . GLY A 1 339 ? -7.116 7.974 -6.747 1.00 77.19 339 GLY A CA 1
ATOM 2723 C C . GLY A 1 339 ? -7.386 6.752 -5.880 1.00 77.19 339 GLY A C 1
ATOM 2724 O O . GLY A 1 339 ? -8.386 6.819 -5.206 1.00 77.19 339 GLY A O 1
ATOM 2725 N N . PHE A 1 340 ? -6.571 5.681 -5.893 1.00 81.88 340 PHE A N 1
ATOM 2726 C CA . PHE A 1 340 ? -6.799 4.400 -5.183 1.00 81.88 340 PHE A CA 1
ATOM 2727 C C . PHE A 1 340 ? -6.979 4.523 -3.651 1.00 81.88 340 PHE A C 1
ATOM 2729 O O . PHE A 1 340 ? -6.154 4.038 -2.880 1.00 81.88 340 PHE A O 1
ATOM 2736 N N . PHE A 1 341 ? -8.046 5.172 -3.201 1.00 85.88 341 PHE A N 1
ATOM 2737 C CA . PHE A 1 341 ? -8.265 5.574 -1.823 1.00 85.88 341 PHE A CA 1
ATOM 2738 C C . PHE A 1 341 ? -9.091 4.475 -1.157 1.00 85.88 341 PHE A C 1
ATOM 2740 O O . PHE A 1 341 ? -10.305 4.360 -1.348 1.00 85.88 341 PHE A O 1
ATOM 2747 N N . GLN A 1 342 ? -8.387 3.586 -0.458 1.00 88.75 342 GLN A N 1
ATOM 2748 C CA . GLN A 1 342 ? -8.912 2.340 0.099 1.00 88.75 342 GLN A CA 1
ATOM 2749 C C . GLN A 1 342 ? -9.615 2.623 1.436 1.00 88.75 342 GLN A C 1
ATOM 2751 O O . GLN A 1 342 ? -9.126 2.273 2.503 1.00 88.75 342 GLN A O 1
ATOM 2756 N N . GLY A 1 343 ? -10.744 3.327 1.361 1.00 89.56 343 GLY A N 1
ATOM 2757 C CA . GLY A 1 343 ? -11.481 3.823 2.522 1.00 89.56 343 GLY A CA 1
ATOM 2758 C C . GLY A 1 343 ? -12.583 2.903 3.055 1.00 89.56 343 GLY A C 1
ATOM 2759 O O . GLY A 1 343 ? -12.779 1.778 2.587 1.00 89.56 343 GLY A O 1
ATOM 2760 N N . GLY A 1 344 ? -13.341 3.419 4.023 1.00 94.06 344 GLY A N 1
ATOM 2761 C CA . GLY A 1 344 ? -14.534 2.769 4.566 1.00 94.06 344 GLY A CA 1
ATOM 2762 C C . GLY A 1 344 ? -15.682 2.685 3.555 1.00 94.06 344 GLY A C 1
ATOM 2763 O O . GLY A 1 344 ? -15.859 3.554 2.697 1.00 94.06 344 GLY A O 1
ATOM 2764 N N . ALA A 1 345 ? -16.503 1.635 3.655 1.00 96.12 345 ALA A N 1
ATOM 2765 C CA . ALA A 1 345 ? -17.663 1.471 2.773 1.00 96.12 345 ALA A CA 1
ATOM 2766 C C . ALA A 1 345 ? -18.742 2.527 3.085 1.00 96.12 345 ALA A C 1
ATOM 2768 O O . ALA A 1 345 ? -18.911 2.906 4.250 1.00 96.12 345 ALA A O 1
ATOM 2769 N N . PRO A 1 346 ? -19.514 3.003 2.090 1.00 93.69 346 PRO A N 1
ATOM 2770 C CA . PRO A 1 346 ? -20.524 4.033 2.312 1.00 93.69 346 PRO A CA 1
ATOM 2771 C C . PRO A 1 346 ? -21.600 3.602 3.324 1.00 93.69 346 PRO A C 1
ATOM 2773 O O . PRO A 1 346 ? -21.784 2.426 3.646 1.00 93.69 346 PRO A O 1
ATOM 2776 N N . LYS A 1 347 ? -22.330 4.581 3.870 1.00 91.62 347 LYS A N 1
ATOM 2777 C CA . LYS A 1 347 ? -23.368 4.320 4.876 1.00 91.62 347 LYS A CA 1
ATOM 2778 C C . LYS A 1 347 ? -24.473 3.425 4.304 1.00 91.62 347 LYS A C 1
ATOM 2780 O O . LYS A 1 347 ? -25.179 3.825 3.382 1.00 91.62 347 LYS A O 1
ATOM 2785 N N . GLY A 1 348 ? -24.654 2.257 4.917 1.00 91.88 348 GLY A N 1
ATOM 2786 C CA . GLY A 1 348 ? -25.604 1.224 4.493 1.00 91.88 348 GLY A CA 1
ATOM 2787 C C . GLY A 1 348 ? -24.924 -0.079 4.073 1.00 91.88 348 GLY A C 1
ATOM 2788 O O . GLY A 1 348 ? -25.527 -1.136 4.239 1.00 91.88 348 GLY A O 1
ATOM 2789 N N . ASP A 1 349 ? -23.666 -0.015 3.629 1.00 95.75 349 ASP A N 1
ATOM 2790 C CA . ASP A 1 349 ? -22.855 -1.189 3.306 1.00 95.75 349 ASP A CA 1
ATOM 2791 C C . ASP A 1 349 ? -21.992 -1.620 4.515 1.00 95.75 349 ASP A C 1
ATOM 2793 O O . ASP A 1 349 ? -21.511 -0.755 5.263 1.00 95.75 349 ASP A O 1
ATOM 2797 N N . PRO A 1 350 ? -21.782 -2.933 4.749 1.00 96.12 350 PRO A N 1
ATOM 2798 C CA . PRO A 1 350 ? -20.912 -3.417 5.823 1.00 96.12 350 PRO A CA 1
ATOM 2799 C C . PRO A 1 350 ? -19.442 -3.061 5.559 1.00 96.12 350 PRO A C 1
ATOM 2801 O O . PRO A 1 350 ? -18.993 -3.071 4.415 1.00 96.12 350 PRO A O 1
ATOM 2804 N N . THR A 1 351 ? -18.666 -2.765 6.606 1.00 97.31 351 THR A N 1
ATOM 2805 C CA . THR A 1 351 ? -17.268 -2.339 6.448 1.00 97.31 351 THR A CA 1
ATOM 2806 C C . THR A 1 351 ? -16.376 -2.746 7.613 1.00 97.31 351 THR A C 1
ATOM 2808 O O . THR A 1 351 ? -16.812 -2.736 8.758 1.00 97.31 351 THR A O 1
ATOM 2811 N N . ILE A 1 352 ? -15.122 -3.073 7.297 1.00 97.69 352 ILE A N 1
ATOM 2812 C CA . ILE A 1 352 ? -14.033 -3.310 8.259 1.00 97.69 352 ILE A CA 1
ATOM 2813 C C . ILE A 1 352 ? -13.067 -2.120 8.347 1.00 97.69 352 ILE A C 1
ATOM 2815 O O . ILE A 1 352 ? -12.081 -2.193 9.064 1.00 97.69 352 ILE A O 1
ATOM 2819 N N . VAL A 1 353 ? -13.325 -1.035 7.613 1.00 97.12 353 VAL A N 1
ATOM 2820 C CA . VAL A 1 353 ? -12.533 0.200 7.659 1.00 97.12 353 VAL A CA 1
ATOM 2821 C C . VAL A 1 353 ? -13.451 1.349 8.044 1.00 97.12 353 VAL A C 1
ATOM 2823 O O . VAL A 1 353 ? -14.572 1.445 7.544 1.00 97.12 353 VAL A O 1
ATOM 2826 N N . SER A 1 354 ? -12.976 2.202 8.948 1.00 97.19 354 SER A N 1
ATOM 2827 C CA . SER A 1 354 ? -13.721 3.365 9.429 1.00 97.19 354 SER A CA 1
ATOM 2828 C C . SER A 1 354 ? -14.164 4.277 8.285 1.00 97.19 354 SER A C 1
ATOM 2830 O O . SER A 1 354 ? -13.436 4.495 7.315 1.00 97.19 354 SER A O 1
ATOM 2832 N N . ARG A 1 355 ? -15.354 4.866 8.422 1.00 95.00 355 ARG A N 1
ATOM 2833 C CA . ARG A 1 355 ? -15.883 5.848 7.462 1.00 95.00 355 ARG A CA 1
ATOM 2834 C C . ARG A 1 355 ? -15.274 7.239 7.596 1.00 95.00 355 ARG A C 1
ATOM 2836 O O . ARG A 1 355 ? -15.572 8.086 6.761 1.00 95.00 355 ARG A O 1
ATOM 2843 N N . LEU A 1 356 ? -14.429 7.464 8.602 1.00 92.19 356 LEU A N 1
ATOM 2844 C CA . LEU A 1 356 ? -13.566 8.644 8.682 1.00 92.19 356 LEU A CA 1
ATOM 2845 C C . LEU A 1 356 ? -12.397 8.546 7.689 1.00 92.19 356 LEU A C 1
ATOM 2847 O O . LEU A 1 356 ? -11.908 9.564 7.212 1.00 92.19 356 LEU A O 1
ATOM 2851 N N . VAL A 1 357 ? -12.014 7.325 7.296 1.00 90.94 357 VAL A N 1
ATOM 2852 C CA . VAL A 1 357 ? -11.088 7.074 6.186 1.00 90.94 357 VAL A CA 1
ATOM 2853 C C . VAL A 1 357 ? -11.871 7.145 4.872 1.00 90.94 357 VAL A C 1
ATOM 2855 O O . VAL A 1 357 ? -12.228 6.129 4.273 1.00 90.94 357 VAL A O 1
ATOM 2858 N N . ASP A 1 358 ? -12.198 8.360 4.445 1.00 87.12 358 ASP A N 1
ATOM 2859 C CA . ASP A 1 358 ? -12.908 8.647 3.197 1.00 87.12 358 ASP A CA 1
ATOM 2860 C C . ASP A 1 358 ? -11.960 9.265 2.139 1.00 87.12 358 ASP A C 1
ATOM 2862 O O . ASP A 1 358 ? -10.771 9.457 2.401 1.00 87.12 358 ASP A O 1
ATOM 2866 N N . PRO A 1 359 ? -12.420 9.575 0.911 1.00 85.06 359 PRO A N 1
ATOM 2867 C CA . PRO A 1 359 ? -11.570 10.237 -0.075 1.00 85.06 359 PRO A CA 1
ATOM 2868 C C . PRO A 1 359 ? -10.945 11.561 0.391 1.00 85.06 359 PRO A C 1
ATOM 2870 O O . PRO A 1 359 ? -9.827 11.856 -0.022 1.00 85.06 359 PRO A O 1
ATOM 2873 N N . ALA A 1 360 ? -11.616 12.345 1.241 1.00 82.44 360 ALA A N 1
ATOM 2874 C CA . ALA A 1 360 ? -11.120 13.640 1.696 1.00 82.44 360 ALA A CA 1
ATOM 2875 C C . ALA A 1 360 ? -9.933 13.503 2.664 1.00 82.44 360 ALA A C 1
ATOM 2877 O O . ALA A 1 360 ? -9.009 14.313 2.565 1.00 82.44 360 ALA A O 1
ATOM 2878 N N . TYR A 1 361 ? -9.905 12.457 3.505 1.00 81.19 361 TYR A N 1
ATOM 2879 C CA . TYR A 1 361 ? -8.717 12.089 4.296 1.00 81.19 361 TYR A CA 1
ATOM 2880 C C . TYR A 1 361 ? -7.481 11.990 3.394 1.00 81.19 361 TYR A C 1
ATOM 2882 O O . TYR A 1 361 ? -6.468 12.659 3.592 1.00 81.19 361 TYR A O 1
ATOM 2890 N N . TYR A 1 362 ? -7.596 11.222 2.312 1.00 76.62 362 TYR A N 1
ATOM 2891 C CA . TYR A 1 362 ? -6.488 11.004 1.393 1.00 76.62 362 TYR A CA 1
ATOM 2892 C C . TYR A 1 362 ? -6.154 12.215 0.514 1.00 76.62 362 TYR A C 1
ATOM 2894 O O . TYR A 1 362 ? -4.993 12.384 0.141 1.00 76.62 362 TYR A O 1
ATOM 2902 N N . GLU A 1 363 ? -7.113 13.090 0.195 1.00 69.88 363 GLU A N 1
ATOM 2903 C CA . GLU A 1 363 ? -6.859 14.309 -0.591 1.00 69.88 363 GLU A CA 1
ATOM 2904 C C . GLU A 1 363 ? -5.875 15.280 0.098 1.00 69.88 363 GLU A C 1
ATOM 2906 O O . GLU A 1 363 ? -5.271 16.112 -0.589 1.00 69.88 363 GLU A O 1
ATOM 2911 N N . VAL A 1 364 ? -5.580 15.113 1.399 1.00 64.25 364 VAL A N 1
ATOM 2912 C CA . VAL A 1 364 ? -4.486 15.818 2.100 1.00 64.25 364 VAL A CA 1
ATOM 2913 C C . VAL A 1 364 ? -3.116 15.613 1.428 1.00 64.25 364 VAL A C 1
ATOM 2915 O O . VAL A 1 364 ? -2.277 16.518 1.424 1.00 64.25 364 VAL A O 1
ATOM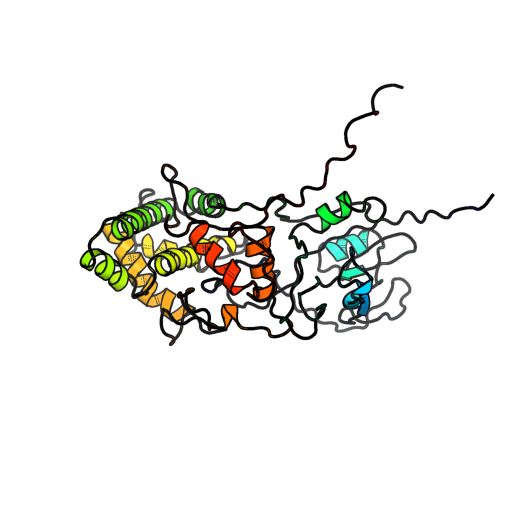 2918 N N . CYS A 1 365 ? -2.898 14.477 0.750 1.00 60.69 365 CYS A N 1
ATOM 2919 C CA . CYS A 1 365 ? -1.650 14.202 0.034 1.00 60.69 365 CYS A CA 1
ATOM 2920 C C . CYS A 1 365 ? -1.423 15.126 -1.175 1.00 60.69 365 CYS A C 1
ATOM 2922 O O . CYS A 1 365 ? -0.292 15.266 -1.645 1.00 60.69 365 CYS A O 1
ATOM 2924 N N . LEU A 1 366 ? -2.464 15.777 -1.708 1.00 61.69 366 LEU A N 1
ATOM 2925 C CA . LEU A 1 366 ? -2.346 16.631 -2.890 1.00 61.69 366 LEU A CA 1
ATOM 2926 C C . LEU A 1 366 ? -1.565 17.924 -2.639 1.00 61.69 366 LEU A C 1
ATOM 2928 O O . LEU A 1 366 ? -0.582 18.127 -3.353 1.00 61.69 366 LEU A O 1
ATOM 2932 N N . PRO A 1 367 ? -1.903 18.786 -1.660 1.00 53.19 367 PRO A N 1
ATOM 2933 C CA . PRO A 1 367 ? -1.078 19.951 -1.333 1.00 53.19 367 PRO A CA 1
ATOM 2934 C C . PRO A 1 367 ? 0.311 19.584 -0.782 1.00 53.19 367 PRO A C 1
ATOM 2936 O O . PRO A 1 367 ? 1.223 20.405 -0.883 1.00 53.19 367 PRO A O 1
ATOM 2939 N N . LEU A 1 368 ? 0.486 18.372 -0.239 1.00 52.72 368 LEU A N 1
ATOM 2940 C CA . LEU A 1 368 ? 1.753 17.881 0.320 1.00 52.72 368 LEU A CA 1
ATOM 2941 C C . LEU A 1 368 ? 2.696 17.290 -0.749 1.00 52.72 368 LEU A C 1
ATOM 2943 O O . LEU A 1 368 ? 3.916 17.438 -0.661 1.00 52.72 368 LEU A O 1
ATOM 2947 N N . HIS A 1 369 ? 2.163 16.681 -1.813 1.00 53.38 369 HIS A N 1
ATOM 2948 C CA . HIS A 1 369 ? 2.953 16.197 -2.953 1.00 53.38 369 HIS A CA 1
ATOM 2949 C C . HIS A 1 369 ? 3.026 17.178 -4.136 1.00 53.38 369 HIS A C 1
ATOM 2951 O O . HIS A 1 369 ? 3.926 17.039 -4.979 1.00 53.38 369 HIS A O 1
ATOM 2957 N N . ALA A 1 370 ? 2.131 18.170 -4.212 1.00 45.22 370 ALA A N 1
ATOM 2958 C CA . ALA A 1 370 ? 2.178 19.245 -5.197 1.00 45.22 370 ALA A CA 1
ATOM 2959 C C . ALA A 1 370 ? 3.004 20.440 -4.684 1.00 45.22 370 ALA A C 1
ATOM 2961 O O . ALA A 1 370 ? 2.715 20.990 -3.622 1.00 45.22 370 ALA A O 1
ATOM 2962 N N . PRO A 1 371 ? 3.992 20.941 -5.448 1.00 42.53 371 PRO A N 1
ATOM 2963 C CA . PRO A 1 371 ? 4.607 22.214 -5.117 1.00 42.53 371 PRO A CA 1
ATOM 2964 C C . PRO A 1 371 ? 3.582 23.344 -5.305 1.00 42.53 371 PRO A C 1
ATOM 2966 O O . PRO A 1 371 ? 3.119 23.592 -6.420 1.00 42.53 371 PRO A O 1
ATOM 2969 N N . HIS A 1 372 ? 3.317 24.099 -4.236 1.00 35.03 372 HIS A N 1
ATOM 2970 C CA . HIS A 1 372 ? 2.481 25.316 -4.187 1.00 35.03 372 HIS A CA 1
ATOM 2971 C C . HIS A 1 372 ? 2.926 26.469 -5.132 1.00 35.03 372 HIS A C 1
ATOM 2973 O O . HIS A 1 372 ? 2.441 27.592 -5.038 1.00 35.03 372 HIS A O 1
ATOM 2979 N N . ALA A 1 373 ? 3.864 26.223 -6.050 1.00 29.88 373 ALA A N 1
ATOM 2980 C CA . ALA A 1 373 ? 4.614 27.235 -6.788 1.00 29.88 373 ALA A CA 1
ATOM 2981 C C . ALA A 1 373 ? 4.057 27.602 -8.179 1.00 29.88 373 ALA A C 1
ATOM 2983 O O . ALA A 1 373 ? 4.653 28.452 -8.836 1.00 29.88 373 ALA A O 1
ATOM 2984 N N . MET A 1 374 ? 2.988 26.957 -8.679 1.00 30.36 374 MET A N 1
ATOM 2985 C CA . MET A 1 374 ? 2.571 27.132 -10.090 1.00 30.36 374 MET A CA 1
ATOM 2986 C C . MET A 1 374 ? 1.062 27.263 -10.373 1.00 30.36 374 MET A C 1
ATOM 2988 O O . MET A 1 374 ? 0.704 27.444 -11.532 1.00 30.36 374 MET A O 1
ATOM 2992 N N . GLY A 1 375 ? 0.168 27.176 -9.378 1.00 34.81 375 GLY A N 1
ATOM 2993 C CA . GLY A 1 375 ? -1.281 27.365 -9.602 1.00 34.81 375 GLY A CA 1
ATOM 2994 C C . GLY A 1 375 ? -1.900 26.395 -10.625 1.00 34.81 375 GLY A C 1
ATOM 2995 O O . GLY A 1 375 ? -2.763 26.777 -11.406 1.00 34.81 375 GLY A O 1
ATOM 2996 N N . LEU A 1 376 ? -1.414 25.148 -10.679 1.00 38.19 376 LEU A N 1
ATOM 2997 C CA . LEU A 1 376 ? -1.718 24.213 -11.771 1.00 38.19 376 LEU A CA 1
ATOM 2998 C C . LEU A 1 376 ? -2.986 23.362 -11.577 1.00 38.19 376 LEU A C 1
ATOM 3000 O O . LEU A 1 376 ? -3.226 22.479 -12.410 1.00 38.19 376 LEU A O 1
ATOM 3004 N N . ARG A 1 377 ? -3.803 23.603 -10.538 1.00 42.91 377 ARG A N 1
ATOM 3005 C CA . ARG A 1 377 ? -5.145 23.010 -10.405 1.00 42.91 377 ARG A CA 1
ATOM 3006 C C . ARG A 1 377 ? -6.032 23.724 -9.376 1.00 42.91 377 ARG A C 1
ATOM 3008 O O . ARG A 1 377 ? -5.565 24.020 -8.285 1.00 42.91 377 ARG A O 1
ATOM 3015 N N . ASP A 1 378 ? -7.320 2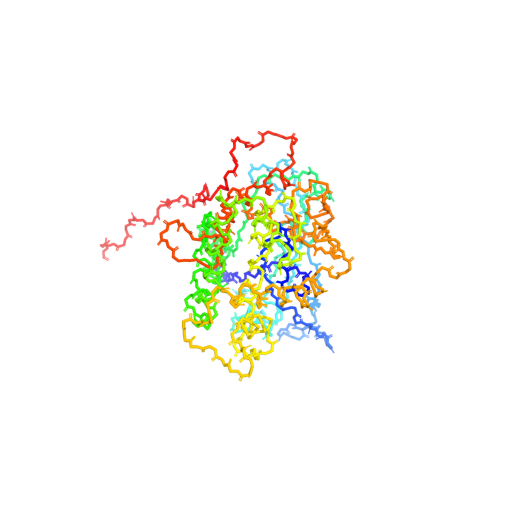3.860 -9.699 1.00 41.00 378 ASP A N 1
ATOM 3016 C CA . ASP A 1 378 ? -8.372 24.410 -8.820 1.00 41.00 378 ASP A CA 1
ATOM 3017 C C . ASP A 1 378 ? -9.207 23.326 -8.096 1.00 41.00 378 ASP A C 1
ATOM 3019 O O . ASP A 1 378 ? -10.272 23.617 -7.558 1.00 41.00 378 ASP A O 1
ATOM 3023 N N . SER A 1 379 ? -8.801 22.051 -8.149 1.00 47.72 379 SER A N 1
ATOM 3024 C CA . SER A 1 379 ? -9.627 20.911 -7.715 1.00 47.72 379 SER A CA 1
ATOM 3025 C C . SER A 1 379 ? -8.826 19.908 -6.875 1.00 47.72 379 SER A C 1
ATOM 3027 O O . SER A 1 379 ? -7.775 19.461 -7.351 1.00 47.72 379 SER A O 1
ATOM 3029 N N . PRO A 1 380 ? -9.329 19.523 -5.682 1.00 54.16 380 PRO A N 1
ATOM 3030 C CA . PRO A 1 380 ? -8.674 18.578 -4.779 1.00 54.16 380 PRO A CA 1
ATOM 3031 C C . PRO A 1 380 ? -8.914 17.103 -5.141 1.00 54.16 380 PRO A C 1
ATOM 3033 O O . PRO A 1 380 ? -8.368 16.240 -4.487 1.00 54.16 380 PRO A O 1
ATOM 3036 N N . VAL A 1 381 ? -9.665 16.775 -6.196 1.00 58.50 381 VAL A N 1
ATOM 3037 C CA . VAL A 1 381 ? -10.070 15.381 -6.482 1.00 58.50 381 VAL A CA 1
ATOM 3038 C C . VAL A 1 381 ? -9.162 14.741 -7.540 1.00 58.50 381 VAL A C 1
ATOM 3040 O O . VAL A 1 381 ? -8.961 15.384 -8.569 1.00 58.50 381 VAL A O 1
ATOM 3043 N N . PRO A 1 382 ? -8.624 13.510 -7.416 1.00 60.84 382 PRO A N 1
ATOM 3044 C CA . PRO A 1 382 ? -7.767 12.887 -8.442 1.00 60.84 382 PRO A CA 1
ATOM 3045 C C . PRO A 1 382 ? -8.372 12.890 -9.860 1.00 60.84 382 PRO A C 1
ATOM 3047 O O . PRO A 1 382 ? -9.580 12.760 -10.047 1.00 60.84 382 PRO A O 1
ATOM 3050 N N . SER A 1 383 ? -7.544 13.041 -10.900 1.00 62.25 383 SER A N 1
ATOM 3051 C CA . SER A 1 383 ? -8.003 13.221 -12.292 1.00 62.25 383 SER A CA 1
ATOM 3052 C C . SER A 1 383 ? -8.309 11.898 -13.021 1.00 62.25 383 SER A C 1
ATOM 3054 O O . SER A 1 383 ? -7.901 11.697 -14.173 1.00 62.25 383 SER A O 1
ATOM 3056 N N . VAL A 1 384 ? -9.034 10.997 -12.356 1.00 57.62 384 VAL A N 1
ATOM 3057 C CA . VAL A 1 384 ? -9.394 9.663 -12.861 1.00 57.62 384 VAL A CA 1
ATOM 3058 C C . VAL A 1 384 ? -10.164 9.761 -14.185 1.00 57.62 384 VAL A C 1
ATOM 3060 O O . VAL A 1 384 ? -11.064 10.580 -14.348 1.00 57.62 384 VAL A O 1
ATOM 3063 N N . GLY A 1 385 ? -9.786 8.943 -15.172 1.00 51.28 385 GLY A N 1
ATOM 3064 C CA . GLY A 1 385 ? -10.478 8.856 -16.468 1.00 51.28 385 GLY A CA 1
ATOM 3065 C C . GLY A 1 385 ? -10.288 10.040 -17.435 1.00 51.28 385 GLY A C 1
ATOM 3066 O O . GLY A 1 385 ? -10.682 9.933 -18.598 1.00 51.28 385 GLY A O 1
ATOM 3067 N N . ALA A 1 386 ? -9.621 11.132 -17.035 1.00 42.50 386 ALA A N 1
ATOM 3068 C CA . ALA A 1 386 ? -9.351 12.280 -17.920 1.00 42.50 386 ALA A CA 1
ATOM 3069 C C . ALA A 1 386 ? -8.416 11.949 -19.105 1.00 42.50 386 ALA A C 1
ATOM 3071 O O . ALA A 1 386 ? -8.343 12.699 -20.077 1.00 42.50 386 ALA A O 1
ATOM 3072 N N . HIS A 1 387 ? -7.735 10.802 -19.037 1.00 40.69 387 HIS A N 1
ATOM 3073 C CA . HIS A 1 387 ? -6.988 10.189 -20.134 1.00 40.69 387 HIS A CA 1
ATOM 3074 C C . HIS A 1 387 ? -7.618 8.859 -20.576 1.00 40.69 387 HIS A C 1
ATOM 3076 O O . HIS A 1 387 ? -6.916 7.899 -20.889 1.00 40.69 387 HIS A O 1
ATOM 3082 N N . THR A 1 388 ? -8.951 8.799 -20.636 1.00 28.45 388 THR A N 1
ATOM 3083 C CA . THR A 1 388 ? -9.621 7.819 -21.497 1.00 28.45 388 THR A CA 1
ATOM 3084 C C . THR A 1 388 ? -9.046 7.955 -22.903 1.00 28.45 388 THR A C 1
ATOM 3086 O O . THR A 1 388 ? -9.157 9.004 -23.542 1.00 28.45 388 THR A O 1
ATOM 3089 N N . ILE A 1 389 ? -8.404 6.888 -23.387 1.00 32.31 389 ILE A N 1
ATOM 3090 C CA . ILE A 1 389 ? -7.998 6.778 -24.787 1.00 32.31 389 ILE A CA 1
ATOM 3091 C C . ILE A 1 389 ? -9.262 7.012 -25.611 1.00 32.31 389 ILE A C 1
ATOM 3093 O O . ILE A 1 389 ? -10.221 6.245 -25.515 1.00 32.31 389 ILE A O 1
ATOM 3097 N N . SER A 1 390 ? -9.290 8.112 -26.368 1.00 23.45 390 SER A N 1
ATOM 3098 C CA . SER A 1 390 ? -10.461 8.479 -27.161 1.00 23.45 390 SER A CA 1
ATOM 3099 C C . SER A 1 390 ? -10.809 7.299 -28.075 1.00 23.45 390 SER A C 1
ATOM 3101 O O . SER A 1 390 ? -9.935 6.888 -28.843 1.00 23.45 390 SER A O 1
ATOM 3103 N N . PRO A 1 391 ? -12.038 6.745 -28.032 1.00 26.97 391 PRO A N 1
ATOM 3104 C CA . PRO A 1 391 ? -12.416 5.596 -28.849 1.00 26.97 391 PRO A CA 1
ATOM 3105 C C . PRO A 1 391 ? -12.630 6.020 -30.310 1.00 26.97 391 PRO A C 1
ATOM 3107 O O . PRO A 1 391 ? -13.737 5.989 -30.851 1.00 26.97 391 PRO A O 1
ATOM 3110 N N . ARG A 1 392 ? -11.549 6.434 -30.978 1.00 28.95 392 ARG A N 1
ATOM 3111 C CA . ARG A 1 392 ? -11.525 6.676 -32.416 1.00 28.95 392 ARG A CA 1
ATOM 3112 C C . ARG A 1 392 ? -11.308 5.348 -33.135 1.00 28.95 392 ARG A C 1
ATOM 3114 O O . ARG A 1 392 ? -10.203 4.834 -33.209 1.00 28.95 392 ARG A O 1
ATOM 3121 N N . HIS A 1 393 ? -12.407 4.864 -33.709 1.00 29.70 393 HIS A N 1
ATOM 3122 C CA . HIS A 1 393 ? -12.465 3.832 -34.750 1.00 29.70 393 HIS A CA 1
ATOM 3123 C C . HIS A 1 393 ? -12.234 2.373 -34.318 1.00 29.70 393 HIS A C 1
ATOM 3125 O O . HIS A 1 393 ? -11.414 1.663 -34.886 1.00 29.70 393 HIS A O 1
ATOM 3131 N N . SER A 1 394 ? -13.108 1.864 -33.444 1.00 30.00 394 SER A N 1
ATOM 3132 C CA . SER A 1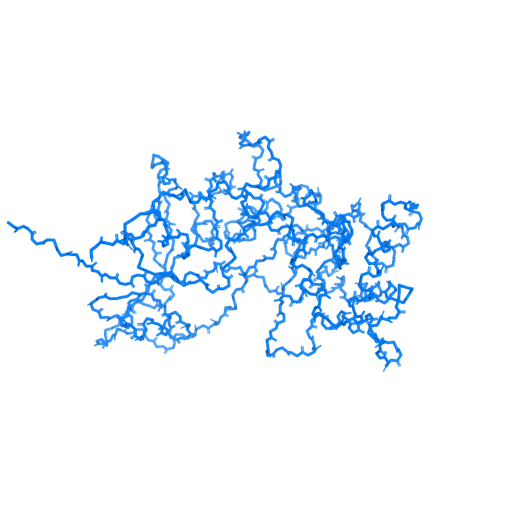 394 ? -13.362 0.418 -33.303 1.00 30.00 394 SER A CA 1
ATOM 3133 C C . SER A 1 394 ? -14.830 0.040 -33.574 1.00 30.00 394 SER A C 1
ATOM 3135 O O . SER A 1 394 ? -15.433 -0.737 -32.837 1.00 30.00 394 SER A O 1
ATOM 3137 N N . ARG A 1 395 ? -15.437 0.592 -34.643 1.00 30.97 395 ARG A N 1
ATOM 3138 C CA . ARG A 1 395 ? -16.761 0.163 -35.155 1.00 30.97 395 ARG A CA 1
ATOM 3139 C C . ARG A 1 395 ? -17.055 0.639 -36.591 1.00 30.97 395 ARG A C 1
ATOM 3141 O O . ARG A 1 395 ? -17.816 1.578 -36.780 1.00 30.97 395 ARG A O 1
ATOM 3148 N N . GLN A 1 396 ? -16.510 -0.050 -37.599 1.00 28.77 396 GLN A N 1
ATOM 3149 C CA . GLN A 1 396 ? -17.212 -0.393 -38.855 1.00 28.77 396 GLN A CA 1
ATOM 3150 C C . GLN A 1 396 ? -16.351 -1.305 -39.752 1.00 28.77 396 GLN A C 1
ATOM 3152 O O . GLN A 1 396 ? -15.133 -1.298 -39.649 1.00 28.77 396 GLN A O 1
ATOM 3157 N N . GLN A 1 397 ? -17.017 -2.070 -40.629 1.00 30.53 397 GLN A N 1
ATOM 3158 C CA . GLN A 1 397 ? -16.444 -2.918 -41.694 1.00 30.53 397 GLN A CA 1
ATOM 3159 C C . GLN A 1 397 ? -15.660 -4.187 -41.291 1.00 30.53 397 GLN A C 1
ATOM 3161 O O . GLN A 1 397 ? -14.509 -4.367 -41.663 1.00 30.53 397 GLN A O 1
ATOM 3166 N N . LEU A 1 398 ? -16.365 -5.155 -40.688 1.00 30.36 398 LEU A N 1
ATOM 3167 C CA . LEU A 1 398 ? -16.186 -6.585 -41.014 1.00 30.36 398 LEU A CA 1
ATOM 3168 C C . LEU A 1 398 ? -17.549 -7.309 -41.063 1.00 30.36 398 LEU A C 1
ATOM 3170 O O . LEU A 1 398 ? -17.873 -8.151 -40.228 1.00 30.36 398 LEU A O 1
ATOM 3174 N N . ARG A 1 399 ? -18.376 -6.946 -42.054 1.00 31.80 399 ARG A N 1
ATOM 3175 C CA . ARG A 1 399 ? -19.471 -7.769 -42.610 1.00 31.80 399 ARG A CA 1
ATOM 3176 C C . ARG A 1 399 ? -19.666 -7.385 -44.080 1.00 31.80 399 ARG A C 1
ATOM 3178 O O . ARG A 1 399 ? -19.746 -6.192 -44.350 1.00 31.80 399 ARG A O 1
ATOM 3185 N N . GLN A 1 400 ? -19.831 -8.392 -44.950 1.00 32.09 400 GLN A N 1
ATOM 3186 C CA . GLN A 1 400 ? -19.851 -8.308 -46.427 1.00 32.09 400 GLN A CA 1
ATOM 3187 C C . GLN A 1 400 ? -18.466 -7.917 -46.978 1.00 32.09 400 GLN A C 1
ATOM 3189 O O . GLN A 1 400 ? -18.013 -6.798 -46.773 1.00 32.09 400 GLN A O 1
ATOM 3194 N N . THR A 1 401 ? -17.710 -8.803 -47.621 1.00 35.94 401 THR A N 1
ATOM 3195 C CA . THR A 1 401 ? -18.094 -9.777 -48.665 1.00 35.94 401 THR A CA 1
ATOM 3196 C C . THR A 1 401 ? -17.794 -11.229 -48.324 1.00 35.94 401 THR A C 1
ATOM 3198 O O . THR A 1 401 ? -16.667 -11.471 -47.843 1.00 35.94 401 THR A O 1
#

Radius of gyration: 24.86 Å; chains: 1; bounding box: 56×49×85 Å

Secondary structure (DSSP, 8-state):
---------EEEE-PPPPP---SS----TTPPPP-PPP-PPPP--S-EE-TTS-EE--TT--EEEEEES-SS-GGG-EEEEEEEEE-TT--TTEE--S-TTSHHHHHHHHTTB-EEEEPPTTSTT--SSSSTT--------TTHHHHHHHH-TTT-SEE--TT------SB-THHHHHHHHHS-HHHHHHHHHHHHHHHHHHHHS-HHHHHHHHHHHT---S-HHHHHHHTHHHHHGGGG--TT--TTSHHHHHHHHHHEETTEE--TT-S-HHHHHHHHHHHIIIIIHHHHTTTS-TT---SSS--S----TTSHHHH---TT-HHHHHHHHIIIII--B--PPPTTS--SS-TTSSHHHHHTHHHHHS-TTS---S--S--TTTT-----S-SS--S--

Foldseek 3Di:
DDDDPPQPEAEEDDDDADADDDDDQDQFALFDRDPHDDDDDDDPPDFQAAPVRHGDDDQPDKDWDWDQPDPVDSVLDTDIWIKTWFQNQADPRYDADDDCVDPRVVCCNVVSHIHIDTHDELAFQNDPDPFPPDDDDDADAQQCQVVCCVVPVVVHVHYDRDVGPPFQDQFQQVVLVVLLVPPQLQLSLQLLQQQVVLLCCVVPNDPVSNVVLCLLQVHPEPDSLLVLVQLCRLSVQVVVDDPPDDCPGSNNVLSCLQAADPNDGDDSNYPGHVRNSNSNSCCNVVPVCCPQQNPDDQQAAADPPGHRNDPPLVHNLLPVRDRNPVSLVVSVNCQAERNNQNAFDDPPDGGSGHNSSGSVSSLSVVPSSDDPPDCPDPDSGHPTPVPPPPPPDPDDDDDDD

Organism: NCBI:txid670580